Protein AF-0000000078836827 (afdb_homodimer)

Radius of gyration: 23.29 Å; Cα contacts (8 Å, |Δi|>4): 786; chains: 2; bounding box: 44×76×57 Å

Solvent-accessible surface area (backbone atoms only — not comparable to full-atom values): 26955 Å² total; per-residue (Å²): 124,84,56,84,85,59,47,56,53,51,54,43,50,51,41,54,59,59,46,71,72,50,88,44,64,72,54,41,50,55,53,50,43,70,63,35,43,85,40,28,35,71,26,43,30,33,36,34,23,69,44,65,79,81,38,61,55,73,40,79,76,46,70,44,74,54,68,69,57,53,53,52,42,60,75,68,53,39,51,77,44,28,60,64,53,47,45,48,56,66,39,72,64,66,44,43,54,88,47,41,48,81,73,69,41,82,69,52,70,67,28,44,48,49,55,52,53,36,37,75,72,45,42,60,26,36,37,40,40,29,43,48,44,81,49,58,24,36,34,31,27,38,38,25,13,57,53,55,57,55,84,43,86,59,38,50,59,32,53,51,51,49,41,52,50,52,45,53,51,47,51,51,49,48,38,62,68,69,64,48,54,81,52,77,51,76,62,49,73,65,30,41,52,51,37,56,41,42,68,70,66,45,48,46,59,56,45,7,64,74,68,74,45,50,38,64,57,40,46,50,34,42,50,49,40,6,58,52,65,70,26,88,38,62,63,30,26,30,51,44,30,40,50,69,61,68,35,77,72,71,75,130,124,85,56,82,84,63,45,55,51,52,51,44,51,51,40,53,58,60,46,72,72,50,86,43,64,72,54,40,50,54,53,49,43,69,63,36,41,84,39,30,37,70,26,42,28,33,36,34,23,71,44,64,77,79,38,61,56,75,41,80,77,46,68,42,76,54,68,69,57,53,53,52,41,58,76,67,51,37,52,77,44,28,58,64,54,46,45,48,56,67,38,70,65,66,44,42,54,88,48,41,49,80,73,68,43,82,68,53,70,67,28,43,46,49,55,52,53,37,36,76,72,44,42,61,27,36,37,40,41,28,42,48,43,81,50,60,26,36,35,30,28,39,38,25,14,58,53,55,56,56,83,44,86,59,38,50,59,32,51,49,52,49,40,52,50,52,47,53,51,46,50,52,49,48,38,60,67,68,64,47,56,81,52,77,52,74,64,50,72,65,32,42,50,51,36,54,40,42,66,71,63,45,48,47,59,57,46,7,64,75,69,75,45,49,38,65,56,41,47,50,36,43,51,50,39,7,58,53,65,70,27,87,38,62,65,32,26,32,50,44,30,40,49,71,60,68,35,77,75,69,77,130

Secondary structure (DSSP, 8-state):
---TTTTHHHHHHHHHHHHTT--SHHHHHHHHHHHHGGGT--EEEEEEES-TTT----EEEEEE--HHHHHHHHHTTGGGT-HHHHHHHH-SS-EEGGGHHHHH-SPPHHHHHHHHHHHHTT--EEEEEEEE-TTS-EEEEEEEES---TTSTTHHHHHHHHHHHHHHHHHHHHHHHTT---------HHHHHHHHHHHTT--HHHHHHHHT--HHHHHHHHHHHHHHHT-SSHHHHHHHHHHTTSS-SS--/---TTTTHHHHHHHHHHHHTT--SHHHHHHHHHHHHGGGT--EEEEEEES-TTT----EEEEEE--HHHHHHHHHTTGGGT-HHHHHHHH-SS-EEGGGHHHHH-SPPHHHHHHHHHHHHTT--EEEEEEEE-TTS-EEEEEEEES---TTSTTHHHHHHHHHHHHHHHHHHHHHHHTT---------HHHHHHHHHHHTT--HHHHHHHHT--HHHHHHHHHHHHHHHT-SSHHHHHHHHHHTTSS-SS--

pLDDT: mean 84.23, std 15.32, range [22.91, 98.38]

Foldseek 3Di:
DQPPLPDLVVLLVVLLVVLVPDQDQVVNQVSLCVSQVVQFWDWKFKWKDQAPPPDLDIDTDGTGDDVVLVVVCVVVVLSVQAVLNVCLLVDQDKDKPVCSCVVPNDGDPSNVVNQVVCVVVFFNIKMWGKDADQLRMIMIIITTGNGGNCVDPCSVVSVNSSRVSSVVSNVVSVCVVVVPPLPVLPQDPLLQQLLQVVVVVDQLPRSCVVVVHHSVVSVVSLCSLCVSLVGHDSVSSSSSCVVSVVHPPDDD/DQPPLPDLVVLLVVLLVVLVPDQDQVVNQVSLCVSQVVQFWPWKFKWKDQAPPPDLDIDTDGTGDDVVLVVVCVVVVLSVQAVLNVCLLVDQDKDKPVCSCVVPNDGDPSNVVNQVVCVVVFFNIKMWGKDADQLRMIMIIITTGNGGNCVDPCSVVSVNSSRVSSVVSNVVSVCVVVVPPLPVLPQPPLLQQLLLVVVVVDQLPRSCVVVVHHSVVSVVSQCSLCVSLVGHDSVSSSSSCVVSVVHPPDDD

Structure (mmCIF, N/CA/C/O backbone):
data_AF-0000000078836827-model_v1
#
loop_
_entity.id
_entity.type
_entity.pdbx_description
1 polymer 'Transcriptional regulator, LuxR family'
#
loop_
_atom_site.group_PDB
_atom_site.id
_atom_site.type_symbol
_atom_site.label_atom_id
_atom_site.label_alt_id
_atom_site.label_comp_id
_atom_site.label_asym_id
_atom_site.label_entity_id
_atom_site.label_seq_id
_atom_site.pdbx_PDB_ins_code
_atom_site.Cartn_x
_atom_site.Cartn_y
_atom_site.Cartn_z
_atom_site.occupancy
_atom_site.B_iso_or_equiv
_atom_site.auth_seq_id
_atom_site.auth_comp_id
_atom_site.auth_asym_id
_atom_site.auth_atom_id
_atom_site.pdbx_PDB_model_num
ATOM 1 N N . MET A 1 1 ? -3.266 -39.125 -7.863 1 22.91 1 MET A N 1
ATOM 2 C CA . MET A 1 1 ? -4.09 -38.125 -7.184 1 22.91 1 MET A CA 1
ATOM 3 C C . MET A 1 1 ? -3.248 -36.938 -6.727 1 22.91 1 MET A C 1
ATOM 5 O O . MET A 1 1 ? -2.248 -37.125 -6.031 1 22.91 1 MET A O 1
ATOM 9 N N . LEU A 1 2 ? -3.156 -35.781 -7.371 1 34.88 2 LEU A N 1
ATOM 10 C CA . LEU A 1 2 ? -2.135 -34.781 -7.086 1 34.88 2 LEU A CA 1
ATOM 11 C C . LEU A 1 2 ? -2.088 -34.438 -5.598 1 34.88 2 LEU A C 1
ATOM 13 O O . LEU A 1 2 ? -3.129 -34.375 -4.945 1 34.88 2 LEU A O 1
ATOM 17 N N . ARG A 1 3 ? -1.226 -34.844 -4.863 1 41.88 3 ARG A N 1
ATOM 18 C CA . ARG A 1 3 ? -1.068 -34.719 -3.42 1 41.88 3 ARG A CA 1
ATOM 19 C C . ARG A 1 3 ? -1.611 -33.406 -2.926 1 41.88 3 ARG A C 1
ATOM 21 O O . ARG A 1 3 ? -1.353 -32.344 -3.531 1 41.88 3 ARG A O 1
ATOM 28 N N . PRO A 1 4 ? -2.535 -33.344 -2.115 1 43.22 4 PRO A N 1
ATOM 29 C CA . PRO A 1 4 ? -3.434 -32.25 -1.669 1 43.22 4 PRO A CA 1
ATOM 30 C C . PRO A 1 4 ? -2.697 -30.969 -1.356 1 43.22 4 PRO A C 1
ATOM 32 O O . PRO A 1 4 ? -3.295 -29.891 -1.402 1 43.22 4 PRO A O 1
ATOM 35 N N . GLU A 1 5 ? -1.701 -31.125 -0.582 1 43.78 5 GLU A N 1
ATOM 36 C CA . GLU A 1 5 ? -0.821 -30 -0.278 1 43.78 5 GLU A CA 1
ATOM 37 C C . GLU A 1 5 ? -0.418 -29.25 -1.548 1 43.78 5 GLU A C 1
ATOM 39 O O . GLU A 1 5 ? 0.33 -28.281 -1.49 1 43.78 5 GLU A O 1
ATOM 44 N N . HIS A 1 6 ? -0.15 -30.031 -2.666 1 51.88 6 HIS A N 1
ATOM 45 C CA . HIS A 1 6 ? 0.437 -29.797 -3.98 1 51.88 6 HIS A CA 1
ATOM 46 C C . HIS A 1 6 ? -0.022 -28.469 -4.562 1 51.88 6 HIS A C 1
ATOM 48 O O . HIS A 1 6 ? 0.735 -27.797 -5.273 1 51.88 6 HIS A O 1
ATOM 54 N N . ASP A 1 7 ? -0.855 -27.594 -4.852 1 77.94 7 ASP A N 1
ATOM 55 C CA . ASP A 1 7 ? -0.323 -26.5 -5.645 1 77.94 7 ASP A CA 1
ATOM 56 C C . ASP A 1 7 ? -0.935 -25.156 -5.215 1 77.94 7 ASP A C 1
ATOM 58 O O . ASP A 1 7 ? -1.647 -24.516 -5.988 1 77.94 7 ASP A O 1
ATOM 62 N N . ILE A 1 8 ? -0.931 -25.078 -3.766 1 87.69 8 ILE A N 1
ATOM 63 C CA . ILE A 1 8 ? -1.534 -23.844 -3.252 1 87.69 8 ILE A CA 1
ATOM 64 C C . ILE A 1 8 ? -1.163 -22.672 -4.152 1 87.69 8 ILE A C 1
ATOM 66 O O . ILE A 1 8 ? -1.964 -21.75 -4.352 1 87.69 8 ILE A O 1
ATOM 70 N N . ALA A 1 9 ? -0.053 -22.75 -4.609 1 86.81 9 ALA A N 1
ATOM 71 C CA . ALA A 1 9 ? 0.341 -21.719 -5.559 1 86.81 9 ALA A CA 1
ATOM 72 C C . ALA A 1 9 ? -0.593 -21.688 -6.762 1 86.81 9 ALA A C 1
ATOM 74 O O . ALA A 1 9 ? -1.097 -20.641 -7.145 1 86.81 9 ALA A O 1
ATOM 75 N N . ARG A 1 10 ? -0.812 -22.812 -7.215 1 87.44 10 ARG A N 1
ATOM 76 C CA . ARG A 1 10 ? -1.694 -22.906 -8.375 1 87.44 10 ARG A CA 1
ATOM 77 C C . ARG A 1 10 ? -3.119 -22.5 -8.008 1 87.44 10 ARG A C 1
ATOM 79 O O . ARG A 1 10 ? -3.771 -21.766 -8.758 1 87.44 10 ARG A O 1
ATOM 86 N N . ARG A 1 11 ? -3.596 -22.969 -6.945 1 91.31 11 ARG A N 1
ATOM 87 C CA . ARG A 1 11 ? -4.945 -22.641 -6.504 1 91.31 11 ARG A CA 1
ATOM 88 C C . ARG A 1 11 ? -5.094 -21.125 -6.309 1 91.31 11 ARG A C 1
ATOM 90 O O . ARG A 1 11 ? -6.137 -20.562 -6.625 1 91.31 11 ARG A O 1
ATOM 97 N N . ALA A 1 12 ? -4.027 -20.547 -5.723 1 92.44 12 ALA A N 1
ATOM 98 C CA . ALA A 1 12 ? -4.066 -19.094 -5.512 1 92.44 12 ALA A CA 1
ATOM 99 C C . ALA A 1 12 ? -4.195 -18.359 -6.84 1 92.44 12 ALA A C 1
ATOM 101 O O . ALA A 1 12 ? -5.051 -17.484 -6.984 1 92.44 12 ALA A O 1
ATOM 102 N N . PHE A 1 13 ? -3.455 -18.75 -7.805 1 90.12 13 PHE A N 1
ATOM 103 C CA . PHE A 1 13 ? -3.494 -18.078 -9.102 1 90.12 13 PHE A CA 1
ATOM 104 C C . PHE A 1 13 ? -4.816 -18.344 -9.812 1 90.12 13 PHE A C 1
ATOM 106 O O . PHE A 1 13 ? -5.387 -17.453 -10.438 1 90.12 13 PHE A O 1
ATOM 113 N N . ASP A 1 14 ? -5.281 -19.562 -9.703 1 91.31 14 ASP A N 1
ATOM 114 C CA . ASP A 1 14 ? -6.582 -19.891 -10.281 1 91.31 14 ASP A CA 1
ATOM 115 C C . ASP A 1 14 ? -7.684 -19.031 -9.672 1 91.31 14 ASP A C 1
ATOM 117 O O . ASP A 1 14 ? -8.562 -18.531 -10.383 1 91.31 14 ASP A O 1
ATOM 121 N N . THR A 1 15 ? -7.648 -18.906 -8.375 1 94.62 15 THR A N 1
ATOM 122 C CA . THR A 1 15 ? -8.625 -18.094 -7.672 1 94.62 15 THR A CA 1
ATOM 123 C C . THR A 1 15 ? -8.57 -16.641 -8.156 1 94.62 15 THR A C 1
ATOM 125 O O . THR A 1 15 ? -9.609 -16.031 -8.422 1 94.62 15 THR A O 1
ATOM 128 N N . ILE A 1 16 ? -7.391 -16.125 -8.297 1 91.69 16 ILE A N 1
ATOM 129 C CA . ILE A 1 16 ? -7.211 -14.75 -8.734 1 91.69 16 ILE A CA 1
ATOM 130 C C . ILE A 1 16 ? -7.742 -14.586 -10.156 1 91.69 16 ILE A C 1
ATOM 132 O O . ILE A 1 16 ? -8.43 -13.609 -10.461 1 91.69 16 ILE A O 1
ATOM 136 N N . ASN A 1 17 ? -7.488 -15.508 -10.977 1 88.75 17 ASN A N 1
ATOM 137 C CA . ASN A 1 17 ? -7.984 -15.461 -12.344 1 88.75 17 ASN A CA 1
ATOM 138 C C . ASN A 1 17 ? -9.508 -15.516 -12.391 1 88.75 17 ASN A C 1
ATOM 140 O O . ASN A 1 17 ? -10.141 -14.734 -13.109 1 88.75 17 ASN A O 1
ATOM 144 N N . ASP A 1 18 ? -10.062 -16.391 -11.648 1 92.44 18 ASP A N 1
ATOM 145 C CA . ASP A 1 18 ? -11.516 -16.516 -11.586 1 92.44 18 ASP A CA 1
ATOM 146 C C . ASP A 1 18 ? -12.164 -15.25 -11.039 1 92.44 18 ASP A C 1
ATOM 148 O O . ASP A 1 18 ? -13.242 -14.867 -11.484 1 92.44 18 ASP A O 1
ATOM 152 N N . ALA A 1 19 ? -11.477 -14.625 -10.125 1 94.5 19 ALA A N 1
ATOM 153 C CA . ALA A 1 19 ? -12.039 -13.477 -9.414 1 94.5 19 ALA A CA 1
ATOM 154 C C . ALA A 1 19 ? -12.07 -12.242 -10.305 1 94.5 19 ALA A C 1
ATOM 156 O O . ALA A 1 19 ? -12.805 -11.289 -10.039 1 94.5 19 ALA A O 1
ATOM 157 N N . GLN A 1 20 ? -11.227 -12.258 -11.328 1 87.25 20 GLN A N 1
ATOM 158 C CA . GLN A 1 20 ? -11.172 -11.109 -12.227 1 87.25 20 GLN A CA 1
ATOM 159 C C . GLN A 1 20 ? -12.5 -10.922 -12.961 1 87.25 20 GLN A C 1
ATOM 161 O O . GLN A 1 20 ? -12.805 -9.82 -13.422 1 87.25 20 GLN A O 1
ATOM 166 N N . GLN A 1 21 ? -13.312 -11.883 -12.992 1 87.69 21 GLN A N 1
ATOM 167 C CA . GLN A 1 21 ? -14.523 -11.859 -13.805 1 87.69 21 GLN A CA 1
ATOM 168 C C . GLN A 1 21 ? -15.758 -11.602 -12.953 1 87.69 21 GLN A C 1
ATOM 170 O O . GLN A 1 21 ? -16.859 -11.461 -13.477 1 87.69 21 GLN A O 1
ATOM 175 N N . VAL A 1 22 ? -15.586 -11.492 -11.711 1 93.88 22 VAL A N 1
ATOM 176 C CA . VAL A 1 22 ? -16.734 -11.352 -10.82 1 93.88 22 VAL A CA 1
ATOM 177 C C . VAL A 1 22 ? -17.234 -9.914 -10.875 1 93.88 22 VAL A C 1
ATOM 179 O O . VAL A 1 22 ? -16.484 -8.984 -11.156 1 93.88 22 VAL A O 1
ATOM 182 N N . GLU A 1 23 ? -18.562 -9.75 -10.508 1 92.75 23 GLU A N 1
ATOM 183 C CA . GLU A 1 23 ? -19.172 -8.438 -10.656 1 92.75 23 GLU A CA 1
ATOM 184 C C . GLU A 1 23 ? -19.812 -7.973 -9.344 1 92.75 23 GLU A C 1
ATOM 186 O O . GLU A 1 23 ? -20.484 -6.938 -9.312 1 92.75 23 GLU A O 1
ATOM 191 N N . SER A 1 24 ? -19.703 -8.797 -8.312 1 95.31 24 SER A N 1
ATOM 192 C CA . SER A 1 24 ? -20.266 -8.406 -7.023 1 95.31 24 SER A CA 1
ATOM 193 C C . SER A 1 24 ? -19.391 -8.906 -5.871 1 95.31 24 SER A C 1
ATOM 195 O O . SER A 1 24 ? -18.609 -9.844 -6.035 1 95.31 24 SER A O 1
ATOM 197 N N . ILE A 1 25 ? -19.562 -8.25 -4.762 1 94.94 25 ILE A N 1
ATOM 198 C CA . ILE A 1 25 ? -18.781 -8.594 -3.58 1 94.94 25 ILE A CA 1
ATOM 199 C C . ILE A 1 25 ? -19.141 -10 -3.109 1 94.94 25 ILE A C 1
ATOM 201 O O . ILE A 1 25 ? -18.266 -10.805 -2.82 1 94.94 25 ILE A O 1
ATOM 205 N N . PRO A 1 26 ? -20.438 -10.375 -3.049 1 96.25 26 PRO A N 1
ATOM 206 C CA . PRO A 1 26 ? -20.766 -11.742 -2.641 1 96.25 26 PRO A CA 1
ATOM 207 C C . PRO A 1 26 ? -20.141 -12.797 -3.559 1 96.25 26 PRO A C 1
ATOM 209 O O . PRO A 1 26 ? -19.688 -13.836 -3.084 1 96.25 26 PRO A O 1
ATOM 212 N N . GLU A 1 27 ? -20.125 -12.531 -4.82 1 97.12 27 GLU A N 1
ATOM 213 C CA . GLU A 1 27 ? -19.484 -13.453 -5.754 1 97.12 27 GLU A CA 1
ATOM 214 C C . GLU A 1 27 ? -17.984 -13.562 -5.5 1 97.12 27 GLU A C 1
ATOM 216 O O . GLU A 1 27 ? -17.422 -14.648 -5.57 1 97.12 27 GLU A O 1
ATOM 221 N N . LEU A 1 28 ? -17.375 -12.391 -5.246 1 97.81 28 LEU A N 1
ATOM 222 C CA . LEU A 1 28 ? -15.953 -12.367 -4.918 1 97.81 28 LEU A CA 1
ATOM 223 C C . LEU A 1 28 ? -15.664 -13.219 -3.688 1 97.81 28 LEU A C 1
ATOM 225 O O . LEU A 1 28 ? -14.742 -14.039 -3.693 1 97.81 28 LEU A O 1
ATOM 229 N N . GLU A 1 29 ? -16.453 -13.07 -2.674 1 97.81 29 GLU A N 1
ATOM 230 C CA . GLU A 1 29 ? -16.328 -13.836 -1.437 1 97.81 29 GLU A CA 1
ATOM 231 C C . GLU A 1 29 ? -16.422 -15.336 -1.703 1 97.81 29 GLU A C 1
ATOM 233 O O . GLU A 1 29 ? -15.625 -16.109 -1.166 1 97.81 29 GLU A O 1
ATOM 238 N N . ALA A 1 30 ? -17.344 -15.711 -2.547 1 97.75 30 ALA A N 1
ATOM 239 C CA . ALA A 1 30 ? -17.547 -17.125 -2.848 1 97.75 30 ALA A CA 1
ATOM 240 C C . ALA A 1 30 ? -16.328 -17.719 -3.553 1 97.75 30 ALA A C 1
ATOM 242 O O . ALA A 1 30 ? -15.906 -18.844 -3.236 1 97.75 30 ALA A O 1
ATOM 243 N N . VAL A 1 31 ? -15.805 -16.984 -4.5 1 97.81 31 VAL A N 1
ATOM 244 C CA . VAL A 1 31 ? -14.648 -17.469 -5.262 1 97.81 31 VAL A CA 1
ATOM 245 C C . VAL A 1 31 ? -13.453 -17.641 -4.332 1 97.81 31 VAL A C 1
ATOM 247 O O . VAL A 1 31 ? -12.773 -18.672 -4.379 1 97.81 31 VAL A O 1
ATOM 250 N N . PHE A 1 32 ? -13.188 -16.688 -3.398 1 98.19 32 PHE A N 1
ATOM 251 C CA . PHE A 1 32 ? -12.039 -16.75 -2.502 1 98.19 32 PHE A CA 1
ATOM 252 C C . PHE A 1 32 ? -12.266 -17.797 -1.409 1 98.19 32 PHE A C 1
ATOM 254 O O . PHE A 1 32 ? -11.32 -18.453 -0.974 1 98.19 32 PHE A O 1
ATOM 261 N N . ALA A 1 33 ? -13.508 -17.984 -0.995 1 97.94 33 ALA A N 1
ATOM 262 C CA . ALA A 1 33 ? -13.836 -18.953 0.055 1 97.94 33 ALA A CA 1
ATOM 263 C C . ALA A 1 33 ? -13.398 -20.359 -0.337 1 97.94 33 ALA A C 1
ATOM 265 O O . ALA A 1 33 ? -12.945 -21.125 0.508 1 97.94 33 ALA A O 1
ATOM 266 N N . LYS A 1 34 ? -13.484 -20.688 -1.548 1 96.75 34 LYS A N 1
ATOM 267 C CA . LYS A 1 34 ? -13.141 -22.016 -2.035 1 96.75 34 LYS A CA 1
ATOM 268 C C . LYS A 1 34 ? -11.68 -22.344 -1.743 1 96.75 34 LYS A C 1
ATOM 270 O O . LYS A 1 34 ? -11.336 -23.5 -1.486 1 96.75 34 LYS A O 1
ATOM 275 N N . THR A 1 35 ? -10.828 -21.359 -1.78 1 96.31 35 THR A N 1
ATOM 276 C CA . THR A 1 35 ? -9.406 -21.562 -1.552 1 96.31 35 THR A CA 1
ATOM 277 C C . THR A 1 35 ? -9.047 -21.281 -0.095 1 96.31 35 THR A C 1
ATOM 279 O O . THR A 1 35 ? -8.188 -21.969 0.48 1 96.31 35 THR A O 1
ATOM 282 N N . LEU A 1 36 ? -9.695 -20.359 0.596 1 97.12 36 LEU A N 1
ATOM 283 C CA . LEU A 1 36 ? -9.32 -19.891 1.929 1 97.12 36 LEU A CA 1
ATOM 284 C C . LEU A 1 36 ? -9.828 -20.859 2.998 1 97.12 36 LEU A C 1
ATOM 286 O O . LEU A 1 36 ? -9.133 -21.125 3.982 1 97.12 36 LEU A O 1
ATOM 290 N N . GLU A 1 37 ? -10.992 -21.438 2.797 1 96.44 37 GLU A N 1
ATOM 291 C CA . GLU A 1 37 ? -11.602 -22.281 3.818 1 96.44 37 GLU A CA 1
ATOM 292 C C . GLU A 1 37 ? -10.758 -23.531 4.086 1 96.44 37 GLU A C 1
ATOM 294 O O . GLU A 1 37 ? -10.477 -23.859 5.238 1 96.44 37 GLU A O 1
ATOM 299 N N . PRO A 1 38 ? -10.281 -24.203 3.045 1 94.19 38 PRO A N 1
ATOM 300 C CA . PRO A 1 38 ? -9.422 -25.375 3.283 1 94.19 38 PRO A CA 1
ATOM 301 C C . PRO A 1 38 ? -8.117 -25 3.98 1 94.19 38 PRO A C 1
ATOM 303 O O . PRO A 1 38 ? -7.445 -25.859 4.547 1 94.19 38 PRO A O 1
ATOM 306 N N . LEU A 1 39 ? -7.727 -23.688 3.951 1 94.56 39 LEU A N 1
ATOM 307 C CA . LEU A 1 39 ? -6.508 -23.234 4.602 1 94.56 39 LEU A CA 1
ATOM 308 C C . LEU A 1 39 ? -6.781 -22.812 6.043 1 94.56 39 LEU A C 1
ATOM 310 O O . LEU A 1 39 ? -5.875 -22.359 6.742 1 94.56 39 LEU A O 1
ATOM 314 N N . GLY A 1 40 ? -8.062 -22.953 6.473 1 95.06 40 GLY A N 1
ATOM 315 C CA . GLY A 1 40 ? -8.43 -22.656 7.848 1 95.06 40 GLY A CA 1
ATOM 316 C C . GLY A 1 40 ? -8.906 -21.219 8.047 1 95.06 40 GLY A C 1
ATOM 317 O O . GLY A 1 40 ? -9.07 -20.766 9.18 1 95.06 40 GLY A O 1
ATOM 318 N N . VAL A 1 41 ? -9.086 -20.469 6.988 1 97.44 41 VAL A N 1
ATOM 319 C CA . VAL A 1 41 ? -9.555 -19.094 7.09 1 97.44 41 VAL A CA 1
ATOM 320 C C . VAL A 1 41 ? -11.078 -19.062 7.137 1 97.44 41 VAL A C 1
ATOM 322 O O . VAL A 1 41 ? -11.742 -19.438 6.164 1 97.44 41 VAL A O 1
ATOM 325 N N . ASP A 1 42 ? -11.609 -18.547 8.219 1 95.81 42 ASP A N 1
ATOM 326 C CA . ASP A 1 42 ? -13.055 -18.469 8.422 1 95.81 42 ASP A CA 1
ATOM 327 C C . ASP A 1 42 ? -13.562 -17.047 8.227 1 95.81 42 ASP A C 1
ATOM 329 O O . ASP A 1 42 ? -14.727 -16.828 7.898 1 95.81 42 ASP A O 1
ATOM 333 N N . VAL A 1 43 ? -12.727 -16.219 8.539 1 98.06 43 VAL A N 1
ATOM 334 C CA . VAL A 1 43 ? -13.031 -14.797 8.445 1 98.06 43 VAL A CA 1
ATOM 335 C C . VAL A 1 43 ? -12.062 -14.125 7.48 1 98.06 43 VAL A C 1
ATOM 337 O O . VAL A 1 43 ? -10.844 -14.273 7.602 1 98.06 43 VAL A O 1
ATOM 340 N N . PHE A 1 44 ? -12.531 -13.461 6.523 1 98.38 44 PHE A N 1
ATOM 341 C CA . PHE A 1 44 ? -11.711 -12.641 5.637 1 98.38 44 PHE A CA 1
ATOM 342 C C . PHE A 1 44 ? -12.445 -11.359 5.246 1 98.38 44 PHE A C 1
ATOM 344 O O . PHE A 1 44 ? -13.383 -11.398 4.449 1 98.38 44 PHE A O 1
ATOM 351 N N . VAL A 1 45 ? -11.984 -10.234 5.77 1 98.12 45 VAL A N 1
ATOM 352 C CA . VAL A 1 45 ? -12.703 -8.961 5.703 1 98.12 45 VAL A CA 1
ATOM 353 C C . VAL A 1 45 ? -11.727 -7.84 5.355 1 98.12 45 VAL A C 1
ATOM 355 O O . VAL A 1 45 ? -10.523 -7.949 5.617 1 98.12 45 VAL A O 1
ATOM 358 N N . GLY A 1 46 ? -12.242 -6.852 4.664 1 97.81 46 GLY A N 1
ATOM 359 C CA . GLY A 1 46 ? -11.562 -5.57 4.543 1 97.81 46 GLY A CA 1
ATOM 360 C C . GLY A 1 46 ? -11.969 -4.578 5.617 1 97.81 46 GLY A C 1
ATOM 361 O O . GLY A 1 46 ? -13.156 -4.422 5.91 1 97.81 46 GLY A O 1
ATOM 362 N N . VAL A 1 47 ? -10.945 -3.992 6.262 1 96.69 47 VAL A N 1
ATOM 363 C CA . VAL A 1 47 ? -11.211 -2.965 7.266 1 96.69 47 VAL A CA 1
ATOM 364 C C . VAL A 1 47 ? -10.562 -1.648 6.84 1 96.69 47 VAL A C 1
ATOM 366 O O . VAL A 1 47 ? -9.656 -1.637 6 1 96.69 47 VAL A O 1
ATOM 369 N N . GLN A 1 48 ? -11.078 -0.591 7.43 1 91.88 48 GLN A N 1
ATOM 370 C CA . GLN A 1 48 ? -10.547 0.725 7.094 1 91.88 48 GLN A CA 1
ATOM 371 C C . GLN A 1 48 ? -10.602 1.664 8.297 1 91.88 48 GLN A C 1
ATOM 373 O O . GLN A 1 48 ? -11.523 1.59 9.109 1 91.88 48 GLN A O 1
ATOM 378 N N . ILE A 1 49 ? -9.57 2.375 8.445 1 85.62 49 ILE A N 1
ATOM 379 C CA . ILE A 1 49 ? -9.539 3.561 9.289 1 85.62 49 ILE A CA 1
ATOM 380 C C . ILE A 1 49 ? -9.477 4.816 8.422 1 85.62 49 ILE A C 1
ATOM 382 O O . ILE A 1 49 ? -8.453 5.082 7.781 1 85.62 49 ILE A O 1
ATOM 386 N N . ALA A 1 50 ? -10.492 5.543 8.445 1 76.31 50 ALA A N 1
ATOM 387 C CA . ALA A 1 50 ? -10.633 6.672 7.527 1 76.31 50 ALA A CA 1
ATOM 388 C C . ALA A 1 50 ? -9.68 7.801 7.898 1 76.31 50 ALA A C 1
ATOM 390 O O . ALA A 1 50 ? -9.07 8.422 7.023 1 76.31 50 ALA A O 1
ATOM 391 N N . ASP A 1 51 ? -9.625 8.039 9.18 1 69.62 51 ASP A N 1
ATOM 392 C CA . ASP A 1 51 ? -8.781 9.125 9.664 1 69.62 51 ASP A CA 1
ATOM 393 C C . ASP A 1 51 ? -7.953 8.688 10.867 1 69.62 51 ASP A C 1
ATOM 395 O O . ASP A 1 51 ? -8.297 8.992 12.016 1 69.62 51 ASP A O 1
ATOM 399 N N . PRO A 1 52 ? -6.824 8.102 10.555 1 69.38 52 PRO A N 1
ATOM 400 C CA . PRO A 1 52 ? -6.027 7.535 11.648 1 69.38 52 PRO A CA 1
ATOM 401 C C . PRO A 1 52 ? -5.484 8.602 12.594 1 69.38 52 PRO A C 1
ATOM 403 O O . PRO A 1 52 ? -5.07 8.281 13.711 1 69.38 52 PRO A O 1
ATOM 406 N N . LEU A 1 53 ? -5.434 9.797 12.18 1 57.34 53 LEU A N 1
ATOM 407 C CA . LEU A 1 53 ? -4.914 10.875 13.016 1 57.34 53 LEU A CA 1
ATOM 408 C C . LEU A 1 53 ? -5.957 11.344 14.023 1 57.34 53 LEU A C 1
ATOM 410 O O . LEU A 1 53 ? -5.621 11.969 15.031 1 57.34 53 LEU A O 1
ATOM 414 N N . ARG A 1 54 ? -7.211 11.086 13.758 1 57.66 54 ARG A N 1
ATOM 415 C CA . ARG A 1 54 ? -8.289 11.578 14.609 1 57.66 54 ARG A CA 1
ATOM 416 C C . ARG A 1 54 ? -8.891 10.445 15.438 1 57.66 54 ARG A C 1
ATOM 418 O O . ARG A 1 54 ? -9.195 10.625 16.609 1 57.66 54 ARG A O 1
ATOM 425 N N . GLU A 1 55 ? -9.156 9.383 14.734 1 61.81 55 GLU A N 1
ATOM 426 C CA . GLU A 1 55 ? -9.828 8.273 15.398 1 61.81 55 GLU A CA 1
ATOM 427 C C . GLU A 1 55 ? -9.305 6.93 14.906 1 61.81 55 GLU A C 1
ATOM 429 O O . GLU A 1 55 ? -8.938 6.793 13.734 1 61.81 55 GLU A O 1
ATOM 434 N N . ARG A 1 56 ? -9.297 6.078 15.953 1 73.56 56 ARG A N 1
ATOM 435 C CA . ARG A 1 56 ? -8.945 4.711 15.594 1 73.56 56 ARG A CA 1
ATOM 436 C C . ARG A 1 56 ? -10.18 3.828 15.484 1 73.56 56 ARG A C 1
ATOM 438 O O . ARG A 1 56 ? -10.227 2.736 16.062 1 73.56 56 ARG A O 1
ATOM 445 N N . HIS A 1 57 ? -11.156 4.379 14.781 1 82.81 57 HIS A N 1
ATOM 446 C CA . HIS A 1 57 ? -12.336 3.57 14.508 1 82.81 57 HIS A CA 1
ATOM 447 C C . HIS A 1 57 ? -12.109 2.652 13.312 1 82.81 57 HIS A C 1
ATOM 449 O O . HIS A 1 57 ? -11.805 3.121 12.211 1 82.81 57 HIS A O 1
ATOM 455 N N . VAL A 1 58 ? -12.234 1.388 13.602 1 91.38 58 VAL A N 1
ATOM 456 C CA . VAL A 1 58 ? -12.055 0.387 12.555 1 91.38 58 VAL A CA 1
ATOM 457 C C . VAL A 1 58 ? -13.414 -0.006 11.977 1 91.38 58 VAL A C 1
ATOM 459 O O . VAL A 1 58 ? -14.273 -0.515 12.695 1 91.38 58 VAL A O 1
ATOM 462 N N . GLU A 1 59 ? -13.57 0.223 10.711 1 92.38 59 GLU A N 1
ATOM 463 C CA . GLU A 1 59 ? -14.797 -0.138 10.008 1 92.38 59 GLU A CA 1
ATOM 464 C C . GLU A 1 59 ? -14.586 -1.348 9.109 1 92.38 59 GLU A C 1
ATOM 466 O O . GLU A 1 59 ? -13.648 -1.371 8.305 1 92.38 59 GLU A O 1
ATOM 471 N N . VAL A 1 60 ? -15.414 -2.334 9.258 1 95.5 60 VAL A N 1
ATOM 472 C CA . VAL A 1 60 ? -15.43 -3.424 8.289 1 95.5 60 VAL A CA 1
ATOM 473 C C . VAL A 1 60 ? -16.125 -2.963 7.004 1 95.5 60 VAL A C 1
ATOM 475 O O . VAL A 1 60 ? -17.297 -2.578 7.023 1 95.5 60 VAL A O 1
ATOM 478 N N . THR A 1 61 ? -15.469 -3.072 5.887 1 94.06 61 THR A N 1
ATOM 479 C CA . THR A 1 61 ? -15.984 -2.486 4.656 1 94.06 61 THR A CA 1
ATOM 480 C C . THR A 1 61 ? -16.484 -3.574 3.709 1 94.06 61 THR A C 1
ATOM 482 O O . THR A 1 61 ? -17.328 -3.316 2.85 1 94.06 61 THR A O 1
ATOM 485 N N . PHE A 1 62 ? -16.031 -4.762 3.797 1 95.38 62 PHE A N 1
ATOM 486 C CA . PHE A 1 62 ? -16.469 -5.895 2.986 1 95.38 62 PHE A CA 1
ATOM 487 C C . PHE A 1 62 ? -15.984 -7.211 3.584 1 95.38 62 PHE A C 1
ATOM 489 O O . PHE A 1 62 ? -15.117 -7.219 4.457 1 95.38 62 PHE A O 1
ATOM 496 N N . GLY A 1 63 ? -16.641 -8.273 3.088 1 97.31 63 GLY A N 1
ATOM 497 C CA . GLY A 1 63 ? -16.125 -9.602 3.385 1 97.31 63 GLY A CA 1
ATOM 498 C C . GLY A 1 63 ? -16.969 -10.359 4.379 1 97.31 63 GLY A C 1
ATOM 499 O O . GLY A 1 63 ? -18.094 -9.938 4.699 1 97.31 63 GLY A O 1
ATOM 500 N N . ARG A 1 64 ? -16.453 -11.469 4.746 1 96.69 64 ARG A N 1
ATOM 501 C CA . ARG A 1 64 ? -17.109 -12.383 5.676 1 96.69 64 ARG A CA 1
ATOM 502 C C . ARG A 1 64 ? -16.609 -12.164 7.098 1 96.69 64 ARG A C 1
ATOM 504 O O . ARG A 1 64 ? -15.438 -12.438 7.402 1 96.69 64 ARG A O 1
ATOM 511 N N . THR A 1 65 ? -17.5 -11.75 7.98 1 96.06 65 THR A N 1
ATOM 512 C CA . THR A 1 65 ? -17.125 -11.414 9.352 1 96.06 65 THR A CA 1
ATOM 513 C C . THR A 1 65 ? -17.547 -12.516 10.312 1 96.06 65 THR A C 1
ATOM 515 O O . THR A 1 65 ? -18.219 -13.469 9.914 1 96.06 65 THR A O 1
ATOM 518 N N . HIS A 1 66 ? -16.984 -12.508 11.469 1 96.94 66 HIS A N 1
ATOM 519 C CA . HIS A 1 66 ? -17.484 -13.203 12.648 1 96.94 66 HIS A CA 1
ATOM 520 C C . HIS A 1 66 ? -18.359 -12.289 13.492 1 96.94 66 HIS A C 1
ATOM 522 O O . HIS A 1 66 ? -17.859 -11.484 14.273 1 96.94 66 HIS A O 1
ATOM 528 N N . ALA A 1 67 ? -19.672 -12.477 13.398 1 96.38 67 ALA A N 1
ATOM 529 C CA . ALA A 1 67 ? -20.641 -11.508 13.914 1 96.38 67 ALA A CA 1
ATOM 530 C C . ALA A 1 67 ? -20.453 -11.281 15.414 1 96.38 67 ALA A C 1
ATOM 532 O O . ALA A 1 67 ? -20.406 -10.141 15.875 1 96.38 67 ALA A O 1
ATOM 533 N N . ALA A 1 68 ? -20.312 -12.336 16.172 1 97.44 68 ALA A N 1
ATOM 534 C CA . ALA A 1 68 ? -20.188 -12.234 17.625 1 97.44 68 ALA A CA 1
ATOM 535 C C . ALA A 1 68 ? -18.906 -11.508 18.016 1 97.44 68 ALA A C 1
ATOM 537 O O . ALA A 1 68 ? -18.906 -10.664 18.922 1 97.44 68 ALA A O 1
ATOM 538 N N . TRP A 1 69 ? -17.828 -11.836 17.375 1 97.56 69 TRP A N 1
ATOM 539 C CA . TRP A 1 69 ? -16.562 -11.156 17.672 1 97.56 69 TRP A CA 1
ATOM 540 C C . TRP A 1 69 ? -16.641 -9.68 17.312 1 97.56 69 TRP A C 1
ATOM 542 O O . TRP A 1 69 ? -16.188 -8.82 18.078 1 97.56 69 TRP A O 1
ATOM 552 N N . GLN A 1 70 ? -17.188 -9.398 16.125 1 96.44 70 GLN A N 1
ATOM 553 C CA . GLN A 1 70 ? -17.312 -8.016 15.703 1 96.44 70 GLN A CA 1
ATOM 554 C C . GLN A 1 70 ? -18.078 -7.184 16.719 1 96.44 70 GLN A C 1
ATOM 556 O O . GLN A 1 70 ? -17.672 -6.07 17.062 1 96.44 70 GLN A O 1
ATOM 561 N N . ALA A 1 71 ? -19.188 -7.684 17.172 1 96.94 71 ALA A N 1
ATOM 562 C CA . ALA A 1 71 ? -20 -7 18.172 1 96.94 71 ALA A CA 1
ATOM 563 C C . ALA A 1 71 ? -19.203 -6.789 19.453 1 96.94 71 ALA A C 1
ATOM 565 O O . ALA A 1 71 ? -19.234 -5.695 20.031 1 96.94 71 ALA A O 1
ATOM 566 N N . HIS A 1 72 ? -18.547 -7.836 19.922 1 97.75 72 HIS A N 1
ATOM 567 C CA . HIS A 1 72 ? -17.734 -7.762 21.125 1 97.75 72 HIS A CA 1
ATOM 568 C C . HIS A 1 72 ? -16.609 -6.734 20.984 1 97.75 72 HIS A C 1
ATOM 570 O O . HIS A 1 72 ? -16.391 -5.918 21.875 1 97.75 72 HIS A O 1
ATOM 576 N N . TYR A 1 73 ? -15.922 -6.75 19.844 1 97 73 TYR A N 1
ATOM 577 C CA . TYR A 1 73 ? -14.82 -5.855 19.516 1 97 73 TYR A CA 1
ATOM 578 C C . TYR A 1 73 ? -15.25 -4.398 19.609 1 97 73 TYR A C 1
ATOM 580 O O . TYR A 1 73 ? -14.555 -3.572 20.203 1 97 73 TYR A O 1
ATOM 588 N N . GLU A 1 74 ? -16.422 -4.109 19.047 1 94.56 74 GLU A N 1
ATOM 589 C CA . GLU A 1 74 ? -16.969 -2.756 19.047 1 94.56 74 GLU A CA 1
ATOM 590 C C . GLU A 1 74 ? -17.406 -2.338 20.438 1 94.56 74 GLU A C 1
ATOM 592 O O . GLU A 1 74 ? -17.094 -1.231 20.891 1 94.56 74 GLU A O 1
ATOM 597 N N . ALA A 1 75 ? -18.078 -3.154 21.141 1 96.12 75 ALA A N 1
ATOM 598 C CA . ALA A 1 75 ? -18.594 -2.863 22.469 1 96.12 75 ALA A CA 1
ATOM 599 C C . ALA A 1 75 ? -17.453 -2.564 23.438 1 96.12 75 ALA A C 1
ATOM 601 O O . ALA A 1 75 ? -17.594 -1.717 24.328 1 96.12 75 ALA A O 1
ATOM 602 N N . GLN A 1 76 ? -16.328 -3.213 23.25 1 95.81 76 GLN A N 1
ATOM 603 C CA . GLN A 1 76 ? -15.203 -3.082 24.188 1 95.81 76 GLN A CA 1
ATOM 604 C C . GLN A 1 76 ? -14.266 -1.956 23.766 1 95.81 76 GLN A C 1
ATOM 606 O O . GLN A 1 76 ? -13.32 -1.625 24.484 1 95.81 76 GLN A O 1
ATOM 611 N N . GLY A 1 77 ? -14.516 -1.41 22.578 1 93.31 77 GLY A N 1
ATOM 612 C CA . GLY A 1 77 ? -13.617 -0.382 22.078 1 93.31 77 GLY A CA 1
ATOM 613 C C . GLY A 1 77 ? -12.203 -0.888 21.844 1 93.31 77 GLY A C 1
ATOM 614 O O . GLY A 1 77 ? -11.234 -0.221 22.188 1 93.31 77 GLY A O 1
ATOM 615 N N . HIS A 1 78 ? -12.023 -2.062 21.25 1 95.12 78 HIS A N 1
ATOM 616 C CA . HIS A 1 78 ? -10.734 -2.742 21.156 1 95.12 78 HIS A CA 1
ATOM 617 C C . HIS A 1 78 ? -9.828 -2.055 20.141 1 95.12 78 HIS A C 1
ATOM 619 O O . HIS A 1 78 ? -8.609 -2.23 20.172 1 95.12 78 HIS A O 1
ATOM 625 N N . ALA A 1 79 ? -10.398 -1.269 19.234 1 92.12 79 ALA A N 1
ATOM 626 C CA . ALA A 1 79 ? -9.609 -0.632 18.188 1 92.12 79 ALA A CA 1
ATOM 627 C C . ALA A 1 79 ? -8.484 0.212 18.797 1 92.12 79 ALA A C 1
ATOM 629 O O . ALA A 1 79 ? -7.387 0.277 18.234 1 92.12 79 ALA A O 1
ATOM 630 N N . ALA A 1 80 ? -8.719 0.756 19.891 1 83.88 80 ALA A N 1
ATOM 631 C CA . ALA A 1 80 ? -7.762 1.657 20.516 1 83.88 80 ALA A CA 1
ATOM 632 C C . ALA A 1 80 ? -6.59 0.881 21.109 1 83.88 80 ALA A C 1
ATOM 634 O O . ALA A 1 80 ? -5.492 1.425 21.266 1 83.88 80 ALA A O 1
ATOM 635 N N . ARG A 1 81 ? -6.758 -0.376 21.406 1 89.88 81 ARG A N 1
ATOM 636 C CA . ARG A 1 81 ? -5.738 -1.14 22.125 1 89.88 81 ARG A CA 1
ATOM 637 C C . ARG A 1 81 ? -5.23 -2.301 21.266 1 89.88 81 ARG A C 1
ATOM 639 O O . ARG A 1 81 ? -4.258 -2.965 21.641 1 89.88 81 ARG A O 1
ATOM 646 N N . ASP A 1 82 ? -5.805 -2.539 20.172 1 94.56 82 ASP A N 1
ATOM 647 C CA . ASP A 1 82 ? -5.484 -3.684 19.328 1 94.56 82 ASP A CA 1
ATOM 648 C C . ASP A 1 82 ? -4.082 -3.553 18.719 1 94.56 82 ASP A C 1
ATOM 650 O O . ASP A 1 82 ? -3.814 -2.627 17.953 1 94.56 82 ASP A O 1
ATOM 654 N N . PRO A 1 83 ? -3.207 -4.5 19.094 1 93.69 83 PRO A N 1
ATOM 655 C CA . PRO A 1 83 ? -1.845 -4.41 18.562 1 93.69 83 PRO A CA 1
ATOM 656 C C . PRO A 1 83 ? -1.788 -4.59 17.047 1 93.69 83 PRO A C 1
ATOM 658 O O . PRO A 1 83 ? -0.853 -4.113 16.406 1 93.69 83 PRO A O 1
ATOM 661 N N . ILE A 1 84 ? -2.756 -5.246 16.438 1 95.38 84 ILE A N 1
ATOM 662 C CA . ILE A 1 84 ? -2.807 -5.418 15 1 95.38 84 ILE A CA 1
ATOM 663 C C . ILE A 1 84 ? -3.104 -4.078 14.328 1 95.38 84 ILE A C 1
ATOM 665 O O . ILE A 1 84 ? -2.494 -3.734 13.312 1 95.38 84 ILE A O 1
ATOM 669 N N . VAL A 1 85 ? -4.031 -3.357 14.93 1 91.75 85 VAL A N 1
ATOM 670 C CA . VAL A 1 85 ? -4.352 -2.027 14.43 1 91.75 85 VAL A CA 1
ATOM 671 C C . VAL A 1 85 ? -3.119 -1.131 14.516 1 91.75 85 VAL A C 1
ATOM 673 O O . VAL A 1 85 ? -2.82 -0.378 13.586 1 91.75 85 VAL A O 1
ATOM 676 N N . ARG A 1 86 ? -2.436 -1.251 15.586 1 85.31 86 ARG A N 1
ATOM 677 C CA . ARG A 1 86 ? -1.221 -0.456 15.742 1 85.31 86 ARG A CA 1
ATOM 678 C C . ARG A 1 86 ? -0.214 -0.781 14.641 1 85.31 86 ARG A C 1
ATOM 680 O O . ARG A 1 86 ? 0.413 0.121 14.078 1 85.31 86 ARG A O 1
ATOM 687 N N . GLU A 1 87 ? -0.041 -2.008 14.352 1 89.31 87 GLU A N 1
ATOM 688 C CA . GLU A 1 87 ? 0.879 -2.42 13.297 1 89.31 87 GLU A CA 1
ATOM 689 C C . GLU A 1 87 ? 0.391 -1.959 11.922 1 89.31 87 GLU A C 1
ATOM 691 O O . GLU A 1 87 ? 1.192 -1.572 11.07 1 89.31 87 GLU A O 1
ATOM 696 N N . MET A 1 88 ? -0.903 -2.023 11.727 1 89.31 88 MET A N 1
ATOM 697 C CA . MET A 1 88 ? -1.528 -1.589 10.477 1 89.31 88 MET A CA 1
ATOM 698 C C . MET A 1 88 ? -1.187 -0.133 10.18 1 89.31 88 MET A C 1
ATOM 700 O O . MET A 1 88 ? -0.99 0.236 9.016 1 89.31 88 MET A O 1
ATOM 704 N N . LEU A 1 89 ? -1.081 0.575 11.188 1 81.5 89 LEU A N 1
ATOM 705 C CA . LEU A 1 89 ? -0.863 2.01 11.047 1 81.5 89 LEU A CA 1
ATOM 706 C C . LEU A 1 89 ? 0.62 2.32 10.875 1 81.5 89 LEU A C 1
ATOM 708 O O . LEU A 1 89 ? 0.981 3.393 10.383 1 81.5 89 LEU A O 1
ATOM 712 N N . ARG A 1 90 ? 1.469 1.368 11.203 1 76.69 90 ARG A N 1
ATOM 713 C CA . ARG A 1 90 ? 2.889 1.696 11.289 1 76.69 90 ARG A CA 1
ATOM 714 C C . ARG A 1 90 ? 3.666 1.054 10.141 1 76.69 90 ARG A C 1
ATOM 716 O O . ARG A 1 90 ? 4.812 1.426 9.875 1 76.69 90 ARG A O 1
ATOM 723 N N . SER A 1 91 ? 3.059 0.138 9.539 1 81.69 91 SER A N 1
ATOM 724 C CA . SER A 1 91 ? 3.83 -0.667 8.594 1 81.69 91 SER A CA 1
ATOM 725 C C . SER A 1 91 ? 3.012 -0.994 7.352 1 81.69 91 SER A C 1
ATOM 727 O O . SER A 1 91 ? 1.779 -0.996 7.395 1 81.69 91 SER A O 1
ATOM 729 N N . THR A 1 92 ? 3.73 -1.222 6.242 1 86.19 92 THR A N 1
ATOM 730 C CA . THR A 1 92 ? 3.094 -1.727 5.031 1 86.19 92 THR A CA 1
ATOM 731 C C . THR A 1 92 ? 3.312 -3.23 4.895 1 86.19 92 THR A C 1
ATOM 733 O O . THR A 1 92 ? 2.811 -3.852 3.953 1 86.19 92 THR A O 1
ATOM 736 N N . GLU A 1 93 ? 4.027 -3.795 5.82 1 88.5 93 GLU A N 1
ATOM 737 C CA . GLU A 1 93 ? 4.363 -5.215 5.766 1 88.5 93 GLU A CA 1
ATOM 738 C C . GLU A 1 93 ? 3.252 -6.07 6.363 1 88.5 93 GLU A C 1
ATOM 740 O O . GLU A 1 93 ? 2.66 -5.711 7.383 1 88.5 93 GLU A O 1
ATOM 745 N N . PRO A 1 94 ? 2.977 -7.215 5.672 1 93 94 PRO A N 1
ATOM 746 C CA . PRO A 1 94 ? 2 -8.125 6.273 1 93 94 PRO A CA 1
ATOM 747 C C . PRO A 1 94 ? 2.477 -8.711 7.602 1 93 94 PRO A C 1
ATOM 749 O O . PRO A 1 94 ? 3.68 -8.727 7.879 1 93 94 PRO A O 1
ATOM 752 N N . LEU A 1 95 ? 1.485 -9.133 8.445 1 94.81 95 LEU A N 1
ATOM 753 C CA . LEU A 1 95 ? 1.811 -9.656 9.766 1 94.81 95 LEU A CA 1
ATOM 754 C C . LEU A 1 95 ? 0.908 -10.836 10.125 1 94.81 95 LEU A C 1
ATOM 756 O O . LEU A 1 95 ? -0.318 -10.695 10.148 1 94.81 95 LEU A O 1
ATOM 760 N N . PHE A 1 96 ? 1.551 -11.938 10.297 1 95.44 96 PHE A N 1
ATOM 761 C CA . PHE A 1 96 ? 0.842 -13.055 10.922 1 95.44 96 PHE A CA 1
ATOM 762 C C . PHE A 1 96 ? 0.809 -12.891 12.438 1 95.44 96 PHE A C 1
ATOM 764 O O . PHE A 1 96 ? 1.775 -12.414 13.031 1 95.44 96 PHE A O 1
ATOM 771 N N . TRP A 1 97 ? -0.342 -13.328 13.086 1 95.56 97 TRP A N 1
ATOM 772 C CA . TRP A 1 97 ? -0.45 -13.211 14.539 1 95.56 97 TRP A CA 1
ATOM 773 C C . TRP A 1 97 ? 0.729 -13.883 15.227 1 95.56 97 TRP A C 1
ATOM 775 O O . TRP A 1 97 ? 1.265 -13.359 16.203 1 95.56 97 TRP A O 1
ATOM 785 N N . SER A 1 98 ? 1.169 -14.984 14.711 1 93.12 98 SER A N 1
ATOM 786 C CA . SER A 1 98 ? 2.248 -15.758 15.312 1 93.12 98 SER A CA 1
ATOM 787 C C . SER A 1 98 ? 3.572 -15 15.25 1 93.12 98 SER A C 1
ATOM 789 O O . SER A 1 98 ? 4.508 -15.312 15.992 1 93.12 98 SER A O 1
ATOM 791 N N . ASP A 1 99 ? 3.684 -13.992 14.383 1 92.44 99 ASP A N 1
ATOM 792 C CA . ASP A 1 99 ? 4.922 -13.234 14.227 1 92.44 99 ASP A CA 1
ATOM 793 C C . ASP A 1 99 ? 4.895 -11.961 15.07 1 92.44 99 ASP A C 1
ATOM 795 O O . ASP A 1 99 ? 5.891 -11.234 15.141 1 92.44 99 ASP A O 1
ATOM 799 N N . LEU A 1 100 ? 3.775 -11.664 15.734 1 93.94 100 LEU A N 1
ATOM 800 C CA . LEU A 1 100 ? 3.572 -10.406 16.453 1 93.94 100 LEU A CA 1
ATOM 801 C C . LEU A 1 100 ? 4.602 -10.25 17.562 1 93.94 100 LEU A C 1
ATOM 803 O O . LEU A 1 100 ? 5.215 -9.188 17.688 1 93.94 100 LEU A O 1
ATOM 807 N N . PRO A 1 101 ? 4.934 -11.281 18.375 1 91.25 101 PRO A N 1
ATOM 808 C CA . PRO A 1 101 ? 5.914 -11.102 19.438 1 91.25 101 PRO A CA 1
ATOM 809 C C . PRO A 1 101 ? 7.305 -10.75 18.922 1 91.25 101 PRO A C 1
ATOM 811 O O . PRO A 1 101 ? 8.008 -9.93 19.516 1 91.25 101 PRO A O 1
ATOM 814 N N . ALA A 1 102 ? 7.66 -11.391 17.875 1 90.19 102 ALA A N 1
ATOM 815 C CA . ALA A 1 102 ? 8.969 -11.109 17.297 1 90.19 102 ALA A CA 1
ATOM 816 C C . ALA A 1 102 ? 9.031 -9.688 16.734 1 90.19 102 ALA A C 1
ATOM 818 O O . ALA A 1 102 ? 10.078 -9.039 16.781 1 90.19 102 ALA A O 1
ATOM 819 N N . ARG A 1 103 ? 7.918 -9.195 16.234 1 86.69 103 ARG A N 1
ATOM 820 C CA . ARG A 1 103 ? 7.871 -7.883 15.594 1 86.69 103 ARG A CA 1
ATOM 821 C C . ARG A 1 103 ? 7.773 -6.773 16.641 1 86.69 103 ARG A C 1
ATOM 823 O O . ARG A 1 103 ? 8.398 -5.719 16.5 1 86.69 103 ARG A O 1
ATOM 830 N N . ARG A 1 104 ? 7.008 -7.004 17.688 1 85.69 104 ARG A N 1
ATOM 831 C CA . ARG A 1 104 ? 6.68 -5.918 18.609 1 85.69 104 ARG A CA 1
ATOM 832 C C . ARG A 1 104 ? 7.277 -6.172 19.984 1 85.69 104 ARG A C 1
ATOM 834 O O . ARG A 1 104 ? 7.332 -5.27 20.828 1 85.69 104 ARG A O 1
ATOM 841 N N . GLY A 1 105 ? 7.75 -7.352 20.203 1 88.12 105 GLY A N 1
ATOM 842 C CA . GLY A 1 105 ? 8.109 -7.715 21.562 1 88.12 105 GLY A CA 1
ATOM 843 C C . GLY A 1 105 ? 6.91 -8.023 22.438 1 88.12 105 GLY A C 1
ATOM 844 O O . GLY A 1 105 ? 5.863 -8.438 21.938 1 88.12 105 GLY A O 1
ATOM 845 N N . ALA A 1 106 ? 7.07 -7.898 23.734 1 90.31 106 ALA A N 1
ATOM 846 C CA . ALA A 1 106 ? 6 -8.219 24.688 1 90.31 106 ALA A CA 1
ATOM 847 C C . ALA A 1 106 ? 4.848 -7.227 24.562 1 90.31 106 ALA A C 1
ATOM 849 O O . ALA A 1 106 ? 5.07 -6.012 24.5 1 90.31 106 ALA A O 1
ATOM 850 N N . LEU A 1 107 ? 3.691 -7.797 24.547 1 92.56 107 LEU A N 1
ATOM 851 C CA . LEU A 1 107 ? 2.498 -6.957 24.469 1 92.56 107 LEU A CA 1
ATOM 852 C C . LEU A 1 107 ? 2.152 -6.391 25.844 1 92.56 107 LEU A C 1
ATOM 854 O O . LEU A 1 107 ? 2.344 -7.059 26.859 1 92.5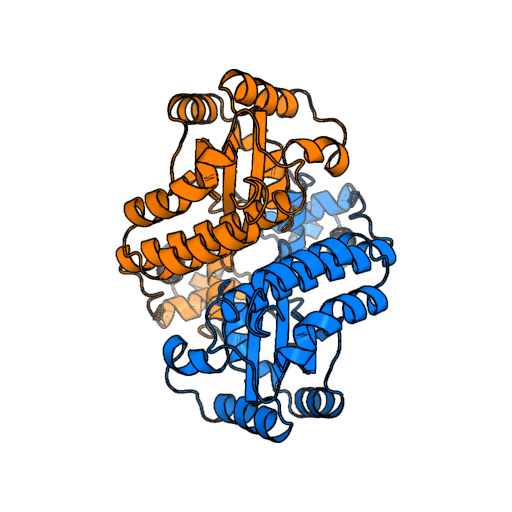6 107 LEU A O 1
ATOM 858 N N . LYS A 1 108 ? 1.662 -5.16 25.844 1 90.81 108 LYS A N 1
ATOM 859 C CA . LYS A 1 108 ? 1.044 -4.633 27.062 1 90.81 108 LYS A CA 1
ATOM 860 C C . LYS A 1 108 ? -0.189 -5.445 27.453 1 90.81 108 LYS A C 1
ATOM 862 O O . LYS A 1 108 ? -0.801 -6.098 26.609 1 90.81 108 LYS A O 1
ATOM 867 N N . PRO A 1 109 ? -0.497 -5.395 28.672 1 94.56 109 PRO A N 1
ATOM 868 C CA . PRO A 1 109 ? -1.631 -6.191 29.141 1 94.56 109 PRO A CA 1
ATOM 869 C C . PRO A 1 109 ? -2.918 -5.898 28.375 1 94.56 109 PRO A C 1
ATOM 871 O O . PRO A 1 109 ? -3.67 -6.82 28.047 1 94.56 109 PRO A O 1
ATOM 874 N N . ASP A 1 110 ? -3.131 -4.672 28.094 1 93 110 ASP A N 1
ATOM 875 C CA . ASP A 1 110 ? -4.355 -4.309 27.375 1 93 110 ASP A CA 1
ATOM 876 C C . ASP A 1 110 ? -4.32 -4.809 25.938 1 93 110 ASP A C 1
ATOM 878 O O . ASP A 1 110 ? -5.352 -5.199 25.391 1 93 110 ASP A O 1
ATOM 882 N N . GLU A 1 111 ? -3.229 -4.805 25.312 1 93.44 111 GLU A N 1
ATOM 883 C CA . GLU A 1 111 ? -3.053 -5.367 23.969 1 93.44 111 GLU A CA 1
ATOM 884 C C . GLU A 1 111 ? -3.248 -6.879 23.984 1 93.44 111 GLU A C 1
ATOM 886 O O . GLU A 1 111 ? -3.93 -7.426 23.109 1 93.44 111 GLU A O 1
ATOM 891 N N . ALA A 1 112 ? -2.629 -7.496 24.984 1 96.12 112 ALA A N 1
ATOM 892 C CA . ALA A 1 112 ? -2.729 -8.945 25.125 1 96.12 112 ALA A CA 1
ATOM 893 C C . ALA A 1 112 ? -4.18 -9.383 25.297 1 96.12 112 ALA A C 1
ATOM 895 O O . ALA A 1 112 ? -4.582 -10.445 24.828 1 96.12 112 ALA A O 1
ATOM 896 N N . ARG A 1 113 ? -4.867 -8.594 25.984 1 96.94 113 ARG A N 1
ATOM 897 C CA . ARG A 1 113 ? -6.273 -8.891 26.25 1 96.94 113 ARG A CA 1
ATOM 898 C C . ARG A 1 113 ? -7.051 -9.008 24.938 1 96.94 113 ARG A C 1
ATOM 900 O O . ARG A 1 113 ? -7.891 -9.898 24.781 1 96.94 113 ARG A O 1
ATOM 907 N N . VAL A 1 114 ? -6.836 -8.141 23.969 1 97.5 114 VAL A N 1
ATOM 908 C CA . VAL A 1 114 ? -7.52 -8.18 22.688 1 97.5 114 VAL A CA 1
ATOM 909 C C . VAL A 1 114 ? -7.25 -9.516 22 1 97.5 114 VAL A C 1
ATOM 911 O O . VAL A 1 114 ? -8.18 -10.172 21.516 1 97.5 114 VAL A O 1
ATOM 914 N N . MET A 1 115 ? -6.004 -9.898 22 1 97 115 MET A N 1
ATOM 915 C CA . MET A 1 115 ? -5.609 -11.133 21.344 1 97 115 MET A CA 1
ATOM 916 C C . MET A 1 115 ? -6.215 -12.344 22.047 1 97 115 MET A C 1
ATOM 918 O O . MET A 1 115 ? -6.668 -13.281 21.391 1 97 115 MET A O 1
ATOM 922 N N . GLU A 1 116 ? -6.18 -12.305 23.328 1 96.88 116 GLU A N 1
ATOM 923 C CA . GLU A 1 116 ? -6.746 -13.398 24.109 1 96.88 116 GLU A CA 1
ATOM 924 C C . GLU A 1 116 ? -8.25 -13.531 23.875 1 96.88 116 GLU A C 1
ATOM 926 O O . GLU A 1 116 ? -8.758 -14.641 23.734 1 96.88 116 GLU A O 1
ATOM 931 N N . GLU A 1 117 ? -8.914 -12.445 23.844 1 97.88 117 GLU A N 1
ATOM 932 C CA . GLU A 1 117 ? -10.352 -12.477 23.609 1 97.88 117 GLU A CA 1
ATOM 933 C C . GLU A 1 117 ? -10.664 -12.969 22.188 1 97.88 117 GLU A C 1
ATOM 935 O O . GLU A 1 117 ? -11.609 -13.727 22 1 97.88 117 GLU A O 1
ATOM 940 N N . ALA A 1 118 ? -9.93 -12.57 21.234 1 97.19 118 ALA A N 1
ATOM 941 C CA . ALA A 1 118 ? -10.102 -13.094 19.875 1 97.19 118 ALA A CA 1
ATOM 942 C C . ALA A 1 118 ? -9.977 -14.617 19.859 1 97.19 118 ALA A C 1
ATOM 944 O O . ALA A 1 118 ? -10.758 -15.297 19.188 1 97.19 118 ALA A O 1
ATOM 945 N N . ARG A 1 119 ? -9.023 -15.164 20.625 1 96.5 119 ARG A N 1
ATOM 946 C CA . ARG A 1 119 ? -8.828 -16.609 20.703 1 96.5 119 ARG A CA 1
ATOM 947 C C . ARG A 1 119 ? -10.062 -17.297 21.281 1 96.5 119 ARG A C 1
ATOM 949 O O . ARG A 1 119 ? -10.422 -18.391 20.844 1 96.5 119 ARG A O 1
ATOM 956 N N . SER A 1 120 ? -10.633 -16.609 22.219 1 97 120 SER A N 1
ATOM 957 C CA . SER A 1 120 ? -11.812 -17.203 22.844 1 97 120 SER A CA 1
ATOM 958 C C . SER A 1 120 ? -12.961 -17.312 21.844 1 97 120 SER A C 1
ATOM 960 O O . SER A 1 120 ? -13.914 -18.062 22.078 1 97 120 SER A O 1
ATOM 962 N N . PHE A 1 121 ? -12.914 -16.641 20.75 1 97.38 121 PHE A N 1
ATOM 963 C CA . PHE A 1 121 ? -13.914 -16.719 19.688 1 97.38 121 PHE A CA 1
ATOM 964 C C . PHE A 1 121 ? -13.43 -17.609 18.547 1 97.38 121 PHE A C 1
ATOM 966 O O . PHE A 1 121 ? -14.047 -17.672 17.484 1 97.38 121 PHE A O 1
ATOM 973 N N . GLY A 1 122 ? -12.281 -18.266 18.734 1 96.5 122 GLY A N 1
ATOM 974 C CA . GLY A 1 122 ? -11.75 -19.172 17.719 1 96.5 122 GLY A CA 1
ATOM 975 C C . GLY A 1 122 ? -10.898 -18.484 16.672 1 96.5 122 GLY A C 1
ATOM 976 O O . GLY A 1 122 ? -10.648 -19.031 15.609 1 96.5 122 GLY A O 1
ATOM 977 N N . LEU A 1 123 ? -10.516 -17.266 16.875 1 97 123 LEU A N 1
ATOM 978 C CA . LEU A 1 123 ? -9.68 -16.484 15.977 1 97 123 LEU A CA 1
ATOM 979 C C . LEU A 1 123 ? -8.25 -16.391 16.484 1 97 123 LEU A C 1
ATOM 981 O O . LEU A 1 123 ? -7.742 -15.305 16.75 1 97 123 LEU A O 1
ATOM 985 N N . ASN A 1 124 ? -7.555 -17.594 16.516 1 96 124 ASN A N 1
ATOM 986 C CA . ASN A 1 124 ? -6.254 -17.781 17.156 1 96 124 ASN A CA 1
ATOM 987 C C . ASN A 1 124 ? -5.121 -17.297 16.25 1 96 124 ASN A C 1
ATOM 989 O O . ASN A 1 124 ? -4.062 -16.891 16.734 1 96 124 ASN A O 1
ATOM 993 N N . GLU A 1 125 ? -5.363 -17.484 15.023 1 96.12 125 GLU A N 1
ATOM 994 C CA . GLU A 1 125 ? -4.352 -17.094 14.047 1 96.12 125 GLU A CA 1
ATOM 995 C C . GLU A 1 125 ? -4.957 -16.25 12.938 1 96.12 125 GLU A C 1
ATOM 997 O O . GLU A 1 125 ? -6.172 -16.266 12.719 1 96.12 125 GLU A O 1
ATOM 1002 N N . GLY A 1 126 ? -4.102 -15.43 12.352 1 97.19 126 GLY A N 1
ATOM 1003 C CA . GLY A 1 126 ? -4.562 -14.594 11.25 1 97.19 126 GLY A CA 1
ATOM 1004 C C . GLY A 1 126 ? -3.438 -13.883 10.523 1 97.19 126 GLY A C 1
ATOM 1005 O O . GLY A 1 126 ? -2.27 -14.031 10.891 1 97.19 126 GLY A O 1
ATOM 1006 N N . LEU A 1 127 ? -3.82 -13.242 9.469 1 97.06 127 LEU A N 1
ATOM 1007 C CA . LEU A 1 127 ? -2.949 -12.422 8.633 1 97.06 127 LEU A CA 1
ATOM 1008 C C . LEU A 1 127 ? -3.547 -11.039 8.414 1 97.06 127 LEU A C 1
ATOM 1010 O O . LEU A 1 127 ? -4.723 -10.914 8.055 1 97.06 127 LEU A O 1
ATOM 1014 N N . MET A 1 128 ? -2.793 -10.047 8.727 1 97.5 128 MET A N 1
ATOM 1015 C CA . MET A 1 128 ? -3.141 -8.664 8.406 1 97.5 128 MET A CA 1
ATOM 1016 C C . MET A 1 128 ? -2.289 -8.141 7.254 1 97.5 128 MET A C 1
ATOM 1018 O O . MET A 1 128 ? -1.061 -8.227 7.297 1 97.5 128 MET A O 1
ATOM 1022 N N . THR A 1 129 ? -2.887 -7.668 6.207 1 96.62 129 THR A N 1
ATOM 1023 C CA . THR A 1 129 ? -2.229 -7.035 5.07 1 96.62 129 THR A CA 1
ATOM 1024 C C . THR A 1 129 ? -2.639 -5.57 4.949 1 96.62 129 THR A C 1
ATOM 1026 O O . THR A 1 129 ? -3.725 -5.262 4.457 1 96.62 129 THR A O 1
ATOM 1029 N N . PRO A 1 130 ? -1.766 -4.691 5.297 1 94.44 130 PRO A N 1
ATOM 1030 C CA . PRO A 1 130 ? -2.125 -3.273 5.332 1 94.44 130 PRO A CA 1
ATOM 1031 C C . PRO A 1 130 ? -1.949 -2.588 3.977 1 94.44 130 PRO A C 1
ATOM 1033 O O . PRO A 1 130 ? -1.177 -3.061 3.139 1 94.44 130 PRO A O 1
ATOM 1036 N N . LEU A 1 131 ? -2.717 -1.585 3.805 1 91.69 131 LEU A N 1
ATOM 1037 C CA . LEU A 1 131 ? -2.602 -0.728 2.629 1 91.69 131 LEU A CA 1
ATOM 1038 C C . LEU A 1 131 ? -2.838 0.733 2.998 1 91.69 131 LEU A C 1
ATOM 1040 O O . LEU A 1 131 ? -3.904 1.085 3.504 1 91.69 131 LEU A O 1
ATOM 1044 N N . HIS A 1 132 ? -1.882 1.553 2.785 1 84.94 132 HIS A N 1
ATOM 1045 C CA . HIS A 1 132 ? -2.012 2.994 2.953 1 84.94 132 HIS A CA 1
ATOM 1046 C C . HIS A 1 132 ? -2.441 3.666 1.654 1 84.94 132 HIS A C 1
ATOM 1048 O O . HIS A 1 132 ? -1.959 3.311 0.577 1 84.94 132 HIS A O 1
ATOM 1054 N N . HIS A 1 133 ? -3.357 4.504 1.83 1 79.19 133 HIS A N 1
ATOM 1055 C CA . HIS A 1 133 ? -3.936 5.129 0.647 1 79.19 133 HIS A CA 1
ATOM 1056 C C . HIS A 1 133 ? -3.453 6.566 0.493 1 79.19 133 HIS A C 1
ATOM 1058 O O . HIS A 1 133 ? -2.885 7.141 1.426 1 79.19 133 HIS A O 1
ATOM 1064 N N . VAL A 1 134 ? -3.75 7.043 -0.671 1 67.69 134 VAL A N 1
ATOM 1065 C CA . VAL A 1 134 ? -3.301 8.375 -1.056 1 67.69 134 VAL A CA 1
ATOM 1066 C C . VAL A 1 134 ? -3.996 9.43 -0.19 1 67.69 134 VAL A C 1
ATOM 1068 O O . VAL A 1 134 ? -3.42 10.477 0.109 1 67.69 134 VAL A O 1
ATOM 1071 N N . ASP A 1 135 ? -5.125 9.109 0.211 1 63.41 135 ASP A N 1
ATOM 1072 C CA . ASP A 1 135 ? -5.906 10.102 0.949 1 63.41 135 ASP A CA 1
ATOM 1073 C C . ASP A 1 135 ? -5.578 10.055 2.439 1 63.41 135 ASP A C 1
ATOM 1075 O O . ASP A 1 135 ? -6.199 10.766 3.238 1 63.41 135 ASP A O 1
ATOM 1079 N N . GLY A 1 136 ? -4.691 9.227 2.801 1 68.25 136 GLY A N 1
ATOM 1080 C CA . GLY A 1 136 ? -4.281 9.164 4.195 1 68.25 136 GLY A CA 1
ATOM 1081 C C . GLY A 1 136 ? -5.008 8.086 4.98 1 68.25 136 GLY A C 1
ATOM 1082 O O . GLY A 1 136 ? -4.617 7.758 6.102 1 68.25 136 GLY A O 1
ATOM 1083 N N . SER A 1 137 ? -6.066 7.633 4.402 1 77.25 137 SER A N 1
ATOM 1084 C CA . SER A 1 137 ? -6.727 6.512 5.066 1 77.25 137 SER A CA 1
ATOM 1085 C C . SER A 1 137 ? -5.863 5.254 5.016 1 77.25 137 SER A C 1
ATOM 1087 O O . SER A 1 137 ? -4.902 5.188 4.25 1 77.25 137 SER A O 1
ATOM 1089 N N . VAL A 1 138 ? -6.219 4.418 5.957 1 84.69 138 VAL A N 1
ATOM 1090 C CA . VAL A 1 138 ? -5.512 3.145 5.996 1 84.69 138 VAL A CA 1
ATOM 1091 C C . VAL A 1 138 ? -6.516 1.994 5.973 1 84.69 138 VAL A C 1
ATOM 1093 O O . VAL A 1 138 ? -7.555 2.055 6.633 1 84.69 138 VAL A O 1
ATOM 1096 N N . SER A 1 139 ? -6.25 1.088 5.137 1 92.56 139 SER A N 1
ATOM 1097 C CA . SER A 1 139 ? -7.066 -0.123 5.105 1 92.56 139 SER A CA 1
ATOM 1098 C C . SER A 1 139 ? -6.211 -1.368 5.328 1 92.56 139 SER A C 1
ATOM 1100 O O . SER A 1 139 ? -4.984 -1.284 5.371 1 92.56 139 SER A O 1
ATOM 1102 N N . ALA A 1 140 ? -6.898 -2.492 5.586 1 96.75 140 ALA A N 1
ATOM 1103 C CA . ALA A 1 140 ? -6.238 -3.793 5.652 1 96.75 140 ALA A CA 1
ATOM 1104 C C . ALA A 1 140 ? -7.211 -4.918 5.305 1 96.75 140 ALA A C 1
ATOM 1106 O O . ALA A 1 140 ? -8.422 -4.758 5.43 1 96.75 140 ALA A O 1
ATOM 1107 N N . VAL A 1 141 ? -6.688 -5.945 4.773 1 98.25 141 VAL A N 1
ATOM 1108 C CA . VAL A 1 141 ? -7.418 -7.203 4.715 1 98.25 141 VAL A CA 1
ATOM 1109 C C . VAL A 1 141 ? -6.973 -8.117 5.859 1 98.25 141 VAL A C 1
ATOM 1111 O O . VAL A 1 141 ? -5.777 -8.281 6.098 1 98.25 141 VAL A O 1
ATOM 1114 N N . LEU A 1 142 ? -7.926 -8.617 6.578 1 98.31 142 LEU A N 1
ATOM 1115 C CA . LEU A 1 142 ? -7.691 -9.594 7.633 1 98.31 142 LEU A CA 1
ATOM 1116 C C . LEU A 1 142 ? -8.188 -10.977 7.215 1 98.31 142 LEU A C 1
ATOM 1118 O O . LEU A 1 142 ? -9.305 -11.109 6.699 1 98.31 142 LEU A O 1
ATOM 1122 N N . MET A 1 143 ? -7.379 -11.961 7.332 1 98.12 143 MET A N 1
ATOM 1123 C CA . MET A 1 143 ? -7.758 -13.367 7.191 1 98.12 143 MET A CA 1
ATOM 1124 C C . MET A 1 143 ? -7.477 -14.141 8.477 1 98.12 143 MET A C 1
ATOM 1126 O O . MET A 1 143 ? -6.328 -14.227 8.914 1 98.12 143 MET A O 1
ATOM 1130 N N . MET A 1 144 ? -8.539 -14.656 9.016 1 97.69 144 MET A N 1
ATOM 1131 C CA . MET A 1 144 ? -8.391 -15.227 10.352 1 97.69 144 MET A CA 1
ATOM 1132 C C . MET A 1 144 ? -9.078 -16.578 10.453 1 97.69 144 MET A C 1
ATOM 1134 O O . MET A 1 144 ? -9.977 -16.891 9.664 1 97.69 144 MET A O 1
ATOM 1138 N N . GLY A 1 145 ? -8.656 -17.344 11.43 1 97.31 145 GLY A N 1
ATOM 1139 C CA . GLY A 1 145 ? -9.227 -18.641 11.781 1 97.31 145 GLY A CA 1
ATOM 1140 C C . GLY A 1 145 ? -8.547 -19.281 12.977 1 97.31 145 GLY A C 1
ATOM 1141 O O . GLY A 1 145 ? -7.668 -18.688 13.594 1 97.31 145 GLY A O 1
ATOM 1142 N N . GLU A 1 146 ? -9.078 -20.422 13.273 1 95.44 146 GLU A N 1
ATOM 1143 C CA . GLU A 1 146 ? -8.539 -21.141 14.43 1 95.44 146 GLU A CA 1
ATOM 1144 C C . GLU A 1 146 ? -7.125 -21.656 14.156 1 95.44 146 GLU A C 1
ATOM 1146 O O . GLU A 1 146 ? -6.227 -21.484 14.992 1 95.44 146 GLU A O 1
ATOM 1151 N N . ARG A 1 147 ? -6.965 -22.266 13.023 1 92.25 147 ARG A N 1
ATOM 1152 C CA . ARG A 1 147 ? -5.664 -22.766 12.578 1 92.25 147 ARG A CA 1
ATOM 1153 C C . ARG A 1 147 ? -5.457 -22.484 11.094 1 92.25 147 ARG A C 1
ATOM 1155 O O . ARG A 1 147 ? -6.242 -22.938 10.258 1 92.25 147 ARG A O 1
ATOM 1162 N N . LEU A 1 148 ? -4.438 -21.641 10.859 1 90.5 148 LEU A N 1
ATOM 1163 C CA . LEU A 1 148 ? -4.074 -21.438 9.461 1 90.5 148 LEU A CA 1
ATOM 1164 C C . LEU A 1 148 ? -2.947 -22.375 9.047 1 90.5 148 LEU A C 1
ATOM 1166 O O . LEU A 1 148 ? -2.025 -22.625 9.828 1 90.5 148 LEU A O 1
ATOM 1170 N N . ALA A 1 149 ? -2.982 -22.984 7.973 1 81.44 149 ALA A N 1
ATOM 1171 C CA . ALA A 1 149 ? -1.932 -23.875 7.473 1 81.44 149 ALA A CA 1
ATOM 1172 C C . ALA A 1 149 ? -0.677 -23.078 7.109 1 81.44 149 ALA A C 1
ATOM 1174 O O . ALA A 1 149 ? -0.066 -23.312 6.066 1 81.44 149 ALA A O 1
ATOM 1175 N N . SER A 1 150 ? -0.27 -22.172 7.945 1 73.69 150 SER A N 1
ATOM 1176 C CA . SER A 1 150 ? 0.784 -21.219 7.605 1 73.69 150 SER A CA 1
ATOM 1177 C C . SER A 1 150 ? 2.166 -21.844 7.762 1 73.69 150 SER A C 1
ATOM 1179 O O . SER A 1 150 ? 3.168 -21.25 7.348 1 73.69 150 SER A O 1
ATOM 1181 N N . ASP A 1 151 ? 2.211 -23.016 8.18 1 75.62 151 ASP A N 1
ATOM 1182 C CA . ASP A 1 151 ? 3.492 -23.688 8.359 1 75.62 151 ASP A CA 1
ATOM 1183 C C . ASP A 1 151 ? 3.975 -24.312 7.055 1 75.62 151 ASP A C 1
ATOM 1185 O O . ASP A 1 151 ? 5.152 -24.656 6.922 1 75.62 151 ASP A O 1
ATOM 1189 N N . ALA A 1 152 ? 3.062 -24.594 6.145 1 73.88 152 ALA A N 1
ATOM 1190 C CA . ALA A 1 152 ? 3.453 -25.172 4.859 1 73.88 152 ALA A CA 1
ATOM 1191 C C . ALA A 1 152 ? 4.184 -24.156 3.998 1 73.88 152 ALA A C 1
ATOM 1193 O O . ALA A 1 152 ? 3.842 -22.969 4.004 1 73.88 152 ALA A O 1
ATOM 1194 N N . PRO A 1 153 ? 5.086 -24.844 3.248 1 70.38 153 PRO A N 1
ATOM 1195 C CA . PRO A 1 153 ? 5.828 -23.953 2.354 1 70.38 153 PRO A CA 1
ATOM 1196 C C . PRO A 1 153 ? 4.926 -23.219 1.36 1 70.38 153 PRO A C 1
ATOM 1198 O O . PRO A 1 153 ? 3.854 -23.719 1.014 1 70.38 153 PRO A O 1
ATOM 1201 N N . ASP A 1 154 ? 4.867 -22.109 1.162 1 83.75 154 ASP A N 1
ATOM 1202 C CA . ASP A 1 154 ? 4.207 -21.297 0.134 1 83.75 154 ASP A CA 1
ATOM 1203 C C . ASP A 1 154 ? 2.891 -20.719 0.65 1 83.75 154 ASP A C 1
ATOM 1205 O O . ASP A 1 154 ? 2.348 -19.781 0.064 1 83.75 154 ASP A O 1
ATOM 1209 N N . THR A 1 155 ? 2.346 -21.5 1.75 1 88.81 155 THR A N 1
ATOM 1210 C CA . THR A 1 155 ? 1.021 -21.094 2.203 1 88.81 155 THR A CA 1
ATOM 1211 C C . THR A 1 155 ? 1.027 -19.625 2.645 1 88.81 155 THR A C 1
ATOM 1213 O O . THR A 1 155 ? 0.084 -18.891 2.365 1 88.81 155 THR A O 1
ATOM 1216 N N . ARG A 1 156 ? 2.053 -19.219 3.289 1 90.25 156 ARG A N 1
ATOM 1217 C CA . ARG A 1 156 ? 2.133 -17.828 3.744 1 90.25 156 ARG A CA 1
ATOM 1218 C C . ARG A 1 156 ? 2.123 -16.875 2.566 1 90.25 156 ARG A C 1
ATOM 1220 O O . ARG A 1 156 ? 1.368 -15.891 2.561 1 90.25 156 ARG A O 1
ATOM 1227 N N . ALA A 1 157 ? 2.934 -17.203 1.628 1 88.06 157 ALA A N 1
ATOM 1228 C CA . ALA A 1 157 ? 2.986 -16.359 0.438 1 88.06 157 ALA A CA 1
ATOM 1229 C C . ALA A 1 157 ? 1.657 -16.391 -0.312 1 88.06 157 ALA A C 1
ATOM 1231 O O . ALA A 1 157 ? 1.213 -15.359 -0.834 1 88.06 157 ALA A O 1
ATOM 1232 N N . ALA A 1 158 ? 1.038 -17.5 -0.386 1 91.12 158 ALA A N 1
ATOM 1233 C CA . ALA A 1 158 ? -0.25 -17.641 -1.063 1 91.12 158 ALA A CA 1
ATOM 1234 C C . ALA A 1 158 ? -1.327 -16.828 -0.35 1 91.12 158 ALA A C 1
ATOM 1236 O O . ALA A 1 158 ? -2.096 -16.109 -0.991 1 91.12 158 ALA A O 1
ATOM 1237 N N . LEU A 1 159 ? -1.369 -16.969 0.943 1 94.5 159 LEU A N 1
ATOM 1238 C CA . LEU A 1 159 ? -2.338 -16.203 1.722 1 94.5 159 LEU A CA 1
ATOM 1239 C C . LEU A 1 159 ? -2.119 -14.703 1.545 1 94.5 159 LEU A C 1
ATOM 1241 O O . LEU A 1 159 ? -3.08 -13.945 1.408 1 94.5 159 LEU A O 1
ATOM 1245 N N . HIS A 1 160 ? -0.882 -14.344 1.562 1 93 160 HIS A N 1
ATOM 1246 C CA . HIS A 1 160 ? -0.56 -12.938 1.348 1 93 160 HIS A CA 1
ATOM 1247 C C . HIS A 1 160 ? -1.046 -12.461 -0.017 1 93 160 HIS A C 1
ATOM 1249 O O . HIS A 1 160 ? -1.721 -11.438 -0.117 1 93 160 HIS A O 1
ATOM 1255 N N . LEU A 1 161 ? -0.73 -13.219 -0.984 1 90.31 161 LEU A N 1
ATOM 1256 C CA . LEU A 1 161 ? -1.148 -12.883 -2.342 1 90.31 161 LEU A CA 1
ATOM 1257 C C . LEU A 1 161 ? -2.668 -12.797 -2.436 1 90.31 161 LEU A C 1
ATOM 1259 O O . LEU A 1 161 ? -3.207 -11.836 -2.988 1 90.31 161 LEU A O 1
ATOM 1263 N N . LEU A 1 162 ? -3.291 -13.758 -1.958 1 95.56 162 LEU A N 1
ATOM 1264 C CA . LEU A 1 162 ? -4.75 -13.781 -1.975 1 95.56 162 LEU A CA 1
ATOM 1265 C C . LEU A 1 162 ? -5.32 -12.578 -1.229 1 95.56 162 LEU A C 1
ATOM 1267 O O . LEU A 1 162 ? -6.312 -11.984 -1.661 1 95.56 162 LEU A O 1
ATOM 1271 N N . SER A 1 163 ? -4.719 -12.219 -0.131 1 96.75 163 SER A N 1
ATOM 1272 C CA . SER A 1 163 ? -5.172 -11.07 0.645 1 96.75 163 SER A CA 1
ATOM 1273 C C . SER A 1 163 ? -5.07 -9.781 -0.166 1 96.75 163 SER A C 1
ATOM 1275 O O . SER A 1 163 ? -6 -8.977 -0.182 1 96.75 163 SER A O 1
ATOM 1277 N N . ILE A 1 164 ? -4.004 -9.648 -0.809 1 93.44 164 ILE A N 1
ATOM 1278 C CA . ILE A 1 164 ? -3.777 -8.461 -1.625 1 93.44 164 ILE A CA 1
ATOM 1279 C C . ILE A 1 164 ? -4.848 -8.375 -2.713 1 93.44 164 ILE A C 1
ATOM 1281 O O . ILE A 1 164 ? -5.5 -7.34 -2.865 1 93.44 164 ILE A O 1
ATOM 1285 N N . TYR A 1 165 ? -5.082 -9.383 -3.422 1 93.62 165 TYR A N 1
ATOM 1286 C CA . TYR A 1 165 ? -6.004 -9.352 -4.555 1 93.62 165 TYR A CA 1
ATOM 1287 C C . TYR A 1 165 ? -7.449 -9.289 -4.078 1 93.62 165 TYR A C 1
ATOM 1289 O O . TYR A 1 165 ? -8.297 -8.672 -4.727 1 93.62 165 TYR A O 1
ATOM 1297 N N . TYR A 1 166 ? -7.727 -10 -2.98 1 97.19 166 TYR A N 1
ATOM 1298 C CA . TYR A 1 166 ? -9.07 -9.875 -2.418 1 97.19 166 TYR A CA 1
ATOM 1299 C C . TYR A 1 166 ? -9.398 -8.414 -2.119 1 97.19 166 TYR A C 1
ATOM 1301 O O . TYR A 1 166 ? -10.469 -7.926 -2.504 1 97.19 166 TYR A O 1
ATOM 1309 N N . GLY A 1 167 ? -8.453 -7.746 -1.474 1 96.38 167 GLY A N 1
ATOM 1310 C CA . GLY A 1 167 ? -8.648 -6.34 -1.16 1 96.38 167 GLY A CA 1
ATOM 1311 C C . GLY A 1 167 ? -8.781 -5.465 -2.393 1 96.38 167 GLY A C 1
ATOM 1312 O O . GLY A 1 167 ? -9.672 -4.617 -2.469 1 96.38 167 GLY A O 1
ATOM 1313 N N . SER A 1 168 ? -7.922 -5.629 -3.299 1 92 168 SER A N 1
ATOM 1314 C CA . SER A 1 168 ? -7.898 -4.824 -4.516 1 92 168 SER A CA 1
ATOM 1315 C C . SER A 1 168 ? -9.188 -4.977 -5.305 1 92 168 SER A C 1
ATOM 1317 O O . SER A 1 168 ? -9.82 -3.982 -5.68 1 92 168 SER A O 1
ATOM 1319 N N . LEU A 1 169 ? -9.609 -6.18 -5.512 1 92.62 169 LEU A N 1
ATOM 1320 C CA . LEU A 1 169 ? -10.797 -6.453 -6.316 1 92.62 169 LEU A CA 1
ATOM 1321 C C . LEU A 1 169 ? -12.062 -5.988 -5.598 1 92.62 169 LEU A C 1
ATOM 1323 O O . LEU A 1 169 ? -12.969 -5.438 -6.223 1 92.62 169 LEU A O 1
ATOM 1327 N N . ALA A 1 170 ? -12.125 -6.199 -4.328 1 96 170 ALA A N 1
ATOM 1328 C CA . ALA A 1 170 ? -13.281 -5.734 -3.562 1 96 170 ALA A CA 1
ATOM 1329 C C . ALA A 1 170 ? -13.422 -4.219 -3.65 1 96 170 ALA A C 1
ATOM 1331 O O . ALA A 1 170 ? -14.531 -3.701 -3.818 1 96 170 ALA A O 1
ATOM 1332 N N . ARG A 1 171 ? -12.344 -3.564 -3.494 1 89.25 171 ARG A N 1
ATOM 1333 C CA . ARG A 1 171 ? -12.375 -2.109 -3.578 1 89.25 171 ARG A CA 1
ATOM 1334 C C . ARG A 1 171 ? -12.836 -1.65 -4.957 1 89.25 171 ARG A C 1
ATOM 1336 O O . ARG A 1 171 ? -13.625 -0.71 -5.074 1 89.25 171 ARG A O 1
ATOM 1343 N N . LYS A 1 172 ? -12.375 -2.262 -5.98 1 85.94 172 LYS A N 1
ATOM 1344 C CA . LYS A 1 172 ? -12.781 -1.942 -7.344 1 85.94 172 LYS A CA 1
ATOM 1345 C C . LYS A 1 172 ? -14.289 -2.133 -7.523 1 85.94 172 LYS A C 1
ATOM 1347 O O . LYS A 1 172 ? -14.961 -1.29 -8.125 1 85.94 172 LYS A O 1
ATOM 1352 N N . LEU A 1 173 ? -14.742 -3.219 -7.035 1 90.62 173 LEU A N 1
ATOM 1353 C CA . LEU A 1 173 ? -16.156 -3.527 -7.152 1 90.62 173 LEU A CA 1
ATOM 1354 C C . LEU A 1 173 ? -17 -2.508 -6.391 1 90.62 173 LEU A C 1
ATOM 1356 O O . LEU A 1 173 ? -18.062 -2.092 -6.867 1 90.62 173 LEU A O 1
ATOM 1360 N N . ARG A 1 174 ? -16.547 -2.121 -5.254 1 88.56 174 ARG A N 1
ATOM 1361 C CA . ARG A 1 174 ? -17.266 -1.139 -4.453 1 88.56 174 ARG A CA 1
ATOM 1362 C C . ARG A 1 174 ? -17.266 0.226 -5.137 1 88.56 174 ARG A C 1
ATOM 1364 O O . ARG A 1 174 ? -18.266 0.947 -5.086 1 88.56 174 ARG A O 1
ATOM 1371 N N . GLN A 1 175 ? -16.172 0.582 -5.668 1 77.12 175 GLN A N 1
ATOM 1372 C CA . GLN A 1 175 ? -16.078 1.853 -6.379 1 77.12 175 GLN A CA 1
ATOM 1373 C C . GLN A 1 175 ? -17.016 1.891 -7.57 1 77.12 175 GLN A C 1
ATOM 1375 O O . GLN A 1 175 ? -17.609 2.936 -7.875 1 77.12 175 GLN A O 1
ATOM 1380 N N . ARG A 1 176 ? -17.109 0.874 -8.242 1 77.06 176 ARG A N 1
ATOM 1381 C CA . ARG A 1 176 ? -18.016 0.772 -9.383 1 77.06 176 ARG A CA 1
ATOM 1382 C C . ARG A 1 176 ? -19.469 0.95 -8.953 1 77.06 176 ARG A C 1
ATOM 1384 O O . ARG A 1 176 ? -20.25 1.6 -9.648 1 77.06 176 ARG A O 1
ATOM 1391 N N . ASN A 1 177 ? -19.75 0.318 -7.875 1 73.75 177 ASN A N 1
ATOM 1392 C CA . ASN A 1 177 ? -21.125 0.371 -7.383 1 73.75 177 ASN A CA 1
ATOM 1393 C C . ASN A 1 177 ? -21.469 1.751 -6.828 1 73.75 177 ASN A C 1
ATOM 1395 O O . ASN A 1 177 ? -22.641 2.164 -6.859 1 73.75 177 ASN A O 1
ATOM 1399 N N . ASP A 1 178 ? -20.562 2.262 -6.043 1 62.84 178 ASP A N 1
ATOM 1400 C CA . ASP A 1 178 ? -20.812 3.586 -5.48 1 62.84 178 ASP A CA 1
ATOM 1401 C C . ASP A 1 178 ? -20.891 4.641 -6.578 1 62.84 178 ASP A C 1
ATOM 1403 O O . ASP A 1 178 ? -21.328 5.77 -6.336 1 62.84 178 ASP A O 1
ATOM 1407 N N . GLY A 1 179 ? -21.031 4.203 -7.844 1 54.59 179 GLY A N 1
ATOM 1408 C CA . GLY A 1 179 ? -21.109 5.145 -8.945 1 54.59 179 GLY A CA 1
ATOM 1409 C C . GLY A 1 179 ? -19.891 6.043 -9.047 1 54.59 179 GLY A C 1
ATOM 1410 O O . GLY A 1 179 ? -19.922 7.062 -9.742 1 54.59 179 GLY A O 1
ATOM 1411 N N . GLY A 1 180 ? -19.047 6.105 -8.125 1 45.22 180 GLY A N 1
ATOM 1412 C CA . GLY A 1 180 ? -18.031 7.145 -7.945 1 45.22 180 GLY A CA 1
ATOM 1413 C C . GLY A 1 180 ? -16.875 7.02 -8.914 1 45.22 180 GLY A C 1
ATOM 1414 O O . GLY A 1 180 ? -15.906 6.305 -8.648 1 45.22 180 GLY A O 1
ATOM 1415 N N . GLU A 1 181 ? -17.078 6.672 -10.148 1 42.78 181 GLU A N 1
ATOM 1416 C CA . GLU A 1 181 ? -15.898 7.016 -10.93 1 42.78 181 GLU A CA 1
ATOM 1417 C C . GLU A 1 181 ? -15.062 8.086 -10.234 1 42.78 181 GLU A C 1
ATOM 1419 O O . GLU A 1 181 ? -15.609 9.023 -9.641 1 42.78 181 GLU A O 1
ATOM 1424 N N . PRO A 1 182 ? -13.93 7.773 -9.648 1 41.88 182 PRO A N 1
ATOM 1425 C CA . PRO A 1 182 ? -13.305 9.031 -9.234 1 41.88 182 PRO A CA 1
ATOM 1426 C C . PRO A 1 182 ? -13.781 10.227 -10.062 1 41.88 182 PRO A C 1
ATOM 1428 O O . PRO A 1 182 ? -13.594 10.258 -11.281 1 41.88 182 PRO A O 1
ATOM 1431 N N . GLN A 1 183 ? -14.922 10.445 -10.141 1 37.53 183 GLN A N 1
ATOM 1432 C CA . GLN A 1 183 ? -15.352 11.664 -10.812 1 37.53 183 GLN A CA 1
ATOM 1433 C C . GLN A 1 183 ? -14.219 12.68 -10.883 1 37.53 183 GLN A C 1
ATOM 1435 O O . GLN A 1 183 ? -13.484 12.875 -9.906 1 37.53 183 GLN A O 1
ATOM 1440 N N . LYS A 1 184 ? -13.656 12.867 -12.016 1 46.25 184 LYS A N 1
ATOM 1441 C CA . LYS A 1 184 ? -12.891 14.094 -12.211 1 46.25 184 LYS A CA 1
ATOM 1442 C C . LYS A 1 184 ? -13.305 15.164 -11.195 1 46.25 184 LYS A C 1
ATOM 1444 O O . LYS A 1 184 ? -14.344 15.805 -11.352 1 46.25 184 LYS A O 1
ATOM 1449 N N . ALA A 1 185 ? -13.195 14.773 -10 1 51.12 185 ALA A N 1
ATOM 1450 C CA . ALA A 1 185 ? -13.547 15.773 -8.992 1 51.12 185 ALA A CA 1
ATOM 1451 C C . ALA A 1 185 ? -13.391 17.188 -9.547 1 51.12 185 ALA A C 1
ATOM 1453 O O . ALA A 1 185 ? -12.273 17.625 -9.828 1 51.12 185 ALA A O 1
ATOM 1454 N N . LYS A 1 186 ? -14.289 17.609 -10.391 1 62.94 186 LYS A N 1
ATOM 1455 C CA . LYS A 1 186 ? -14.227 19.016 -10.789 1 62.94 186 LYS A CA 1
ATOM 1456 C C . LYS A 1 186 ? -14.422 19.922 -9.586 1 62.94 186 LYS A C 1
ATOM 1458 O O . LYS A 1 186 ? -15.539 20.078 -9.086 1 62.94 186 LYS A O 1
ATOM 1463 N N . LEU A 1 187 ? -13.281 20.156 -8.992 1 76.62 187 LEU A N 1
ATOM 1464 C CA . LEU A 1 187 ? -13.367 21.172 -7.945 1 76.62 187 LEU A CA 1
ATOM 1465 C C . LEU A 1 187 ? -13.727 22.531 -8.539 1 76.62 187 LEU A C 1
ATOM 1467 O O . LEU A 1 187 ? -13.258 22.891 -9.625 1 76.62 187 LEU A O 1
ATOM 1471 N N . SER A 1 188 ? -14.719 23.219 -7.969 1 81.81 188 SER A N 1
ATOM 1472 C CA . SER A 1 188 ? -15.008 24.578 -8.391 1 81.81 188 SER A CA 1
ATOM 1473 C C . SER A 1 188 ? -13.805 25.484 -8.195 1 81.81 188 SER A C 1
ATOM 1475 O O . SER A 1 188 ? -12.867 25.141 -7.465 1 81.81 188 SER A O 1
ATOM 1477 N N . ALA A 1 189 ? -13.836 26.562 -8.938 1 84.44 189 ALA A N 1
ATOM 1478 C CA . ALA A 1 189 ? -12.75 27.547 -8.812 1 84.44 189 ALA A CA 1
ATOM 1479 C C . ALA A 1 189 ? -12.562 27.969 -7.359 1 84.44 189 ALA A C 1
ATOM 1481 O O . ALA A 1 189 ? -11.43 28.109 -6.898 1 84.44 189 ALA A O 1
ATOM 1482 N N . ARG A 1 190 ? -13.625 28.078 -6.73 1 88.31 190 ARG A N 1
ATOM 1483 C CA . ARG A 1 190 ? -13.547 28.531 -5.348 1 88.31 190 ARG A CA 1
ATOM 1484 C C . ARG A 1 190 ? -12.961 27.438 -4.449 1 88.31 190 ARG A C 1
ATOM 1486 O O . ARG A 1 190 ? -12.203 27.734 -3.521 1 88.31 190 ARG A O 1
ATOM 1493 N N . GLN A 1 191 ? -13.305 26.203 -4.684 1 87.75 191 GLN A N 1
ATOM 1494 C CA . GLN A 1 191 ? -12.742 25.094 -3.92 1 87.75 191 GLN A CA 1
ATOM 1495 C C . GLN A 1 191 ? -11.234 25 -4.117 1 87.75 191 GLN A C 1
ATOM 1497 O O . GLN A 1 191 ? -10.484 24.797 -3.154 1 87.75 191 GLN A O 1
ATOM 1502 N N . ILE A 1 192 ? -10.883 25.234 -5.32 1 85.25 192 ILE A N 1
ATOM 1503 C CA . ILE A 1 192 ? -9.461 25.188 -5.648 1 85.25 192 ILE A CA 1
ATOM 1504 C C . ILE A 1 192 ? -8.734 26.328 -4.934 1 85.25 192 ILE A C 1
ATOM 1506 O O . ILE A 1 192 ? -7.648 26.125 -4.383 1 85.25 192 ILE A O 1
ATOM 1510 N N . GLU A 1 193 ? -9.289 27.453 -4.969 1 87.62 193 GLU A N 1
ATOM 1511 C CA . GLU A 1 193 ? -8.703 28.609 -4.289 1 87.62 193 GLU A CA 1
ATOM 1512 C C . GLU A 1 193 ? -8.547 28.344 -2.795 1 87.62 193 GLU A C 1
ATOM 1514 O O . GLU A 1 193 ? -7.5 28.641 -2.211 1 87.62 193 GLU A O 1
ATOM 1519 N N . CYS A 1 194 ? -9.578 27.844 -2.258 1 89.69 194 CYS A N 1
ATOM 1520 C CA . CYS A 1 194 ? -9.531 27.531 -0.834 1 89.69 194 CYS A CA 1
ATOM 1521 C C . CYS A 1 194 ? -8.422 26.516 -0.542 1 89.69 194 CYS A C 1
ATOM 1523 O O . CYS A 1 194 ? -7.664 26.688 0.412 1 89.69 194 CYS A O 1
ATOM 1525 N N . LEU A 1 195 ? -8.344 25.516 -1.38 1 84 195 LEU A N 1
ATOM 1526 C CA . LEU A 1 195 ? -7.336 24.469 -1.193 1 84 195 LEU A CA 1
ATOM 1527 C C . LEU A 1 195 ? -5.93 25.031 -1.358 1 84 195 LEU A C 1
ATOM 1529 O O . LEU A 1 195 ? -5 24.625 -0.666 1 84 195 LEU A O 1
ATOM 1533 N N . ARG A 1 196 ? -5.805 25.969 -2.236 1 81.56 196 ARG A N 1
ATOM 1534 C CA . ARG A 1 196 ? -4.516 26.625 -2.455 1 81.56 196 ARG A CA 1
ATOM 1535 C C . ARG A 1 196 ? -4.012 27.281 -1.178 1 81.56 196 ARG A C 1
ATOM 1537 O O . ARG A 1 196 ? -2.85 27.125 -0.806 1 81.56 196 ARG A O 1
ATOM 1544 N N . TRP A 1 197 ? -4.848 27.969 -0.574 1 80.75 197 TRP A N 1
ATOM 1545 C CA . TRP A 1 197 ? -4.465 28.688 0.64 1 80.75 197 TRP A CA 1
ATOM 1546 C C . TRP A 1 197 ? -4.324 27.719 1.814 1 80.75 197 TRP A C 1
ATOM 1548 O O . TRP A 1 197 ? -3.48 27.922 2.691 1 80.75 197 TRP A O 1
ATOM 1558 N N . ALA A 1 198 ? -5.113 26.688 1.807 1 78.62 198 ALA A N 1
ATOM 1559 C CA . ALA A 1 198 ? -4.961 25.656 2.83 1 78.62 198 ALA A CA 1
ATOM 1560 C C . ALA A 1 198 ? -3.582 25.016 2.756 1 78.62 198 ALA A C 1
ATOM 1562 O O . ALA A 1 198 ? -2.967 24.734 3.785 1 78.62 198 ALA A O 1
ATOM 1563 N N . ARG A 1 199 ? -3.211 24.828 1.573 1 72.38 199 ARG A N 1
ATOM 1564 C CA . ARG A 1 199 ? -1.889 24.25 1.346 1 72.38 199 ARG A CA 1
ATOM 1565 C C . ARG A 1 199 ? -0.803 25.094 2.006 1 72.38 199 ARG A C 1
ATOM 1567 O O . ARG A 1 199 ? 0.205 24.562 2.475 1 72.38 199 ARG A O 1
ATOM 1574 N N . GLU A 1 200 ? -1.085 26.375 1.99 1 67.5 200 GLU A N 1
ATOM 1575 C CA . GLU A 1 200 ? -0.141 27.312 2.576 1 67.5 200 GLU A CA 1
ATOM 1576 C C . GLU A 1 200 ? -0.297 27.391 4.094 1 67.5 200 GLU A C 1
ATOM 1578 O O . GLU A 1 200 ? 0.284 28.25 4.742 1 67.5 200 GLU A O 1
ATOM 1583 N N . GLY A 1 201 ? -1.158 26.562 4.578 1 65.38 201 GLY A N 1
ATOM 1584 C CA . GLY A 1 201 ? -1.32 26.453 6.02 1 65.38 201 GLY A CA 1
ATOM 1585 C C . GLY A 1 201 ? -2.254 27.516 6.586 1 65.38 201 GLY A C 1
ATOM 1586 O O . GLY A 1 201 ? -2.303 27.719 7.801 1 65.38 201 GLY A O 1
ATOM 1587 N N . LYS A 1 202 ? -2.869 28.219 5.766 1 72.12 202 LYS A N 1
ATOM 1588 C CA . LYS A 1 202 ? -3.756 29.281 6.25 1 72.12 202 LYS A CA 1
ATOM 1589 C C . LYS A 1 202 ? -5.027 28.688 6.859 1 72.12 202 LYS A C 1
ATOM 1591 O O . LYS A 1 202 ? -5.574 27.703 6.344 1 72.12 202 LYS A O 1
ATOM 1596 N N . SER A 1 203 ? -5.41 29.266 7.973 1 74.5 203 SER A N 1
ATOM 1597 C CA . SER A 1 203 ? -6.668 28.875 8.602 1 74.5 203 SER A CA 1
ATOM 1598 C C . SER A 1 203 ? -7.863 29.344 7.773 1 74.5 203 SER A C 1
ATOM 1600 O O . SER A 1 203 ? -7.73 30.219 6.914 1 74.5 203 SER A O 1
ATOM 1602 N N . SER A 1 204 ? -9.008 28.734 8.133 1 83.69 204 SER A N 1
ATOM 1603 C CA . SER A 1 204 ? -10.219 29.141 7.438 1 83.69 204 SER A CA 1
ATOM 1604 C C . SER A 1 204 ? -10.492 30.625 7.621 1 83.69 204 SER A C 1
ATOM 1606 O O . SER A 1 204 ? -10.984 31.297 6.711 1 83.69 204 SER A O 1
ATOM 1608 N N . TYR A 1 205 ? -10.203 31.078 8.781 1 82.25 205 TYR A N 1
ATOM 1609 C CA . TYR A 1 205 ? -10.375 32.5 9.07 1 82.25 205 TYR A CA 1
ATOM 1610 C C . TYR A 1 205 ? -9.523 33.344 8.133 1 82.25 205 TYR A C 1
ATOM 1612 O O . TYR A 1 205 ? -10.031 34.281 7.484 1 82.25 205 TYR A O 1
ATOM 1620 N N . VAL A 1 206 ? -8.312 33.031 8.031 1 82.88 206 VAL A N 1
ATOM 1621 C CA . VAL A 1 206 ? -7.383 33.812 7.199 1 82.88 206 VAL A CA 1
ATOM 1622 C C . VAL A 1 206 ? -7.766 33.656 5.727 1 82.88 206 VAL A C 1
ATOM 1624 O O . VAL A 1 206 ? -7.754 34.625 4.977 1 82.88 206 VAL A O 1
ATOM 1627 N N . ILE A 1 207 ? -8.078 32.438 5.316 1 89.88 207 ILE A N 1
ATOM 1628 C CA . ILE A 1 207 ? -8.5 32.188 3.941 1 89.88 207 ILE A CA 1
ATOM 1629 C C . ILE A 1 207 ? -9.727 33.062 3.621 1 89.88 207 ILE A C 1
ATOM 1631 O O . ILE A 1 207 ? -9.812 33.656 2.543 1 89.88 207 ILE A O 1
ATOM 1635 N N . GLY A 1 208 ? -10.617 33.125 4.504 1 91.88 208 GLY A N 1
ATOM 1636 C CA . GLY A 1 208 ? -11.789 33.969 4.344 1 91.88 208 GLY A CA 1
ATOM 1637 C C . GLY A 1 208 ? -11.445 35.438 4.113 1 91.88 208 GLY A C 1
ATOM 1638 O O . GLY A 1 208 ? -12.023 36.094 3.242 1 91.88 208 GLY A O 1
ATOM 1639 N N . GLN A 1 209 ? -10.516 35.906 4.82 1 89.69 209 GLN A N 1
ATOM 1640 C CA . GLN A 1 209 ? -10.086 37.312 4.668 1 89.69 209 GLN A CA 1
ATOM 1641 C C . GLN A 1 209 ? -9.5 37.531 3.279 1 89.69 209 GLN A C 1
ATOM 1643 O O . GLN A 1 209 ? -9.766 38.594 2.662 1 89.69 209 GLN A O 1
ATOM 1648 N N . ILE A 1 210 ? -8.789 36.625 2.82 1 90.81 210 ILE A N 1
ATOM 1649 C CA . ILE A 1 210 ? -8.102 36.75 1.538 1 90.81 210 ILE A CA 1
ATOM 1650 C C . ILE A 1 210 ? -9.125 36.719 0.403 1 90.81 210 ILE A C 1
ATOM 1652 O O . ILE A 1 210 ? -9.016 37.5 -0.551 1 90.81 210 ILE A O 1
ATOM 1656 N N . LEU A 1 211 ? -10.078 35.906 0.573 1 92.88 211 LEU A N 1
ATOM 1657 C CA . LEU A 1 211 ? -11 35.656 -0.53 1 92.88 211 LEU A CA 1
ATOM 1658 C C . LEU A 1 211 ? -12.305 36.406 -0.34 1 92.88 211 LEU A C 1
ATOM 1660 O O . LEU A 1 211 ? -13.227 36.281 -1.156 1 92.88 211 LEU A O 1
ATOM 1664 N N . SER A 1 212 ? -12.336 37.188 0.708 1 94.44 212 SER A N 1
ATOM 1665 C CA . SER A 1 212 ? -13.539 37.938 1.04 1 94.44 212 SER A CA 1
ATOM 1666 C C . SER A 1 212 ? -14.734 37 1.234 1 94.44 212 SER A C 1
ATOM 1668 O O . SER A 1 212 ? -15.797 37.219 0.648 1 94.44 212 SER A O 1
ATOM 1670 N N . LEU A 1 213 ? -14.516 35.969 2.047 1 93.19 213 LEU A N 1
ATOM 1671 C CA . LEU A 1 213 ? -15.516 35 2.469 1 93.19 213 LEU A CA 1
ATOM 1672 C C . LEU A 1 213 ? -15.547 34.875 3.988 1 93.19 213 LEU A C 1
ATOM 1674 O O . LEU A 1 213 ? -14.594 35.281 4.664 1 93.19 213 LEU A O 1
ATOM 1678 N N . SER A 1 214 ? -16.656 34.406 4.465 1 92.44 214 SER A N 1
ATOM 1679 C CA . SER A 1 214 ? -16.656 34.062 5.875 1 92.44 214 SER A CA 1
ATOM 1680 C C . SER A 1 214 ? -15.867 32.781 6.113 1 92.44 214 SER A C 1
ATOM 1682 O O . SER A 1 214 ? -15.719 31.938 5.211 1 92.44 214 SER A O 1
ATOM 1684 N N . ALA A 1 215 ? -15.422 32.656 7.348 1 88.19 215 ALA A N 1
ATOM 1685 C CA . ALA A 1 215 ? -14.734 31.438 7.707 1 88.19 215 ALA A CA 1
ATOM 1686 C C . ALA A 1 215 ? -15.633 30.219 7.516 1 88.19 215 ALA A C 1
ATOM 1688 O O . ALA A 1 215 ? -15.172 29.156 7.098 1 88.19 215 ALA A O 1
ATOM 1689 N N . ARG A 1 216 ? -16.812 30.406 7.738 1 88.81 216 ARG A N 1
ATOM 1690 C CA . ARG A 1 216 ? -17.781 29.328 7.586 1 88.81 216 ARG A CA 1
ATOM 1691 C C . ARG A 1 216 ? -17.906 28.922 6.125 1 88.81 216 ARG A C 1
ATOM 1693 O O . ARG A 1 216 ? -17.953 27.719 5.816 1 88.81 216 ARG A O 1
ATOM 1700 N N . THR A 1 217 ? -18.031 29.828 5.301 1 92.56 217 THR A N 1
ATOM 1701 C CA . THR A 1 217 ? -18.141 29.547 3.873 1 92.56 217 THR A CA 1
ATOM 1702 C C . THR A 1 217 ? -16.875 28.828 3.373 1 92.56 217 THR A C 1
ATOM 1704 O O . THR A 1 217 ? -16.953 27.922 2.539 1 92.56 217 THR A O 1
ATOM 1707 N N . VAL A 1 218 ? -15.75 29.219 3.869 1 92.38 218 VAL A N 1
ATOM 1708 C CA . VAL A 1 218 ? -14.5 28.547 3.518 1 92.38 218 VAL A CA 1
ATOM 1709 C C . VAL A 1 218 ? -14.562 27.078 3.947 1 92.38 218 VAL A C 1
ATOM 1711 O O . VAL A 1 218 ? -14.234 26.188 3.168 1 92.38 218 VAL A O 1
ATOM 1714 N N . ASP A 1 219 ? -15.039 26.891 5.117 1 86.88 219 ASP A N 1
ATOM 1715 C CA . ASP A 1 219 ? -15.18 25.531 5.625 1 86.88 219 ASP A CA 1
ATOM 1716 C C . ASP A 1 219 ? -16.109 24.703 4.742 1 86.88 219 ASP A C 1
ATOM 1718 O O . ASP A 1 219 ? -15.852 23.516 4.488 1 86.88 219 ASP A O 1
ATOM 1722 N N . GLU A 1 220 ? -17.094 25.297 4.352 1 90 220 GLU A N 1
ATOM 1723 C CA . GLU A 1 220 ? -18.047 24.625 3.473 1 90 220 GLU A CA 1
ATOM 1724 C C . GLU A 1 220 ? -17.391 24.234 2.148 1 90 220 GLU A C 1
ATOM 1726 O O . GLU A 1 220 ? -17.594 23.125 1.644 1 90 220 GLU A O 1
ATOM 1731 N N . HIS A 1 221 ? -16.625 25.141 1.584 1 90.75 221 HIS A N 1
ATOM 1732 C CA . HIS A 1 221 ? -15.914 24.859 0.34 1 90.75 221 HIS A CA 1
ATOM 1733 C C . HIS A 1 221 ? -14.898 23.734 0.526 1 90.75 221 HIS A C 1
ATOM 1735 O O . HIS A 1 221 ? -14.781 22.859 -0.323 1 90.75 221 HIS A O 1
ATOM 1741 N N . LEU A 1 222 ? -14.258 23.797 1.586 1 87.81 222 LEU A N 1
ATOM 1742 C CA . LEU A 1 222 ? -13.242 22.797 1.855 1 87.81 222 LEU A CA 1
ATOM 1743 C C . LEU A 1 222 ? -13.883 21.438 2.123 1 87.81 222 LEU A C 1
ATOM 1745 O O . LEU A 1 222 ? -13.383 20.406 1.662 1 87.81 222 LEU A O 1
ATOM 1749 N N . ALA A 1 223 ? -14.953 21.5 2.816 1 82.31 223 ALA A N 1
ATOM 1750 C CA . ALA A 1 223 ? -15.695 20.266 3.055 1 82.31 223 ALA A CA 1
ATOM 1751 C C . ALA A 1 223 ? -16.203 19.656 1.747 1 82.31 223 ALA A C 1
ATOM 1753 O O . ALA A 1 223 ? -16.141 18.453 1.549 1 82.31 223 ALA A O 1
ATOM 1754 N N . SER A 1 224 ? -16.719 20.5 0.973 1 84.5 224 SER A N 1
ATOM 1755 C CA . SER A 1 224 ? -17.188 20.062 -0.338 1 84.5 224 SER A CA 1
ATOM 1756 C C . SER A 1 224 ? -16.047 19.484 -1.165 1 84.5 224 SER A C 1
ATOM 1758 O O . SER A 1 224 ? -16.203 18.453 -1.834 1 84.5 224 SER A O 1
ATOM 1760 N N . ALA A 1 225 ? -14.953 20.188 -1.15 1 83.5 225 ALA A N 1
ATOM 1761 C CA . ALA A 1 225 ? -13.773 19.688 -1.854 1 83.5 225 ALA A CA 1
ATOM 1762 C C . ALA A 1 225 ? -13.367 18.312 -1.347 1 83.5 225 ALA A C 1
ATOM 1764 O O . ALA A 1 225 ? -13.039 17.422 -2.137 1 83.5 225 ALA A O 1
ATOM 1765 N N . CYS A 1 226 ? -13.406 18.156 -0.067 1 75.25 226 CYS A N 1
ATOM 1766 C CA . CYS A 1 226 ? -13.078 16.859 0.537 1 75.25 226 CYS A CA 1
ATOM 1767 C C . CYS A 1 226 ? -14 15.766 0.013 1 75.25 226 CYS A C 1
ATOM 1769 O O . CYS A 1 226 ? -13.531 14.703 -0.392 1 75.25 226 CYS A O 1
ATOM 1771 N N . ARG A 1 227 ? -15.188 16.062 -0.007 1 72.44 227 ARG A N 1
ATOM 1772 C CA . ARG A 1 227 ? -16.172 15.102 -0.492 1 72.44 227 ARG A CA 1
ATOM 1773 C C . ARG A 1 227 ? -15.891 14.711 -1.939 1 72.44 227 ARG A C 1
ATOM 1775 O O . ARG A 1 227 ? -15.875 13.531 -2.279 1 72.44 227 ARG A O 1
ATOM 1782 N N . LYS A 1 228 ? -15.625 15.727 -2.682 1 74.88 228 LYS A N 1
ATOM 1783 C CA . LYS A 1 228 ? -15.414 15.492 -4.105 1 74.88 228 LYS A CA 1
ATOM 1784 C C . LYS A 1 228 ? -14.125 14.703 -4.344 1 74.88 228 LYS A C 1
ATOM 1786 O O . LYS A 1 228 ? -14.031 13.93 -5.301 1 74.88 228 LYS A O 1
ATOM 1791 N N . LEU A 1 229 ? -13.266 14.961 -3.486 1 69.75 229 LEU A N 1
ATOM 1792 C CA . LEU A 1 229 ? -11.961 14.336 -3.646 1 69.75 229 LEU A CA 1
ATOM 1793 C C . LEU A 1 229 ? -11.898 13.008 -2.898 1 69.75 229 LEU A C 1
ATOM 1795 O O . LEU A 1 229 ? -10.891 12.297 -2.975 1 69.75 229 LEU A O 1
ATOM 1799 N N . GLY A 1 230 ? -12.977 12.734 -2.166 1 62.19 230 GLY A N 1
ATOM 1800 C CA . GLY A 1 230 ? -13.07 11.469 -1.456 1 62.19 230 GLY A CA 1
ATOM 1801 C C . GLY A 1 230 ? -12.156 11.398 -0.248 1 62.19 230 GLY A C 1
ATOM 1802 O O . GLY A 1 230 ? -11.586 10.344 0.044 1 62.19 230 GLY A O 1
ATOM 1803 N N . VAL A 1 231 ? -11.977 12.57 0.285 1 64.06 231 VAL A N 1
ATOM 1804 C CA . VAL A 1 231 ? -11.086 12.625 1.438 1 64.06 231 VAL A CA 1
ATOM 1805 C C . VAL A 1 231 ? -11.797 13.289 2.611 1 64.06 231 VAL A C 1
ATOM 1807 O O . VAL A 1 231 ? -12.93 13.773 2.471 1 64.06 231 VAL A O 1
ATOM 1810 N N . HIS A 1 232 ? -11.172 13.242 3.771 1 58.84 232 HIS A N 1
ATOM 1811 C CA . HIS A 1 232 ? -11.906 13.609 4.98 1 58.84 232 HIS A CA 1
ATOM 1812 C C . HIS A 1 232 ? -11.359 14.898 5.578 1 58.84 232 HIS A C 1
ATOM 1814 O O . HIS A 1 232 ? -12.031 15.547 6.387 1 58.84 232 HIS A O 1
ATOM 1820 N N . THR A 1 233 ? -10.156 15.297 5.266 1 63.25 233 THR A N 1
ATOM 1821 C CA . THR A 1 233 ? -9.57 16.5 5.855 1 63.25 233 THR A CA 1
ATOM 1822 C C . THR A 1 233 ? -9.062 17.438 4.77 1 63.25 233 THR A C 1
ATOM 1824 O O . THR A 1 233 ? -8.781 17.016 3.648 1 63.25 233 THR A O 1
ATOM 1827 N N . ARG A 1 234 ? -8.977 18.672 5.211 1 71.19 234 ARG A N 1
ATOM 1828 C CA . ARG A 1 234 ? -8.547 19.672 4.234 1 71.19 234 ARG A CA 1
ATOM 1829 C C . ARG A 1 234 ? -7.133 19.375 3.744 1 71.19 234 ARG A C 1
ATOM 1831 O O . ARG A 1 234 ? -6.812 19.609 2.578 1 71.19 234 ARG A O 1
ATOM 1838 N N . MET A 1 235 ? -6.336 18.844 4.637 1 62.53 235 MET A N 1
ATOM 1839 C CA . MET A 1 235 ? -4.98 18.547 4.195 1 62.53 235 MET A CA 1
ATOM 1840 C C . MET A 1 235 ? -4.973 17.375 3.23 1 62.53 235 MET A C 1
ATOM 1842 O O . MET A 1 235 ? -4.227 17.375 2.248 1 62.53 235 MET A O 1
ATOM 1846 N N . GLN A 1 236 ? -5.758 16.406 3.502 1 63.41 236 GLN A N 1
ATOM 1847 C CA . GLN A 1 236 ? -5.941 15.328 2.543 1 63.41 236 GLN A CA 1
ATOM 1848 C C . GLN A 1 236 ? -6.445 15.852 1.203 1 63.41 236 GLN A C 1
ATOM 1850 O O . GLN A 1 236 ? -6.02 15.391 0.145 1 63.41 236 GLN A O 1
ATOM 1855 N N . ALA A 1 237 ? -7.297 16.781 1.339 1 73.56 237 ALA A N 1
ATOM 1856 C CA . ALA A 1 237 ? -7.84 17.391 0.122 1 73.56 237 ALA A CA 1
ATOM 1857 C C . ALA A 1 237 ? -6.75 18.094 -0.67 1 73.56 237 ALA A C 1
ATOM 1859 O O . ALA A 1 237 ? -6.691 18 -1.897 1 73.56 237 ALA A O 1
ATOM 1860 N N . VAL A 1 238 ? -5.941 18.797 0.086 1 72 238 VAL A N 1
ATOM 1861 C CA . VAL A 1 238 ? -4.82 19.469 -0.559 1 72 238 VAL A CA 1
ATOM 1862 C C . VAL A 1 238 ? -3.924 18.438 -1.243 1 72 238 VAL A C 1
ATOM 1864 O O . VAL A 1 238 ? -3.6 18.578 -2.426 1 72 238 VAL A O 1
ATOM 1867 N N . ALA A 1 239 ? -3.641 17.469 -0.525 1 63.72 239 ALA A N 1
ATOM 1868 C CA . ALA A 1 239 ? -2.773 16.422 -1.066 1 63.72 239 ALA A CA 1
ATOM 1869 C C . ALA A 1 239 ? -3.391 15.781 -2.305 1 63.72 239 ALA A C 1
ATOM 1871 O O . ALA A 1 239 ? -2.734 15.656 -3.342 1 63.72 239 ALA A O 1
ATOM 1872 N N . GLN A 1 240 ? -4.562 15.43 -2.148 1 69.94 240 GLN A N 1
ATOM 1873 C CA . GLN A 1 240 ? -5.262 14.766 -3.246 1 69.94 240 GLN A CA 1
ATOM 1874 C C . GLN A 1 240 ? -5.383 15.695 -4.453 1 69.94 240 GLN A C 1
ATOM 1876 O O . GLN A 1 240 ? -5.223 15.258 -5.594 1 69.94 240 GLN A O 1
ATOM 1881 N N . ALA A 1 241 ? -5.711 16.906 -4.172 1 73.06 241 ALA A N 1
ATOM 1882 C CA . ALA A 1 241 ? -5.836 17.891 -5.254 1 73.06 241 ALA A CA 1
ATOM 1883 C C . ALA A 1 241 ? -4.508 18.078 -5.98 1 73.06 241 ALA A C 1
ATOM 1885 O O . ALA A 1 241 ? -4.477 18.219 -7.203 1 73.06 241 ALA A O 1
ATOM 1886 N N . LEU A 1 242 ? -3.451 18.125 -5.25 1 65.44 242 LEU A N 1
ATOM 1887 C CA . LEU A 1 242 ? -2.123 18.234 -5.844 1 65.44 242 LEU A CA 1
ATOM 1888 C C . LEU A 1 242 ? -1.801 17.031 -6.699 1 65.44 242 LEU A C 1
ATOM 1890 O O . LEU A 1 242 ? -1.332 17.156 -7.832 1 65.44 242 LEU A O 1
ATOM 1894 N N . LEU A 1 243 ? -2.152 15.961 -6.152 1 62.5 243 LEU A N 1
ATOM 1895 C CA . LEU A 1 243 ? -1.85 14.703 -6.816 1 62.5 243 LEU A CA 1
ATOM 1896 C C . LEU A 1 243 ? -2.646 14.562 -8.109 1 62.5 243 LEU A C 1
ATOM 1898 O O . LEU A 1 243 ? -2.15 14.008 -9.094 1 62.5 243 LEU A O 1
ATOM 1902 N N . LEU A 1 244 ? -3.846 15.039 -8 1 63.16 244 LEU A N 1
ATOM 1903 C CA . LEU A 1 244 ? -4.73 14.945 -9.156 1 63.16 244 LEU A CA 1
ATOM 1904 C C . LEU A 1 244 ? -4.453 16.078 -10.141 1 63.16 244 LEU A C 1
ATOM 1906 O O . LEU A 1 244 ? -5.102 16.172 -11.188 1 63.16 244 LEU A O 1
ATOM 1910 N N . GLY A 1 245 ? -3.467 16.906 -9.75 1 63.53 245 GLY A N 1
ATOM 1911 C CA . GLY A 1 245 ? -3.107 18.016 -10.609 1 63.53 245 GLY A CA 1
ATOM 1912 C C . GLY A 1 245 ? -4.129 19.141 -10.594 1 63.53 245 GLY A C 1
ATOM 1913 O O . GLY A 1 245 ? -4.172 19.953 -11.508 1 63.53 245 GLY A O 1
ATOM 1914 N N . LEU A 1 246 ? -5.039 19.016 -9.695 1 68.06 246 LEU A N 1
ATOM 1915 C CA . LEU A 1 246 ? -6.074 20.047 -9.578 1 68.06 246 LEU A CA 1
ATOM 1916 C C . LEU A 1 246 ? -5.523 21.297 -8.906 1 68.06 246 LEU A C 1
ATOM 1918 O O . LEU A 1 246 ? -6.113 22.375 -9.016 1 68.06 246 LEU A O 1
ATOM 1922 N N . LEU A 1 247 ? -4.504 21.125 -8.156 1 70.81 247 LEU A N 1
ATOM 1923 C CA . LEU A 1 247 ? -3.781 22.203 -7.48 1 70.81 247 LEU A CA 1
ATOM 1924 C C . LEU A 1 247 ? -2.33 22.25 -7.949 1 70.81 247 LEU A C 1
ATOM 1926 O O . LEU A 1 247 ? -1.682 21.219 -8.094 1 70.81 247 LEU A O 1
ATOM 1930 N N . GLU A 1 248 ? -1.937 23.422 -8.539 1 59.97 248 GLU A N 1
ATOM 1931 C CA . GLU A 1 248 ? -0.55 23.547 -8.977 1 59.97 248 GLU A CA 1
ATOM 1932 C C . GLU A 1 248 ? 0.408 23.531 -7.793 1 59.97 248 GLU A C 1
ATOM 1934 O O . GLU A 1 248 ? 0.077 24.047 -6.715 1 59.97 248 GLU A O 1
ATOM 1939 N N . THR A 1 249 ? 1.462 22.734 -7.879 1 52.91 249 THR A N 1
ATOM 1940 C CA . THR A 1 249 ? 2.479 22.641 -6.836 1 52.91 249 THR A CA 1
ATOM 1941 C C . THR A 1 249 ? 3.164 23.984 -6.629 1 52.91 249 THR A C 1
ATOM 1943 O O . THR A 1 249 ? 3.846 24.188 -5.621 1 52.91 249 THR A O 1
ATOM 1946 N N . THR A 1 250 ? 3.324 24.859 -7.605 1 47.25 250 THR A N 1
ATOM 1947 C CA . THR A 1 250 ? 4.137 26.062 -7.535 1 47.25 250 THR A CA 1
ATOM 1948 C C . THR A 1 250 ? 3.436 27.141 -6.711 1 47.25 250 THR A C 1
ATOM 1950 O O . THR A 1 250 ? 2.234 27.359 -6.863 1 47.25 250 THR A O 1
ATOM 1953 N N . THR A 1 251 ? 3.951 27.422 -5.555 1 40.97 251 THR A N 1
ATOM 1954 C CA . THR A 1 251 ? 3.543 28.641 -4.871 1 40.97 251 THR A CA 1
ATOM 1955 C C . THR A 1 251 ? 3.541 29.828 -5.832 1 40.97 251 THR A C 1
ATOM 1957 O O . THR A 1 251 ? 4.48 30 -6.609 1 40.97 251 THR A O 1
ATOM 1960 N N . PRO A 1 252 ? 2.408 30.578 -5.902 1 35.66 252 PRO A N 1
ATOM 1961 C CA . PRO A 1 252 ? 2.576 31.828 -6.648 1 35.66 252 PRO A CA 1
ATOM 1962 C C . PRO A 1 252 ? 3.791 32.625 -6.188 1 35.66 252 PRO A C 1
ATOM 1964 O O . PRO A 1 252 ? 4.207 32.531 -5.031 1 35.66 252 PRO A O 1
ATOM 1967 N N . MET B 1 1 ? 8.164 -33.406 -20.641 1 23.47 1 MET B N 1
ATOM 1968 C CA . MET B 1 1 ? 8.914 -32.188 -20.453 1 23.47 1 MET B CA 1
ATOM 1969 C C . MET B 1 1 ? 7.988 -31.047 -20 1 23.47 1 MET B C 1
ATOM 1971 O O . MET B 1 1 ? 6.992 -30.766 -20.656 1 23.47 1 MET B O 1
ATOM 1975 N N . LEU B 1 2 ? 7.855 -30.656 -18.75 1 35.22 2 LEU B N 1
ATOM 1976 C CA . LEU B 1 2 ? 6.746 -29.828 -18.281 1 35.22 2 LEU B CA 1
ATOM 1977 C C . LEU B 1 2 ? 6.598 -28.578 -19.156 1 35.22 2 LEU B C 1
ATOM 1979 O O . LEU B 1 2 ? 7.594 -27.984 -19.562 1 35.22 2 LEU B O 1
ATOM 1983 N N . ARG B 1 3 ? 5.742 -28.453 -19.969 1 43.09 3 ARG B N 1
ATOM 1984 C CA . ARG B 1 3 ? 5.504 -27.406 -20.953 1 43.09 3 ARG B CA 1
ATOM 1985 C C . ARG B 1 3 ? 5.855 -26.031 -20.391 1 43.09 3 ARG B C 1
ATOM 1987 O O . ARG B 1 3 ? 5.516 -25.719 -19.25 1 43.09 3 ARG B O 1
ATOM 1994 N N . PRO B 1 4 ? 6.723 -25.328 -20.953 1 43.28 4 PRO B N 1
ATOM 1995 C CA . PRO B 1 4 ? 7.473 -24.141 -20.531 1 43.28 4 PRO B CA 1
ATOM 1996 C C . PRO B 1 4 ? 6.578 -23.062 -19.906 1 43.28 4 PRO B C 1
ATOM 1998 O O . PRO B 1 4 ? 7.055 -22.25 -19.125 1 43.28 4 PRO B O 1
ATOM 2001 N N . GLU B 1 5 ? 5.547 -22.781 -20.578 1 44.12 5 GLU B N 1
ATOM 2002 C CA . GLU B 1 5 ? 4.539 -21.844 -20.094 1 44.12 5 GLU B CA 1
ATOM 2003 C C . GLU B 1 5 ? 4.125 -22.188 -18.656 1 44.12 5 GLU B C 1
ATOM 2005 O O . GLU B 1 5 ? 3.336 -21.453 -18.047 1 44.12 5 GLU B O 1
ATOM 2010 N N . HIS B 1 6 ? 3.949 -23.531 -18.375 1 52.28 6 HIS B N 1
ATOM 2011 C CA . HIS B 1 6 ? 3.404 -24.266 -17.234 1 52.28 6 HIS B CA 1
ATOM 2012 C C . HIS B 1 6 ? 3.881 -23.672 -15.914 1 52.28 6 HIS B C 1
ATOM 2014 O O . HIS B 1 6 ? 3.156 -23.688 -14.922 1 52.28 6 HIS B O 1
ATOM 2020 N N . ASP B 1 7 ? 4.848 -23.141 -15.312 1 78.19 7 ASP B N 1
ATOM 2021 C CA . ASP B 1 7 ? 4.516 -23.062 -13.898 1 78.19 7 ASP B CA 1
ATOM 2022 C C . ASP B 1 7 ? 4.938 -21.719 -13.305 1 78.19 7 ASP B C 1
ATOM 2024 O O . ASP B 1 7 ? 5.73 -21.672 -12.367 1 78.19 7 ASP B O 1
ATOM 2028 N N . ILE B 1 8 ? 4.688 -20.688 -14.258 1 87.69 8 ILE B N 1
ATOM 2029 C CA . ILE B 1 8 ? 5.121 -19.375 -13.789 1 87.69 8 ILE B CA 1
ATOM 2030 C C . ILE B 1 8 ? 4.656 -19.156 -12.352 1 87.69 8 ILE B C 1
ATOM 2032 O O . ILE B 1 8 ? 5.352 -18.516 -11.555 1 87.69 8 ILE B O 1
ATOM 2036 N N . ALA B 1 9 ? 3.555 -19.625 -12.117 1 86.81 9 ALA B N 1
ATOM 2037 C CA . ALA B 1 9 ? 3.082 -19.531 -10.742 1 86.81 9 ALA B CA 1
ATOM 2038 C C . ALA B 1 9 ? 4.059 -20.219 -9.789 1 86.81 9 ALA B C 1
ATOM 2040 O O . ALA B 1 9 ? 4.449 -19.641 -8.766 1 86.81 9 ALA B O 1
ATOM 2041 N N . ARG B 1 10 ? 4.418 -21.312 -10.195 1 87.81 10 ARG B N 1
ATOM 2042 C CA . ARG B 1 10 ? 5.359 -22.062 -9.359 1 87.81 10 ARG B CA 1
ATOM 2043 C C . ARG B 1 10 ? 6.707 -21.359 -9.289 1 87.81 10 ARG B C 1
ATOM 2045 O O . AR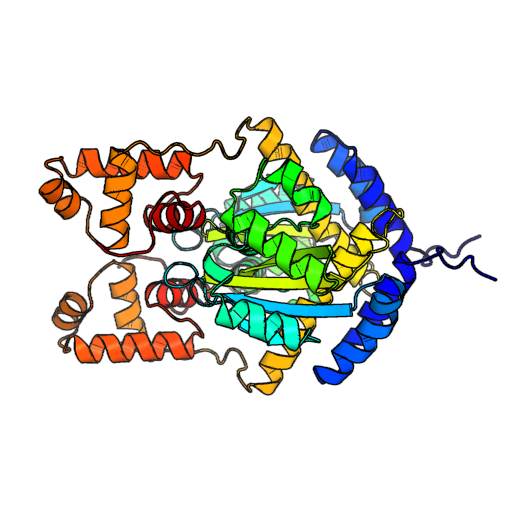G B 1 10 ? 7.301 -21.234 -8.219 1 87.81 10 ARG B O 1
ATOM 2052 N N . ARG B 1 11 ? 7.191 -20.922 -10.375 1 91.31 11 ARG B N 1
ATOM 2053 C CA . ARG B 1 11 ? 8.469 -20.219 -10.406 1 91.31 11 ARG B CA 1
ATOM 2054 C C . ARG B 1 11 ? 8.43 -18.969 -9.539 1 91.31 11 ARG B C 1
ATOM 2056 O O . ARG B 1 11 ? 9.406 -18.641 -8.867 1 91.31 11 ARG B O 1
ATOM 2063 N N . ALA B 1 12 ? 7.273 -18.266 -9.625 1 92.44 1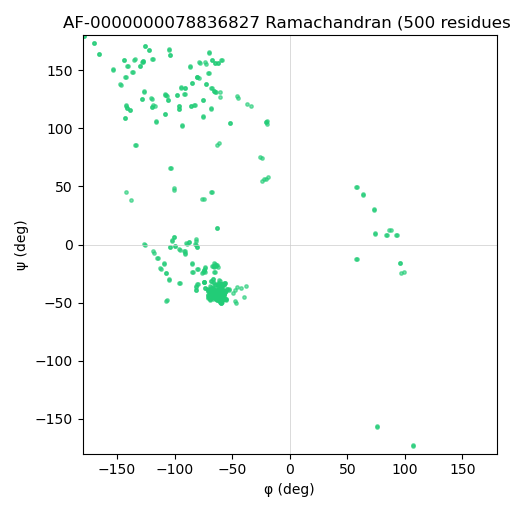2 ALA B N 1
ATOM 2064 C CA . ALA B 1 12 ? 7.129 -17.062 -8.805 1 92.44 12 ALA B CA 1
ATOM 2065 C C . ALA B 1 12 ? 7.234 -17.406 -7.32 1 92.44 12 ALA B C 1
ATOM 2067 O O . ALA B 1 12 ? 7.984 -16.75 -6.586 1 92.44 12 ALA B O 1
ATOM 2068 N N . PHE B 1 13 ? 6.594 -18.422 -6.902 1 90.19 13 PHE B N 1
ATOM 2069 C CA . PHE B 1 13 ? 6.613 -18.797 -5.496 1 90.19 13 PHE B CA 1
ATOM 2070 C C . PHE B 1 13 ? 7.988 -19.312 -5.094 1 90.19 13 PHE B C 1
ATOM 2072 O O . PHE B 1 13 ? 8.477 -19 -4.004 1 90.19 13 PHE B O 1
ATOM 2079 N N . ASP B 1 14 ? 8.586 -20.078 -5.969 1 91.38 14 ASP B N 1
ATOM 2080 C CA . ASP B 1 14 ? 9.938 -20.547 -5.695 1 91.38 14 ASP B CA 1
ATOM 2081 C C . ASP B 1 14 ? 10.906 -19.375 -5.523 1 91.38 14 ASP B C 1
ATOM 2083 O O . ASP B 1 14 ? 11.742 -19.375 -4.625 1 91.38 14 ASP B O 1
ATOM 2087 N N . THR B 1 15 ? 10.789 -18.422 -6.406 1 94.69 15 THR B N 1
ATOM 2088 C CA . THR B 1 15 ? 11.633 -17.234 -6.332 1 94.69 15 THR B CA 1
ATOM 2089 C C . THR B 1 15 ? 11.43 -16.5 -5.008 1 94.69 15 THR B C 1
ATOM 2091 O O . THR B 1 15 ? 12.398 -16.109 -4.355 1 94.69 15 THR B O 1
ATOM 2094 N N . ILE B 1 16 ? 10.203 -16.375 -4.609 1 91.69 16 ILE B N 1
ATOM 2095 C CA . ILE B 1 16 ? 9.883 -15.672 -3.371 1 91.69 16 ILE B CA 1
ATOM 2096 C C . ILE B 1 16 ? 10.453 -16.438 -2.184 1 91.69 16 ILE B C 1
ATOM 2098 O O . ILE B 1 16 ? 11.039 -15.852 -1.272 1 91.69 16 ILE B O 1
ATOM 2102 N N . ASN B 1 17 ? 10.344 -17.703 -2.205 1 88.81 17 ASN B N 1
ATOM 2103 C CA . ASN B 1 17 ? 10.891 -18.531 -1.136 1 88.81 17 ASN B CA 1
ATOM 2104 C C . ASN B 1 17 ? 12.414 -18.422 -1.07 1 88.81 17 ASN B C 1
ATOM 2106 O O . ASN B 1 17 ? 12.984 -18.25 0.01 1 88.81 17 ASN B O 1
ATOM 2110 N N . ASP B 1 18 ? 13.039 -18.484 -2.189 1 92.38 18 ASP B N 1
ATOM 2111 C CA . ASP B 1 18 ? 14.492 -18.375 -2.26 1 92.38 18 ASP B CA 1
ATOM 2112 C C . ASP B 1 18 ? 14.961 -17 -1.781 1 92.38 18 ASP B C 1
ATOM 2114 O O . ASP B 1 18 ? 16.016 -16.891 -1.145 1 92.38 18 ASP B O 1
ATOM 2118 N N . ALA B 1 19 ? 14.164 -16.016 -2.068 1 94.44 19 ALA B N 1
ATOM 2119 C CA . ALA B 1 19 ? 14.547 -14.633 -1.795 1 94.44 19 ALA B CA 1
ATOM 2120 C C . ALA B 1 19 ? 14.469 -14.32 -0.302 1 94.44 19 ALA B C 1
ATOM 2122 O O . ALA B 1 19 ? 15.07 -13.352 0.171 1 94.44 19 ALA B O 1
ATOM 2123 N N . GLN B 1 20 ? 13.688 -15.117 0.407 1 87.12 20 GLN B N 1
ATOM 2124 C CA . GLN B 1 20 ? 13.531 -14.891 1.839 1 87.12 20 GLN B CA 1
ATOM 2125 C C . GLN B 1 20 ? 14.859 -15.078 2.57 1 87.12 20 GLN B C 1
ATOM 2127 O O . GLN B 1 20 ? 15.047 -14.547 3.668 1 87.12 20 GLN B O 1
ATOM 2132 N N . GLN B 1 21 ? 15.781 -15.695 1.982 1 87.5 21 GLN B N 1
ATOM 2133 C CA . GLN B 1 21 ? 17.016 -16.078 2.656 1 87.5 21 GLN B CA 1
ATOM 2134 C C . GLN B 1 21 ? 18.172 -15.172 2.254 1 87.5 21 GLN B C 1
ATOM 2136 O O . GLN B 1 21 ? 19.281 -15.289 2.785 1 87.5 21 GLN B O 1
ATOM 2141 N N . VAL B 1 22 ? 17.938 -14.289 1.4 1 93.75 22 VAL B N 1
ATOM 2142 C CA . VAL B 1 22 ? 19.016 -13.453 0.891 1 93.75 22 VAL B CA 1
ATOM 2143 C C . VAL B 1 22 ? 19.359 -12.367 1.91 1 93.75 22 VAL B C 1
ATOM 2145 O O . VAL B 1 22 ? 18.5 -11.961 2.705 1 93.75 22 VAL B O 1
ATOM 2148 N N . GLU B 1 23 ? 20.625 -11.852 1.813 1 92.62 23 GLU B N 1
ATOM 2149 C CA . GLU B 1 23 ? 21.094 -10.906 2.832 1 92.62 23 GLU B CA 1
ATOM 2150 C C . GLU B 1 23 ? 21.594 -9.617 2.201 1 92.62 23 GLU B C 1
ATOM 2152 O O . GLU B 1 23 ? 22.141 -8.75 2.896 1 92.62 23 GLU B O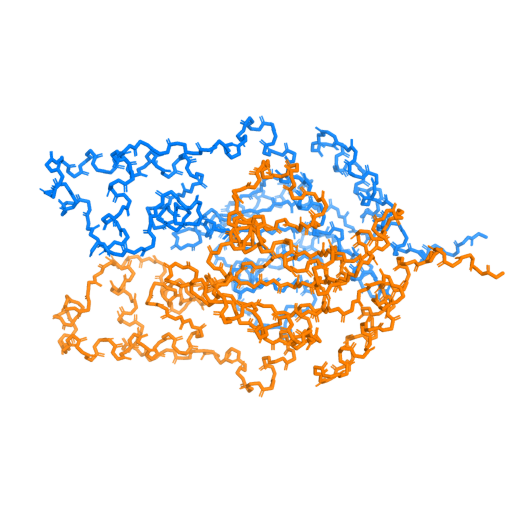 1
ATOM 2157 N N . SER B 1 24 ? 21.547 -9.547 0.88 1 95.25 24 SER B N 1
ATOM 2158 C CA . SER B 1 24 ? 21.984 -8.328 0.21 1 95.25 24 SER B CA 1
ATOM 2159 C C . SER B 1 24 ? 21.141 -8.031 -1.02 1 95.25 24 SER B C 1
ATOM 2161 O O . SER B 1 24 ? 20.484 -8.922 -1.56 1 95.25 24 SER B O 1
ATOM 2163 N N . ILE B 1 25 ? 21.188 -6.781 -1.396 1 94.88 25 ILE B N 1
ATOM 2164 C CA . ILE B 1 25 ? 20.391 -6.332 -2.537 1 94.88 25 ILE B CA 1
ATOM 2165 C C . ILE B 1 25 ? 20.906 -7.004 -3.811 1 94.88 25 ILE B C 1
ATOM 2167 O O . ILE B 1 25 ? 20.109 -7.512 -4.609 1 94.88 25 ILE B O 1
ATOM 2171 N N . PRO B 1 26 ? 22.219 -7.09 -4.062 1 96.19 26 PRO B N 1
ATOM 2172 C CA . PRO B 1 26 ? 22.688 -7.777 -5.266 1 96.19 26 PRO B CA 1
ATOM 2173 C C . PRO B 1 26 ? 22.25 -9.234 -5.32 1 96.19 26 PRO B C 1
ATOM 2175 O O . PRO B 1 26 ? 21.891 -9.734 -6.391 1 96.19 26 PRO B O 1
ATOM 2178 N N . GLU B 1 27 ? 22.25 -9.898 -4.203 1 97.12 27 GLU B N 1
ATOM 2179 C CA . GLU B 1 27 ? 21.766 -11.273 -4.156 1 97.12 27 GLU B CA 1
ATOM 2180 C C . GLU B 1 27 ? 20.281 -11.359 -4.484 1 97.12 27 GLU B C 1
ATOM 2182 O O . GLU B 1 27 ? 19.844 -12.273 -5.188 1 97.12 27 GLU B O 1
ATOM 2187 N N . LEU B 1 28 ? 19.531 -10.414 -3.92 1 97.81 28 LEU B N 1
ATOM 2188 C CA . LEU B 1 28 ? 18.094 -10.336 -4.211 1 97.81 28 LEU B CA 1
ATOM 2189 C C . LEU B 1 28 ? 17.859 -10.172 -5.707 1 97.81 28 LEU B C 1
ATOM 2191 O O . LEU B 1 28 ? 17.047 -10.883 -6.293 1 97.81 28 LEU B O 1
ATOM 2195 N N . GLU B 1 29 ? 18.578 -9.281 -6.316 1 97.81 29 GLU B N 1
ATOM 2196 C CA . GLU B 1 29 ? 18.484 -9.031 -7.75 1 97.81 29 GLU B CA 1
ATOM 2197 C C . GLU B 1 29 ? 18.766 -10.297 -8.555 1 97.81 29 GLU B C 1
ATOM 2199 O O . GLU B 1 29 ? 18.047 -10.602 -9.508 1 97.81 29 GLU B O 1
ATOM 2204 N N . ALA B 1 30 ? 19.766 -11.031 -8.148 1 97.69 30 ALA B N 1
ATOM 2205 C CA . ALA B 1 30 ? 20.141 -12.25 -8.859 1 97.69 30 ALA B CA 1
ATOM 2206 C C . ALA B 1 30 ? 19.047 -13.297 -8.797 1 97.69 30 ALA B C 1
ATOM 2208 O O . ALA B 1 30 ? 18.734 -13.953 -9.797 1 97.69 30 ALA B O 1
ATOM 2209 N N . VAL B 1 31 ? 18.469 -13.461 -7.625 1 97.88 31 VAL B N 1
ATOM 2210 C CA . VAL B 1 31 ? 17.422 -14.453 -7.43 1 97.88 31 VAL B CA 1
ATOM 2211 C C . VAL B 1 31 ? 16.219 -14.102 -8.297 1 97.88 31 VAL B C 1
ATOM 2213 O O . VAL B 1 31 ? 15.656 -14.961 -8.977 1 97.88 31 VAL B O 1
ATOM 2216 N N . PHE B 1 32 ? 15.797 -12.812 -8.359 1 98.19 32 PHE B N 1
ATOM 2217 C CA . PHE B 1 32 ? 14.625 -12.391 -9.117 1 98.19 32 PHE B CA 1
ATOM 2218 C C . PHE B 1 32 ? 14.922 -12.398 -10.609 1 98.19 32 PHE B C 1
ATOM 2220 O O . PHE B 1 32 ? 14.039 -12.703 -11.422 1 98.19 32 PHE B O 1
ATOM 2227 N N . ALA B 1 33 ? 16.156 -12.109 -10.992 1 97.94 33 ALA B N 1
ATOM 2228 C CA . ALA B 1 33 ? 16.547 -12.07 -12.406 1 97.94 33 ALA B CA 1
ATOM 2229 C C . ALA B 1 33 ? 16.297 -13.414 -13.078 1 97.94 33 ALA B C 1
ATOM 2231 O O . ALA B 1 33 ? 15.898 -13.469 -14.242 1 97.94 33 ALA B O 1
ATOM 2232 N N . LYS B 1 34 ? 16.484 -14.461 -12.391 1 96.81 34 LYS B N 1
ATOM 2233 C CA . LYS B 1 34 ? 16.312 -15.805 -12.938 1 96.81 34 LYS B CA 1
ATOM 2234 C C . LYS B 1 34 ? 14.898 -16.031 -13.445 1 96.81 34 LYS B C 1
ATOM 2236 O O . LYS B 1 34 ? 14.68 -16.734 -14.43 1 96.81 34 LYS B O 1
ATOM 2241 N N . THR B 1 35 ? 13.938 -15.43 -12.797 1 96.31 35 THR B N 1
ATOM 2242 C CA . THR B 1 35 ? 12.539 -15.594 -13.164 1 96.31 35 THR B CA 1
ATOM 2243 C C . THR B 1 35 ? 12.078 -14.453 -14.07 1 96.31 35 THR B C 1
ATOM 2245 O O . THR B 1 35 ? 11.289 -14.664 -14.992 1 96.31 35 THR B O 1
ATOM 2248 N N . LEU B 1 36 ? 12.586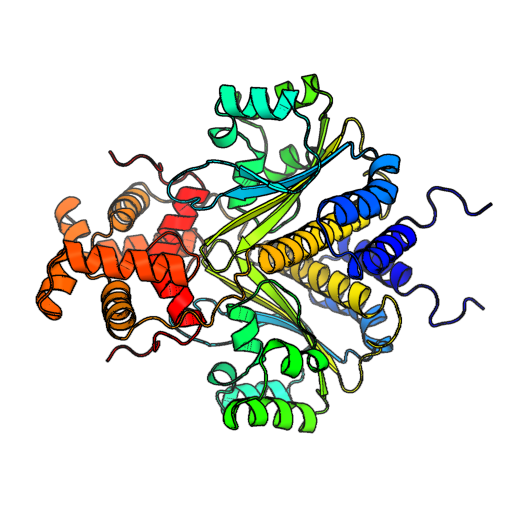 -13.234 -13.93 1 97.19 36 LEU B N 1
ATOM 2249 C CA . LEU B 1 36 ? 12.102 -12.047 -14.625 1 97.19 36 LEU B CA 1
ATOM 2250 C C . LEU B 1 36 ? 12.664 -11.977 -16.047 1 97.19 36 LEU B C 1
ATOM 2252 O O . LEU B 1 36 ? 11.953 -11.594 -16.984 1 97.19 36 LEU B O 1
ATOM 2256 N N . GLU B 1 37 ? 13.898 -12.398 -16.234 1 96.44 37 GLU B N 1
ATOM 2257 C CA . GLU B 1 37 ? 14.555 -12.266 -17.531 1 96.44 37 GLU B CA 1
ATOM 2258 C C . GLU B 1 37 ? 13.852 -13.094 -18.594 1 96.44 37 GLU B C 1
ATOM 2260 O O . GLU B 1 37 ? 13.562 -12.602 -19.688 1 96.44 37 GLU B O 1
ATOM 2265 N N . PRO B 1 38 ? 13.508 -14.352 -18.297 1 94.19 38 PRO B N 1
ATOM 2266 C CA . PRO B 1 38 ? 12.773 -15.148 -19.281 1 94.19 38 PRO B CA 1
ATOM 2267 C C . PRO B 1 38 ? 11.406 -14.562 -19.609 1 94.19 38 PRO B C 1
ATOM 2269 O O . PRO B 1 38 ? 10.82 -14.898 -20.641 1 94.19 38 PRO B O 1
ATOM 2272 N N . LEU B 1 39 ? 10.859 -13.672 -18.734 1 94.62 39 LEU B N 1
ATOM 2273 C CA . LEU B 1 39 ? 9.562 -13.039 -18.969 1 94.62 39 LEU B CA 1
ATOM 2274 C C . LEU B 1 39 ? 9.727 -11.734 -19.75 1 94.62 39 LEU B C 1
ATOM 2276 O O . LEU B 1 39 ? 8.742 -11.039 -20 1 94.62 39 LEU B O 1
ATOM 2280 N N . GLY B 1 40 ? 11 -11.398 -20.094 1 95.12 40 GLY B N 1
ATOM 2281 C CA . GLY B 1 40 ? 11.273 -10.219 -20.906 1 95.12 40 GLY B CA 1
ATOM 2282 C C . GLY B 1 40 ? 11.562 -8.984 -20.078 1 95.12 40 GLY B C 1
ATOM 2283 O O . GLY B 1 40 ? 11.625 -7.871 -20.594 1 95.12 40 GLY B O 1
ATOM 2284 N N . VAL B 1 41 ? 11.703 -9.117 -18.766 1 97.44 41 VAL B N 1
ATOM 2285 C CA . VAL B 1 41 ? 12 -7.984 -17.906 1 97.44 41 VAL B CA 1
ATOM 2286 C C . VAL B 1 41 ? 13.508 -7.754 -17.859 1 97.44 41 VAL B C 1
ATOM 2288 O O . VAL B 1 41 ? 14.258 -8.594 -17.344 1 97.44 41 VAL B O 1
ATOM 2291 N N . ASP B 1 42 ? 13.93 -6.59 -18.297 1 95.81 42 ASP B N 1
ATOM 2292 C CA . ASP B 1 42 ? 15.344 -6.227 -18.328 1 95.81 42 ASP B CA 1
ATOM 2293 C C . ASP B 1 42 ? 15.688 -5.246 -17.219 1 95.81 42 ASP B C 1
ATOM 2295 O O . ASP B 1 42 ? 16.828 -5.172 -16.766 1 95.81 42 ASP B O 1
ATOM 2299 N N . VAL B 1 43 ? 14.734 -4.539 -16.922 1 98.06 43 VAL B N 1
ATOM 2300 C CA . VAL B 1 43 ? 14.875 -3.523 -15.891 1 98.06 43 VAL B CA 1
ATOM 2301 C C . VAL B 1 43 ? 13.883 -3.793 -14.758 1 98.06 43 VAL B C 1
ATOM 2303 O O . VAL B 1 43 ? 12.688 -3.971 -15.008 1 98.06 43 VAL B O 1
ATOM 2306 N N . PHE B 1 44 ? 14.312 -3.885 -13.586 1 98.38 44 PHE B N 1
ATOM 2307 C CA . PHE B 1 44 ? 13.445 -3.973 -12.422 1 98.38 44 PHE B CA 1
ATOM 2308 C C . PHE B 1 44 ? 14.039 -3.211 -11.242 1 98.38 44 PHE B C 1
ATOM 2310 O O . PHE B 1 44 ? 15.016 -3.662 -10.633 1 98.38 44 PHE B O 1
ATOM 2317 N N . VAL B 1 45 ? 13.43 -2.078 -10.891 1 98.19 45 VAL B N 1
ATOM 2318 C CA . VAL B 1 45 ? 13.984 -1.109 -9.961 1 98.19 45 VAL B CA 1
ATOM 2319 C C . VAL B 1 45 ? 12.906 -0.634 -8.992 1 98.19 45 VAL B C 1
ATOM 2321 O O . VAL B 1 45 ? 11.711 -0.685 -9.312 1 98.19 45 VAL B O 1
ATOM 2324 N N . GLY B 1 46 ? 13.328 -0.321 -7.797 1 97.88 46 GLY B N 1
ATOM 2325 C CA . GLY B 1 46 ? 12.516 0.46 -6.879 1 97.88 46 GLY B CA 1
ATOM 2326 C C . GLY B 1 46 ? 12.75 1.954 -6.992 1 97.88 46 GLY B C 1
ATOM 2327 O O . GLY B 1 46 ? 13.898 2.404 -7.059 1 97.88 46 GLY B O 1
ATOM 2328 N N . VAL B 1 47 ? 11.633 2.699 -7.125 1 96.69 47 VAL B N 1
ATOM 2329 C CA . VAL B 1 47 ? 11.734 4.156 -7.168 1 96.69 47 VAL B CA 1
ATOM 2330 C C . VAL B 1 47 ? 10.953 4.762 -6.004 1 96.69 47 VAL B C 1
ATOM 2332 O O . VAL B 1 47 ? 10.094 4.105 -5.414 1 96.69 47 VAL B O 1
ATOM 2335 N N . GLN B 1 48 ? 11.32 5.996 -5.703 1 91.88 48 GLN B N 1
ATOM 2336 C CA . GLN B 1 48 ? 10.656 6.672 -4.594 1 91.88 48 GLN B CA 1
ATOM 2337 C C . GLN B 1 48 ? 10.539 8.172 -4.855 1 91.88 48 GLN B C 1
ATOM 2339 O O . GLN B 1 48 ? 11.422 8.773 -5.469 1 91.88 48 GLN B O 1
ATOM 2344 N N . ILE B 1 49 ? 9.422 8.664 -4.535 1 85.62 49 ILE B N 1
ATOM 2345 C CA . ILE B 1 49 ? 9.211 10.102 -4.371 1 85.62 49 ILE B CA 1
ATOM 2346 C C . ILE B 1 49 ? 9.039 10.43 -2.891 1 85.62 49 ILE B C 1
ATOM 2348 O O . ILE B 1 49 ? 8.031 10.078 -2.279 1 85.62 49 ILE B O 1
ATOM 2352 N N . ALA B 1 50 ? 9.969 11.102 -2.371 1 76.31 50 ALA B N 1
ATOM 2353 C CA . ALA B 1 50 ? 10.016 11.328 -0.929 1 76.31 50 ALA B CA 1
ATOM 2354 C C . ALA B 1 50 ? 8.914 12.289 -0.49 1 76.31 50 ALA B C 1
ATOM 2356 O O . ALA B 1 50 ? 8.281 12.086 0.548 1 76.31 50 ALA B O 1
ATOM 2357 N N . ASP B 1 51 ? 8.773 13.312 -1.274 1 69.44 51 ASP B N 1
ATOM 2358 C CA . ASP B 1 51 ? 7.785 14.336 -0.941 1 69.44 51 ASP B CA 1
ATOM 2359 C C . ASP B 1 51 ? 6.953 14.719 -2.164 1 69.44 51 ASP B C 1
ATOM 2361 O O . ASP B 1 51 ? 7.207 15.742 -2.795 1 69.44 51 ASP B O 1
ATOM 2365 N N . PRO B 1 52 ? 5.922 13.945 -2.371 1 69.31 52 PRO B N 1
ATOM 2366 C CA . PRO B 1 52 ? 5.145 14.164 -3.594 1 69.31 52 PRO B CA 1
ATOM 2367 C C . PRO B 1 52 ? 4.438 15.516 -3.609 1 69.31 52 PRO B C 1
ATOM 2369 O O . PRO B 1 52 ? 4.02 15.984 -4.672 1 69.31 52 PRO B O 1
ATOM 2372 N N . LEU B 1 53 ? 4.273 16.125 -2.514 1 57.53 53 LEU B N 1
ATOM 2373 C CA . LEU B 1 53 ? 3.588 17.406 -2.43 1 57.53 53 LEU B CA 1
ATOM 2374 C C . LEU B 1 53 ? 4.523 18.547 -2.814 1 57.53 53 LEU B C 1
ATOM 2376 O O . LEU B 1 53 ? 4.066 19.641 -3.148 1 57.53 53 LEU B O 1
ATOM 2380 N N . ARG B 1 54 ? 5.812 18.312 -2.738 1 57.53 54 ARG B N 1
ATOM 2381 C CA . ARG B 1 54 ? 6.781 19.375 -2.988 1 57.53 54 ARG B CA 1
ATOM 2382 C C . ARG B 1 54 ? 7.473 19.172 -4.336 1 57.53 54 ARG B C 1
ATOM 2384 O O . ARG B 1 54 ? 7.68 20.141 -5.078 1 57.53 54 ARG B O 1
ATOM 2391 N N . GLU B 1 55 ? 7.902 17.969 -4.5 1 61.62 55 GLU B N 1
ATOM 2392 C CA . GLU B 1 55 ? 8.664 17.703 -5.715 1 61.62 55 GLU B CA 1
ATOM 2393 C C . GLU B 1 55 ? 8.344 16.312 -6.266 1 61.62 55 GLU B C 1
ATOM 2395 O O . GLU B 1 55 ? 8.094 15.375 -5.5 1 61.62 55 GLU B O 1
ATOM 2400 N N . ARG B 1 56 ? 8.367 16.391 -7.609 1 73.69 56 ARG B N 1
ATOM 2401 C CA . ARG B 1 56 ? 8.195 15.102 -8.273 1 73.69 56 ARG B CA 1
ATOM 2402 C C . ARG B 1 56 ? 9.539 14.539 -8.734 1 73.69 56 ARG B C 1
ATOM 2404 O O . ARG B 1 56 ? 9.703 14.172 -9.898 1 73.69 56 ARG B O 1
ATOM 2411 N N . HIS B 1 57 ? 10.461 14.562 -7.789 1 82.88 57 HIS B N 1
ATOM 2412 C CA . HIS B 1 57 ? 11.742 13.93 -8.07 1 82.88 57 HIS B CA 1
ATOM 2413 C C . HIS B 1 57 ? 11.688 12.43 -7.82 1 82.88 57 HIS B C 1
ATOM 2415 O O . HIS B 1 57 ? 11.383 11.992 -6.703 1 82.88 57 HIS B O 1
ATOM 2421 N N . VAL B 1 58 ? 11.945 11.719 -8.883 1 91.31 58 VAL B N 1
ATOM 2422 C CA . VAL B 1 58 ? 11.93 10.258 -8.789 1 91.31 58 VAL B CA 1
ATOM 2423 C C . VAL B 1 58 ? 13.352 9.742 -8.57 1 91.31 58 VAL B C 1
ATOM 2425 O O . VAL B 1 58 ? 14.234 9.953 -9.406 1 91.31 58 VAL B O 1
ATOM 2428 N N . GLU B 1 59 ? 13.539 9.078 -7.473 1 92.38 59 GLU B N 1
ATOM 2429 C CA . GLU B 1 59 ? 14.836 8.484 -7.152 1 92.38 59 GLU B CA 1
ATOM 2430 C C . GLU B 1 59 ? 14.805 6.965 -7.301 1 92.38 59 GLU B C 1
ATOM 2432 O O . GLU B 1 59 ? 13.906 6.305 -6.77 1 92.38 59 GLU B O 1
ATOM 2437 N N . VAL B 1 60 ? 15.734 6.449 -8.023 1 95.5 60 VAL B N 1
ATOM 2438 C CA . VAL B 1 60 ? 15.922 5.004 -8.039 1 95.5 60 VAL B CA 1
ATOM 2439 C C . VAL B 1 60 ? 16.609 4.559 -6.746 1 95.5 60 VAL B C 1
ATOM 2441 O O . VAL B 1 60 ? 17.719 4.992 -6.453 1 95.5 60 VAL B O 1
ATOM 2444 N N . THR B 1 61 ? 16.016 3.65 -6.035 1 94.12 61 THR B N 1
ATOM 2445 C CA . THR B 1 61 ? 16.516 3.314 -4.703 1 94.12 61 THR B CA 1
ATOM 2446 C C . THR B 1 61 ? 17.188 1.941 -4.707 1 94.12 61 THR B C 1
ATOM 2448 O O . THR B 1 61 ? 18.031 1.654 -3.861 1 94.12 61 THR B O 1
ATOM 2451 N N . PHE B 1 62 ? 16.875 1.081 -5.578 1 95.44 62 PHE B N 1
ATOM 2452 C CA . PHE B 1 62 ? 17.484 -0.238 -5.715 1 95.44 62 PHE B CA 1
ATOM 2453 C C . PHE B 1 62 ? 17.125 -0.86 -7.059 1 95.44 62 PHE B C 1
ATOM 2455 O O . PHE B 1 62 ? 16.219 -0.386 -7.75 1 95.44 62 PHE B O 1
ATOM 2462 N N . GLY B 1 63 ? 17.922 -1.907 -7.379 1 97.25 63 GLY B N 1
ATOM 2463 C CA . GLY B 1 63 ? 17.562 -2.742 -8.508 1 97.25 63 GLY B CA 1
ATOM 2464 C C . GLY B 1 63 ? 18.453 -2.537 -9.719 1 97.25 63 GLY B C 1
ATOM 2465 O O . GLY B 1 63 ? 19.5 -1.884 -9.625 1 97.25 63 GLY B O 1
ATOM 2466 N N . ARG B 1 64 ? 18.047 -3.16 -10.758 1 96.69 64 ARG B N 1
ATOM 2467 C CA . ARG B 1 64 ? 18.766 -3.131 -12.031 1 96.69 64 ARG B CA 1
ATOM 2468 C C . ARG B 1 64 ? 18.172 -2.076 -12.961 1 96.69 64 ARG B C 1
ATOM 2470 O O . ARG B 1 64 ? 17.031 -2.213 -13.422 1 96.69 64 ARG B O 1
ATOM 2477 N N . THR B 1 65 ? 18.969 -1.076 -13.297 1 96.06 65 THR B N 1
ATOM 2478 C CA . THR B 1 65 ? 18.5 0.045 -14.102 1 96.06 65 THR B CA 1
ATOM 2479 C C . THR B 1 65 ? 19 -0.071 -15.539 1 96.06 65 THR B C 1
ATOM 2481 O O . THR B 1 65 ? 19.797 -0.953 -15.852 1 96.06 65 THR B O 1
ATOM 2484 N N . HIS B 1 66 ? 18.391 0.652 -16.422 1 96.94 66 HIS B N 1
ATOM 2485 C CA . HIS B 1 66 ? 18.906 0.992 -17.734 1 96.94 66 HIS B CA 1
ATOM 2486 C C . HIS B 1 66 ? 19.641 2.328 -17.719 1 96.94 66 HIS B C 1
ATOM 2488 O O . HIS B 1 66 ? 19.016 3.387 -17.781 1 96.94 66 HIS B O 1
ATOM 2494 N N . ALA B 1 67 ? 20.953 2.287 -17.703 1 96.38 67 ALA B N 1
ATOM 2495 C CA . ALA B 1 67 ? 21.781 3.453 -17.391 1 96.38 67 ALA B CA 1
ATOM 2496 C C . ALA B 1 67 ? 21.5 4.598 -18.359 1 96.38 67 ALA B C 1
ATOM 2498 O O . ALA B 1 67 ? 21.297 5.738 -17.938 1 96.38 67 ALA B O 1
ATOM 2499 N N . ALA B 1 68 ? 21.453 4.32 -19.641 1 97.44 68 ALA B N 1
ATOM 2500 C CA . ALA B 1 68 ? 21.25 5.359 -20.641 1 97.44 68 ALA B CA 1
ATOM 2501 C C . ALA B 1 68 ? 19.875 6 -20.5 1 97.44 68 ALA B C 1
ATOM 2503 O O . ALA B 1 68 ? 19.734 7.223 -20.609 1 97.44 68 ALA B O 1
ATOM 2504 N N . TRP B 1 69 ? 18.875 5.211 -20.297 1 97.62 69 TRP B N 1
ATOM 2505 C CA . TRP B 1 69 ? 17.531 5.746 -20.125 1 97.62 69 TRP B CA 1
ATOM 2506 C C . TRP B 1 69 ? 17.453 6.605 -18.859 1 97.62 69 TRP B C 1
ATOM 2508 O O . TRP B 1 69 ? 16.859 7.688 -18.875 1 97.62 69 TRP B O 1
ATOM 2518 N N . GLN B 1 70 ? 18.016 6.078 -17.781 1 96.5 70 GLN B N 1
ATOM 2519 C CA . GLN B 1 70 ? 17.984 6.824 -16.516 1 96.5 70 GLN B CA 1
ATOM 2520 C C . GLN B 1 70 ? 18.609 8.203 -16.688 1 96.5 70 GLN B C 1
ATOM 2522 O O . GLN B 1 70 ? 18.062 9.203 -16.219 1 96.5 70 GLN B O 1
ATOM 2527 N N . ALA B 1 71 ? 19.75 8.273 -17.312 1 97 71 ALA B N 1
ATOM 2528 C CA . ALA B 1 71 ? 20.422 9.539 -17.562 1 97 71 ALA B CA 1
ATOM 2529 C C . ALA B 1 71 ? 19.547 10.469 -18.406 1 97 71 ALA B C 1
ATOM 2531 O O . ALA B 1 71 ? 19.422 11.656 -18.094 1 97 71 ALA B O 1
ATOM 2532 N N . HIS B 1 72 ? 18.984 9.93 -19.484 1 97.81 72 HIS B N 1
ATOM 2533 C CA . HIS B 1 72 ? 18.125 10.703 -20.375 1 97.81 72 HIS B CA 1
ATOM 2534 C C . HIS B 1 72 ? 16.906 11.227 -19.625 1 97.81 72 HIS B C 1
ATOM 2536 O O . HIS B 1 72 ? 16.547 12.398 -19.75 1 97.81 72 HIS B O 1
ATOM 2542 N N . TYR B 1 73 ? 16.266 10.367 -18.797 1 97 73 TYR B N 1
ATOM 2543 C CA . TYR B 1 73 ? 15.078 10.68 -18.016 1 97 73 TYR B CA 1
ATOM 2544 C C . TYR B 1 73 ? 15.336 11.852 -17.078 1 97 73 TYR B C 1
ATOM 2546 O O . TYR B 1 73 ? 14.531 12.781 -17 1 97 73 TYR B O 1
ATOM 2554 N N . GLU B 1 74 ? 16.484 11.82 -16.422 1 94.62 74 GLU B N 1
ATOM 2555 C CA . GLU B 1 74 ? 16.875 12.875 -15.492 1 94.62 74 GLU B CA 1
ATOM 2556 C C . GLU B 1 74 ? 17.188 14.172 -16.219 1 94.62 74 GLU B C 1
ATOM 2558 O O . GLU B 1 74 ? 16.734 15.242 -15.828 1 94.62 74 GLU B O 1
ATOM 2563 N N . ALA B 1 75 ? 17.922 14.117 -17.234 1 96.19 75 ALA B N 1
ATOM 2564 C CA . ALA B 1 75 ? 18.344 15.289 -18 1 96.19 75 ALA B CA 1
ATOM 2565 C C . ALA B 1 75 ? 17.141 16.031 -18.578 1 96.19 75 ALA B C 1
ATOM 2567 O O . ALA B 1 75 ? 17.141 17.266 -18.656 1 96.19 75 ALA B O 1
ATOM 2568 N N . GLN B 1 76 ? 16.094 15.289 -18.938 1 95.81 76 GLN B N 1
ATOM 2569 C CA . GLN B 1 76 ? 14.938 15.883 -19.594 1 95.81 76 GLN B CA 1
ATOM 2570 C C . GLN B 1 76 ? 13.891 16.312 -18.562 1 95.81 76 GLN B C 1
ATOM 2572 O O . GLN B 1 76 ? 12.883 16.922 -18.922 1 95.81 76 GLN B O 1
ATOM 2577 N N . GLY B 1 77 ? 14.125 15.953 -17.312 1 93.44 77 GLY B N 1
ATOM 2578 C CA . GLY B 1 77 ? 13.141 16.266 -16.297 1 93.44 77 GLY B CA 1
ATOM 2579 C C . GLY B 1 77 ? 11.812 15.562 -16.516 1 93.44 77 GLY B C 1
ATOM 2580 O O . GLY B 1 77 ? 10.75 16.172 -16.375 1 93.44 77 GLY B O 1
ATOM 2581 N N . HIS B 1 78 ? 11.789 14.297 -16.875 1 95.12 78 HIS B N 1
ATOM 2582 C CA . HIS B 1 78 ? 10.602 13.578 -17.312 1 95.12 78 HIS B CA 1
ATOM 2583 C C . HIS B 1 78 ? 9.672 13.281 -16.141 1 95.12 78 HIS B C 1
ATOM 2585 O O . HIS B 1 78 ? 8.477 13.031 -16.344 1 95.12 78 HIS B O 1
ATOM 2591 N N . ALA B 1 79 ? 10.188 13.32 -14.938 1 92.12 79 ALA B N 1
ATOM 2592 C CA . ALA B 1 79 ? 9.375 13 -13.766 1 92.12 79 ALA B CA 1
ATOM 2593 C C . ALA B 1 79 ? 8.133 13.883 -13.695 1 92.12 79 ALA B C 1
ATOM 2595 O O . ALA B 1 79 ? 7.062 13.438 -13.281 1 92.12 79 ALA B O 1
ATOM 2596 N N . ALA B 1 80 ? 8.266 15.047 -14.125 1 84.06 80 ALA B N 1
ATOM 2597 C CA . ALA B 1 80 ? 7.18 16.016 -14.039 1 84.06 80 ALA B CA 1
ATOM 2598 C C . ALA B 1 80 ? 6.074 15.711 -15.047 1 84.06 80 ALA B C 1
ATOM 2600 O O . ALA B 1 80 ? 4.918 16.078 -14.844 1 84.06 80 ALA B O 1
ATOM 2601 N N . ARG B 1 81 ? 6.359 15.016 -16.109 1 89.88 81 ARG B N 1
ATOM 2602 C CA . ARG B 1 81 ? 5.402 14.812 -17.188 1 89.88 81 ARG B CA 1
ATOM 2603 C C . ARG B 1 81 ? 5.078 13.328 -17.375 1 89.88 81 ARG B C 1
ATOM 2605 O O . ARG B 1 81 ? 4.176 12.977 -18.125 1 89.88 81 ARG B O 1
ATOM 2612 N N . ASP B 1 82 ? 5.734 12.484 -16.672 1 94.56 82 ASP B N 1
ATOM 2613 C CA . ASP B 1 82 ? 5.59 11.039 -16.828 1 94.56 82 ASP B CA 1
ATOM 2614 C C . ASP B 1 82 ? 4.215 10.57 -16.359 1 94.56 82 ASP B C 1
ATOM 2616 O O . ASP B 1 82 ? 3.871 10.711 -15.18 1 94.56 82 ASP B O 1
ATOM 2620 N N . PRO B 1 83 ? 3.441 10.008 -17.312 1 93.75 83 PRO B N 1
ATOM 2621 C CA . PRO B 1 83 ? 2.104 9.562 -16.906 1 93.75 83 PRO B CA 1
ATOM 2622 C C . PRO B 1 83 ? 2.137 8.414 -15.914 1 93.75 83 PRO B C 1
ATOM 2624 O O . PRO B 1 83 ? 1.185 8.219 -15.156 1 93.75 83 PRO B O 1
ATOM 2627 N N . ILE B 1 84 ? 3.199 7.648 -15.867 1 95.38 84 ILE B N 1
ATOM 2628 C CA . ILE B 1 84 ? 3.334 6.559 -14.906 1 95.38 84 ILE B CA 1
ATOM 2629 C C . ILE B 1 84 ? 3.502 7.129 -13.5 1 95.38 84 ILE B C 1
ATOM 2631 O O . ILE B 1 84 ? 2.904 6.629 -12.539 1 95.38 84 ILE B O 1
ATOM 2635 N N . VAL B 1 85 ? 4.312 8.172 -13.43 1 91.75 85 VAL B N 1
ATOM 2636 C CA . VAL B 1 85 ? 4.496 8.844 -12.148 1 91.75 85 VAL B CA 1
ATOM 2637 C C . VAL B 1 85 ? 3.162 9.422 -11.672 1 91.75 85 VAL B C 1
ATOM 2639 O O . VAL B 1 85 ? 2.822 9.312 -10.492 1 91.75 85 VAL B O 1
ATOM 2642 N N . ARG B 1 86 ? 2.449 9.969 -12.57 1 85.31 86 ARG B N 1
ATOM 2643 C CA . ARG B 1 86 ? 1.143 10.5 -12.203 1 85.31 86 ARG B CA 1
ATOM 2644 C C . ARG B 1 86 ? 0.235 9.414 -11.648 1 85.31 86 ARG B C 1
ATOM 2646 O O . ARG B 1 86 ? -0.466 9.625 -10.656 1 85.31 86 ARG B O 1
ATOM 2653 N N . GLU B 1 87 ? 0.228 8.297 -12.266 1 89.31 87 GLU B N 1
ATOM 2654 C CA . GLU B 1 87 ? -0.588 7.18 -11.805 1 89.31 87 GLU B CA 1
ATOM 2655 C C . GLU B 1 87 ? -0.096 6.656 -10.453 1 89.31 87 GLU B C 1
ATOM 2657 O O . GLU B 1 87 ? -0.898 6.277 -9.602 1 89.31 87 GLU B O 1
ATOM 2662 N N . MET B 1 88 ? 1.196 6.629 -10.297 1 89.25 88 MET B N 1
ATOM 2663 C CA . MET B 1 88 ? 1.823 6.188 -9.055 1 89.25 88 MET B CA 1
ATOM 2664 C C . MET B 1 88 ? 1.328 7.008 -7.871 1 89.25 88 MET B C 1
ATOM 2666 O O . MET B 1 88 ? 1.145 6.48 -6.777 1 89.25 88 MET B O 1
ATOM 2670 N N . LEU B 1 89 ? 1.095 8.195 -8.148 1 81.38 89 LEU B N 1
ATOM 2671 C CA . LEU B 1 89 ? 0.713 9.125 -7.094 1 81.38 89 LEU B CA 1
ATOM 2672 C C . LEU B 1 89 ? -0.788 9.062 -6.828 1 81.38 89 LEU B C 1
ATOM 2674 O O . LEU B 1 89 ? -1.253 9.469 -5.762 1 81.38 89 LEU B O 1
ATOM 2678 N N . ARG B 1 90 ? -1.527 8.492 -7.742 1 76.5 90 ARG B N 1
ATOM 2679 C CA . ARG B 1 90 ? -2.979 8.617 -7.656 1 76.5 90 ARG B CA 1
ATOM 2680 C C . ARG B 1 90 ? -3.619 7.289 -7.266 1 76.5 90 ARG B C 1
ATOM 2682 O O . ARG B 1 90 ? -4.785 7.25 -6.871 1 76.5 90 ARG B O 1
ATOM 2689 N N . SER B 1 91 ? -2.893 6.289 -7.406 1 81.62 91 SER B N 1
ATOM 2690 C CA . SER B 1 91 ? -3.52 4.977 -7.277 1 81.62 91 SER B CA 1
ATOM 2691 C C . SER B 1 91 ? -2.607 3.998 -6.543 1 81.62 91 SER B C 1
ATOM 2693 O O . SER B 1 91 ? -1.386 4.164 -6.539 1 81.62 91 SER B O 1
ATOM 2695 N N . THR B 1 92 ? -3.232 3.002 -5.902 1 86.12 92 THR B N 1
ATOM 2696 C CA . THR B 1 92 ? -2.482 1.896 -5.316 1 86.12 92 THR B CA 1
ATOM 2697 C C . THR B 1 92 ? -2.521 0.674 -6.23 1 86.12 92 THR B C 1
ATOM 2699 O O . THR B 1 92 ? -1.897 -0.348 -5.938 1 86.12 92 THR B O 1
ATOM 2702 N N . GLU B 1 93 ? -3.211 0.793 -7.32 1 88.38 93 GLU B N 1
ATOM 2703 C CA . GLU B 1 93 ? -3.381 -0.324 -8.242 1 88.38 93 GLU B CA 1
ATOM 2704 C C . GLU B 1 93 ? -2.203 -0.424 -9.211 1 88.38 93 GLU B C 1
ATOM 2706 O O . GLU B 1 93 ? -1.709 0.592 -9.703 1 88.38 93 GLU B O 1
ATOM 2711 N N . PRO B 1 94 ? -1.769 -1.695 -9.453 1 93 94 PRO B N 1
ATOM 2712 C CA . PRO B 1 94 ? -0.722 -1.848 -10.461 1 93 94 PRO B CA 1
ATOM 2713 C C . PRO B 1 94 ? -1.188 -1.441 -11.859 1 93 94 PRO B C 1
ATOM 2715 O O . PRO B 1 94 ? -2.393 -1.415 -12.125 1 93 94 PRO B O 1
ATOM 2718 N N . LEU B 1 95 ? -0.191 -1.062 -12.727 1 94.75 95 LEU B N 1
ATOM 2719 C CA . LEU B 1 95 ? -0.514 -0.6 -14.07 1 94.75 95 LEU B CA 1
ATOM 2720 C C . LEU B 1 95 ? 0.502 -1.12 -15.086 1 94.75 95 LEU B C 1
ATOM 2722 O O . LEU B 1 95 ? 1.7 -0.858 -14.961 1 94.75 95 LEU B O 1
ATOM 2726 N N . PHE B 1 96 ? -0.012 -1.891 -15.984 1 95.44 96 PHE B N 1
ATOM 2727 C CA . PHE B 1 96 ? 0.792 -2.205 -17.156 1 95.44 96 PHE B CA 1
ATOM 2728 C C . PHE B 1 96 ? 0.734 -1.067 -18.172 1 95.44 96 PHE B C 1
ATOM 2730 O O . PHE B 1 96 ? -0.311 -0.438 -18.359 1 95.44 96 PHE B O 1
ATOM 2737 N N . TRP B 1 97 ? 1.902 -0.8 -18.906 1 95.5 97 TRP B N 1
ATOM 2738 C CA . TRP B 1 97 ? 1.93 0.273 -19.891 1 95.5 97 TRP B CA 1
ATOM 2739 C C . TRP B 1 97 ? 0.809 0.103 -20.906 1 95.5 97 TRP B C 1
ATOM 2741 O O . TRP B 1 97 ? 0.172 1.08 -21.312 1 95.5 97 TRP B O 1
ATOM 2751 N N . SER B 1 98 ? 0.514 -1.103 -21.297 1 93.19 98 SER B N 1
ATOM 2752 C CA . SER B 1 98 ? -0.493 -1.39 -22.312 1 93.19 98 SER B CA 1
ATOM 2753 C C . SER B 1 98 ? -1.893 -1.041 -21.812 1 93.19 98 SER B C 1
ATOM 2755 O O . SER B 1 98 ? -2.82 -0.891 -22.609 1 93.19 98 SER B O 1
ATOM 2757 N N . ASP B 1 99 ? -2.08 -0.899 -20.484 1 92.31 99 ASP B N 1
ATOM 2758 C CA . ASP B 1 99 ? -3.391 -0.595 -19.922 1 92.31 99 ASP B CA 1
ATOM 2759 C C . ASP B 1 99 ? -3.551 0.905 -19.688 1 92.31 99 ASP B C 1
ATOM 2761 O O . ASP B 1 99 ? -4.629 1.367 -19.312 1 92.31 99 ASP B O 1
ATOM 2765 N N . LEU B 1 100 ? -2.51 1.693 -19.938 1 93.94 100 LEU B N 1
ATOM 2766 C CA . LEU B 1 100 ? -2.49 3.115 -19.609 1 93.94 100 LEU B CA 1
ATOM 2767 C C . LEU B 1 100 ? -3.58 3.861 -20.375 1 93.94 100 LEU B C 1
ATOM 2769 O O . LEU B 1 100 ? -4.32 4.656 -19.781 1 93.94 100 LEU B O 1
ATOM 2773 N N . PRO B 1 101 ? -3.816 3.605 -21.688 1 91.19 101 PRO B N 1
ATOM 2774 C CA . PRO B 1 101 ? -4.859 4.34 -22.391 1 91.19 101 PRO B CA 1
ATOM 2775 C C . PRO B 1 101 ? -6.258 4.078 -21.844 1 91.19 101 PRO B C 1
ATOM 2777 O O . PRO B 1 101 ? -7.078 4.996 -21.766 1 91.19 101 PRO B O 1
ATOM 2780 N N . ALA B 1 102 ? -6.488 2.871 -21.516 1 90 102 ALA B N 1
ATOM 2781 C CA . ALA B 1 102 ? -7.793 2.533 -20.953 1 90 102 ALA B CA 1
ATOM 2782 C C . ALA B 1 102 ? -7.992 3.193 -19.594 1 90 102 ALA B C 1
ATOM 2784 O O . ALA B 1 102 ? -9.109 3.572 -19.234 1 90 102 ALA B O 1
ATOM 2785 N N . ARG B 1 103 ? -6.93 3.346 -18.844 1 86.75 103 ARG B N 1
ATOM 2786 C CA . ARG B 1 103 ? -7.012 3.885 -17.484 1 86.75 103 ARG B CA 1
ATOM 2787 C C . ARG B 1 103 ? -7.09 5.406 -17.516 1 86.75 103 ARG B C 1
ATOM 2789 O O . ARG B 1 103 ? -7.828 6.004 -16.734 1 86.75 103 ARG B O 1
ATOM 2796 N N . ARG B 1 104 ? -6.348 6.031 -18.406 1 85.62 104 ARG B N 1
ATOM 2797 C CA . ARG B 1 104 ? -6.195 7.484 -18.344 1 85.62 104 ARG B CA 1
ATOM 2798 C C . ARG B 1 104 ? -6.82 8.148 -19.562 1 85.62 104 ARG B C 1
ATOM 2800 O O . ARG B 1 104 ? -7.012 9.367 -19.578 1 85.62 104 ARG B O 1
ATOM 2807 N N . GLY B 1 105 ? -7.156 7.379 -20.531 1 88.19 105 GLY B N 1
ATOM 2808 C CA . GLY B 1 105 ? -7.531 7.98 -21.812 1 88.19 105 GLY B CA 1
ATOM 2809 C C . GLY B 1 105 ? -6.344 8.477 -22.609 1 88.19 105 GLY B C 1
ATOM 2810 O O . GLY B 1 105 ? -5.234 7.957 -22.469 1 88.19 105 GLY B O 1
ATOM 2811 N N . ALA B 1 106 ? -6.566 9.43 -23.5 1 90.19 106 ALA B N 1
ATOM 2812 C CA . ALA B 1 106 ? -5.508 9.953 -24.359 1 90.19 106 ALA B CA 1
ATOM 2813 C C . ALA B 1 106 ? -4.48 10.734 -23.547 1 90.19 106 ALA B C 1
ATOM 2815 O O . ALA B 1 106 ? -4.84 11.547 -22.703 1 90.19 106 ALA B O 1
ATOM 2816 N N . LEU B 1 107 ? -3.262 10.438 -23.859 1 92.62 107 LEU B N 1
ATOM 2817 C CA . LEU B 1 107 ? -2.174 11.141 -23.203 1 92.62 107 LEU B CA 1
ATOM 2818 C C . LEU B 1 107 ? -1.959 12.523 -23.812 1 92.62 107 LEU B C 1
ATOM 2820 O O . LEU B 1 107 ? -2.115 12.688 -25.031 1 92.62 107 LEU B O 1
ATOM 2824 N N . LYS B 1 108 ? -1.628 13.484 -22.984 1 90.75 108 LYS B N 1
ATOM 2825 C CA . LYS B 1 108 ? -1.13 14.758 -23.5 1 90.75 108 LYS B CA 1
ATOM 2826 C C . LYS B 1 108 ? 0.17 14.57 -24.266 1 90.75 108 LYS B C 1
ATOM 2828 O O . LYS B 1 108 ? 0.889 13.594 -24.062 1 90.75 108 LYS B O 1
ATOM 2833 N N . PRO B 1 109 ? 0.414 15.453 -25.109 1 94.56 109 PRO B N 1
ATOM 2834 C CA . PRO B 1 109 ? 1.61 15.312 -25.953 1 94.56 109 PRO B CA 1
ATOM 2835 C C . PRO B 1 109 ? 2.889 15.164 -25.125 1 94.56 109 PRO B C 1
ATOM 2837 O O . PRO B 1 109 ? 3.756 14.352 -25.469 1 94.56 109 PRO B O 1
ATOM 2840 N N . ASP B 1 110 ? 2.984 15.906 -24.094 1 93 110 ASP B N 1
ATOM 2841 C CA . ASP B 1 110 ? 4.188 15.836 -23.266 1 93 110 ASP B CA 1
ATOM 2842 C C . ASP B 1 110 ? 4.277 14.5 -22.547 1 93 110 ASP B C 1
ATOM 2844 O O . ASP B 1 110 ? 5.371 13.961 -22.359 1 93 110 ASP B O 1
ATOM 2848 N N . GLU B 1 111 ? 3.217 13.961 -22.125 1 93.56 111 GLU B N 1
ATOM 2849 C CA . GLU B 1 111 ? 3.17 12.633 -21.516 1 93.56 111 GLU B CA 1
ATOM 2850 C C . GLU B 1 111 ? 3.539 11.547 -22.531 1 93.56 111 GLU B C 1
ATOM 2852 O O . GLU B 1 111 ? 4.312 10.641 -22.219 1 93.56 111 GLU B O 1
ATOM 2857 N N . ALA B 1 112 ? 2.945 11.688 -23.703 1 96.12 112 ALA B N 1
ATOM 2858 C CA . ALA B 1 112 ? 3.209 10.734 -24.781 1 96.12 112 ALA B CA 1
ATOM 2859 C C . ALA B 1 112 ? 4.691 10.711 -25.141 1 96.12 112 ALA B C 1
ATOM 2861 O O . ALA B 1 112 ? 5.238 9.656 -25.484 1 96.12 112 ALA B O 1
ATOM 2862 N N . ARG B 1 113 ? 5.254 11.828 -25.094 1 96.94 113 ARG B N 1
ATOM 2863 C CA . ARG B 1 113 ? 6.672 11.945 -25.406 1 96.94 113 ARG B CA 1
ATOM 2864 C C . ARG B 1 113 ? 7.516 11.07 -24.484 1 96.94 113 ARG B C 1
ATOM 2866 O O . ARG B 1 113 ? 8.461 10.414 -24.938 1 96.94 113 ARG B O 1
ATOM 2873 N N . VAL B 1 114 ? 7.254 11.039 -23.203 1 97.56 114 VAL B N 1
ATOM 2874 C CA . VAL B 1 114 ? 7.996 10.227 -22.234 1 97.56 114 VAL B CA 1
ATOM 2875 C C . VAL B 1 114 ? 7.91 8.758 -22.641 1 97.56 114 VAL B C 1
ATOM 2877 O O . VAL B 1 114 ? 8.93 8.062 -22.688 1 97.56 114 VAL B O 1
ATOM 2880 N N . MET B 1 115 ? 6.711 8.336 -22.953 1 97 115 MET B N 1
ATOM 2881 C CA . MET B 1 115 ? 6.492 6.941 -23.312 1 97 115 MET B CA 1
ATOM 2882 C C . MET B 1 115 ? 7.207 6.594 -24.609 1 97 115 MET B C 1
ATOM 2884 O O . MET B 1 115 ? 7.797 5.52 -24.734 1 97 115 MET B O 1
ATOM 2888 N N . GLU B 1 116 ? 7.109 7.484 -25.531 1 96.88 116 GLU B N 1
ATOM 2889 C CA . GLU B 1 116 ? 7.758 7.273 -26.828 1 96.88 116 GLU B CA 1
ATOM 2890 C C . GLU B 1 116 ? 9.273 7.191 -26.672 1 96.88 116 GLU B C 1
ATOM 2892 O O . GLU B 1 116 ? 9.922 6.344 -27.297 1 96.88 116 GLU B O 1
ATOM 2897 N N . GLU B 1 117 ? 9.812 8.047 -25.906 1 97.94 117 GLU B N 1
ATOM 2898 C CA . GLU B 1 117 ? 11.258 8.031 -25.672 1 97.94 117 GLU B CA 1
ATOM 2899 C C . GLU B 1 117 ? 11.688 6.758 -24.953 1 97.94 117 GLU B C 1
ATOM 2901 O O . GLU B 1 117 ? 12.727 6.18 -25.266 1 97.94 117 GLU B O 1
ATOM 2906 N N . ALA B 1 118 ? 10.961 6.312 -24.016 1 97.25 118 ALA B N 1
ATOM 2907 C CA . ALA B 1 118 ? 11.258 5.043 -23.344 1 97.25 118 ALA B CA 1
ATOM 2908 C C . ALA B 1 118 ? 11.312 3.9 -24.359 1 97.25 118 ALA B C 1
ATOM 2910 O O . ALA B 1 118 ? 12.188 3.039 -24.281 1 97.25 118 ALA B O 1
ATOM 2911 N N . ARG B 1 119 ? 10.398 3.896 -25.328 1 96.44 119 ARG B N 1
ATOM 2912 C CA . ARG B 1 119 ? 10.359 2.873 -26.375 1 96.44 119 ARG B CA 1
ATOM 2913 C C . ARG B 1 119 ? 11.648 2.889 -27.203 1 96.44 119 ARG B C 1
ATOM 2915 O O . ARG B 1 119 ? 12.148 1.834 -27.594 1 96.44 119 ARG B O 1
ATOM 2922 N N . SER B 1 120 ? 12.094 4.09 -27.422 1 96.94 120 SER B N 1
ATOM 2923 C CA . SER B 1 120 ? 13.305 4.219 -28.219 1 96.94 120 SER B CA 1
ATOM 2924 C C . SER B 1 120 ? 14.508 3.602 -27.516 1 96.94 120 SER B C 1
ATOM 2926 O O . SER B 1 120 ? 15.523 3.311 -28.141 1 96.94 120 SER B O 1
ATOM 2928 N N . PHE B 1 121 ? 14.414 3.354 -26.234 1 97.38 121 PHE B N 1
ATOM 2929 C CA . PHE B 1 121 ? 15.469 2.703 -25.469 1 97.38 121 PHE B CA 1
ATOM 2930 C C . PHE B 1 121 ? 15.141 1.23 -25.25 1 97.38 121 PHE B C 1
ATOM 2932 O O . PHE B 1 121 ? 15.812 0.553 -24.469 1 97.38 121 PHE B O 1
ATOM 2939 N N . GLY B 1 122 ? 14.078 0.735 -25.859 1 96.5 122 GLY B N 1
ATOM 2940 C CA . GLY B 1 122 ? 13.711 -0.667 -25.75 1 96.5 122 GLY B CA 1
ATOM 2941 C C . GLY B 1 122 ? 12.828 -0.957 -24.547 1 96.5 122 GLY B C 1
ATOM 2942 O O . GLY B 1 122 ? 12.695 -2.109 -24.125 1 96.5 122 GLY B O 1
ATOM 2943 N N . LEU B 1 123 ? 12.289 0.025 -23.906 1 97 123 LEU B N 1
ATOM 2944 C CA . LEU B 1 123 ? 11.414 -0.112 -22.75 1 97 123 LEU B CA 1
ATOM 2945 C C . LEU B 1 123 ? 9.961 0.133 -23.141 1 97 123 LEU B C 1
ATOM 2947 O O . LEU B 1 123 ? 9.32 1.047 -22.609 1 97 123 LEU B O 1
ATOM 2951 N N . ASN B 1 124 ? 9.414 -0.805 -24 1 96 124 ASN B N 1
ATOM 2952 C CA . ASN B 1 124 ? 8.109 -0.667 -24.641 1 96 124 ASN B CA 1
ATOM 2953 C C . ASN B 1 124 ? 6.973 -1.039 -23.688 1 96 124 ASN B C 1
ATOM 2955 O O . ASN B 1 124 ? 5.852 -0.545 -23.828 1 96 124 ASN B O 1
ATOM 2959 N N . GLU B 1 125 ? 7.281 -1.973 -22.891 1 96.12 125 GLU B N 1
ATOM 2960 C CA . GLU B 1 125 ? 6.277 -2.463 -21.953 1 96.12 125 GLU B CA 1
ATOM 2961 C C . GLU B 1 125 ? 6.828 -2.508 -20.531 1 96.12 125 GLU B C 1
ATOM 2963 O O . GLU B 1 125 ? 8.047 -2.52 -20.328 1 96.12 125 GLU B O 1
ATOM 2968 N N . GLY B 1 126 ? 5.918 -2.4 -19.594 1 97.19 126 GLY B N 1
ATOM 2969 C CA . GLY B 1 126 ? 6.328 -2.469 -18.203 1 97.19 126 GLY B CA 1
ATOM 2970 C C . GLY B 1 126 ? 5.16 -2.568 -17.234 1 97.19 126 GLY B C 1
ATOM 2971 O O . GLY B 1 126 ? 4 -2.555 -17.656 1 97.19 126 GLY B O 1
ATOM 2972 N N . LEU B 1 127 ? 5.512 -2.77 -16 1 97 127 LEU B N 1
ATOM 2973 C CA . LEU B 1 127 ? 4.59 -2.832 -14.875 1 97 127 LEU B CA 1
ATOM 2974 C C . LEU B 1 127 ? 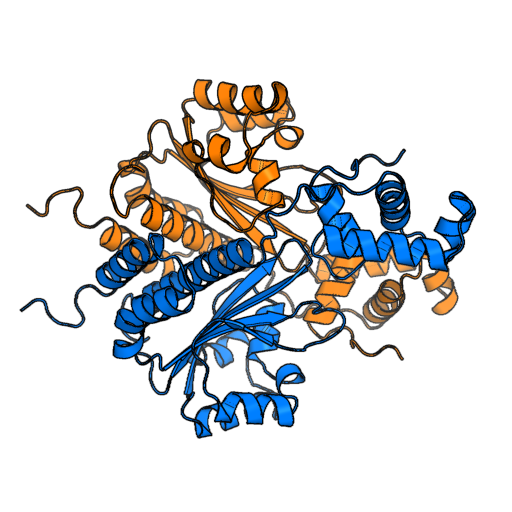5.031 -1.892 -13.758 1 97 127 LEU B C 1
ATOM 2976 O O . LEU B 1 127 ? 6.195 -1.903 -13.359 1 97 127 LEU B O 1
ATOM 2980 N N . MET B 1 128 ? 4.152 -1.042 -13.367 1 97.44 128 MET B N 1
ATOM 2981 C CA . MET B 1 128 ? 4.352 -0.203 -12.188 1 97.44 128 MET B CA 1
ATOM 2982 C C . MET B 1 128 ? 3.498 -0.69 -11.023 1 97.44 128 MET B C 1
ATOM 2984 O O . MET B 1 128 ? 2.287 -0.867 -11.164 1 97.44 128 MET B O 1
ATOM 2988 N N . THR B 1 129 ? 4.082 -0.974 -9.898 1 96.56 129 THR B N 1
ATOM 2989 C CA . THR B 1 129 ? 3.41 -1.354 -8.664 1 96.56 129 THR B CA 1
ATOM 2990 C C . THR B 1 129 ? 3.652 -0.312 -7.57 1 96.56 129 THR B C 1
ATOM 2992 O O . THR B 1 129 ? 4.715 -0.294 -6.949 1 96.56 129 THR B O 1
ATOM 2995 N N . PRO B 1 130 ? 2.668 0.461 -7.285 1 94.38 130 PRO B N 1
ATOM 2996 C CA . PRO B 1 130 ? 2.859 1.565 -6.344 1 94.38 130 PRO B CA 1
ATOM 2997 C C . PRO B 1 130 ? 2.664 1.141 -4.887 1 94.38 130 PRO B C 1
ATOM 2999 O O . PRO B 1 130 ? 1.988 0.144 -4.617 1 94.38 130 PRO B O 1
ATOM 3002 N N . LEU B 1 131 ? 3.314 1.855 -4.055 1 91.62 131 LEU B N 1
ATOM 3003 C CA . LEU B 1 131 ? 3.15 1.685 -2.615 1 91.62 131 LEU B CA 1
ATOM 3004 C C . LEU B 1 131 ? 3.195 3.031 -1.9 1 91.62 131 LEU B C 1
ATOM 3006 O O . LEU B 1 131 ? 4.188 3.754 -1.992 1 91.62 131 LEU B O 1
ATOM 3010 N N . HIS B 1 132 ? 2.158 3.369 -1.236 1 85 132 HIS B N 1
ATOM 3011 C CA . HIS B 1 132 ? 2.107 4.555 -0.387 1 85 132 HIS B CA 1
ATOM 3012 C C . HIS B 1 132 ? 2.518 4.223 1.044 1 85 132 HIS B C 1
ATOM 3014 O O . HIS B 1 132 ? 2.125 3.186 1.583 1 85 132 HIS B O 1
ATOM 3020 N N . HIS B 1 133 ? 3.318 5.062 1.513 1 79.38 133 HIS B N 1
ATOM 3021 C CA . HIS B 1 133 ? 3.877 4.797 2.834 1 79.38 133 HIS B CA 1
ATOM 3022 C C . HIS B 1 133 ? 3.236 5.688 3.895 1 79.38 133 HIS B C 1
ATOM 3024 O O . HIS B 1 133 ? 2.553 6.656 3.564 1 79.38 133 HIS B O 1
ATOM 3030 N N . VAL B 1 134 ? 3.537 5.293 5.086 1 68.12 134 VAL B N 1
ATOM 3031 C CA . VAL B 1 134 ? 2.957 5.953 6.25 1 68.12 134 VAL B CA 1
ATOM 3032 C C . VAL B 1 134 ? 3.475 7.387 6.34 1 68.12 134 VAL B C 1
ATOM 3034 O O . VAL B 1 134 ? 2.764 8.281 6.801 1 68.12 134 VAL B O 1
ATOM 3037 N N . ASP B 1 135 ? 4.605 7.566 5.883 1 63.78 135 ASP B N 1
ATOM 3038 C CA . ASP B 1 135 ? 5.223 8.883 6.035 1 63.78 135 ASP B CA 1
ATOM 3039 C C . ASP B 1 135 ? 4.832 9.805 4.883 1 63.78 135 ASP B C 1
ATOM 3041 O O . ASP B 1 135 ? 5.328 10.93 4.793 1 63.78 135 ASP B O 1
ATOM 3045 N N . GLY B 1 136 ? 4.035 9.336 4.02 1 68.38 136 GLY B N 1
ATOM 3046 C CA . GLY B 1 136 ? 3.574 10.172 2.922 1 68.38 136 GLY B CA 1
ATOM 3047 C C . GLY B 1 136 ? 4.387 9.992 1.654 1 68.38 136 GLY B C 1
ATOM 3048 O O . GLY B 1 136 ? 3.988 10.461 0.584 1 68.38 136 GLY B O 1
ATOM 3049 N N . SER B 1 137 ? 5.52 9.398 1.834 1 77.38 137 SER B N 1
ATOM 3050 C CA . SER B 1 137 ? 6.277 9.102 0.624 1 77.38 137 SER B CA 1
ATOM 3051 C C . SER B 1 137 ? 5.57 8.047 -0.224 1 77.38 137 SER B C 1
ATOM 3053 O O . SER B 1 137 ? 4.656 7.371 0.252 1 77.38 137 SER B O 1
ATOM 3055 N N . VAL B 1 138 ? 5.977 8.109 -1.461 1 84.69 138 VAL B N 1
ATOM 3056 C CA . VAL B 1 138 ? 5.418 7.121 -2.377 1 84.69 138 VAL B CA 1
ATOM 3057 C C . VAL B 1 138 ? 6.551 6.379 -3.088 1 84.69 138 VAL B C 1
ATOM 3059 O O . VAL B 1 138 ? 7.543 6.992 -3.49 1 84.69 138 VAL B O 1
ATOM 3062 N N . SER B 1 139 ? 6.438 5.113 -3.088 1 92.62 139 SER B N 1
ATOM 3063 C CA . SER B 1 139 ? 7.387 4.305 -3.844 1 92.62 139 SER B CA 1
ATOM 3064 C C . SER B 1 139 ? 6.676 3.438 -4.879 1 92.62 139 SER B C 1
ATOM 3066 O O . SER B 1 139 ? 5.445 3.385 -4.91 1 92.62 139 SER B O 1
ATOM 3068 N N . ALA B 1 140 ? 7.477 2.867 -5.789 1 96.75 140 ALA B N 1
ATOM 3069 C CA . ALA B 1 140 ? 6.969 1.88 -6.738 1 96.75 140 ALA B CA 1
ATOM 3070 C C . ALA B 1 140 ? 8.078 0.935 -7.191 1 96.75 140 ALA B C 1
ATOM 3072 O O . ALA B 1 140 ? 9.266 1.276 -7.121 1 96.75 140 ALA B O 1
ATOM 3073 N N . VAL B 1 141 ? 7.703 -0.225 -7.508 1 98.25 141 VAL B N 1
ATOM 3074 C CA . VAL B 1 141 ? 8.578 -1.105 -8.273 1 98.25 141 VAL B CA 1
ATOM 3075 C C . VAL B 1 141 ? 8.195 -1.059 -9.75 1 98.25 141 VAL B C 1
ATOM 3077 O O . VAL B 1 141 ? 7.016 -1.159 -10.094 1 98.25 141 VAL B O 1
ATOM 3080 N N . LEU B 1 142 ? 9.172 -0.835 -10.578 1 98.31 142 LEU B N 1
ATOM 3081 C CA . LEU B 1 142 ? 9 -0.873 -12.023 1 98.31 142 LEU B CA 1
ATOM 3082 C C . LEU B 1 142 ? 9.68 -2.104 -12.617 1 98.31 142 LEU B C 1
ATOM 3084 O O . LEU B 1 142 ? 10.82 -2.414 -12.281 1 98.31 142 LEU B O 1
ATOM 3088 N N . MET B 1 143 ? 8.984 -2.842 -13.406 1 98.12 143 MET B N 1
ATOM 3089 C CA . MET B 1 143 ? 9.531 -3.922 -14.219 1 98.12 143 MET B CA 1
ATOM 3090 C C . MET B 1 143 ? 9.289 -3.662 -15.703 1 98.12 143 MET B C 1
ATOM 3092 O O . MET B 1 143 ? 8.141 -3.572 -16.141 1 98.12 143 MET B O 1
ATOM 3096 N N . MET B 1 144 ? 10.383 -3.549 -16.406 1 97.62 144 MET B N 1
ATOM 3097 C CA . MET B 1 144 ? 10.234 -3.092 -17.797 1 97.62 144 MET B CA 1
ATOM 3098 C C . MET B 1 144 ? 11.07 -3.941 -18.734 1 97.62 144 MET B C 1
ATOM 3100 O O . MET B 1 144 ? 12.039 -4.578 -18.312 1 97.62 144 MET B O 1
ATOM 3104 N N . GLY B 1 145 ? 10.695 -3.904 -20 1 97.31 145 GLY B N 1
ATOM 3105 C CA . GLY B 1 145 ? 11.398 -4.543 -21.094 1 97.31 145 GLY B CA 1
ATOM 3106 C C . GLY B 1 145 ? 10.75 -4.293 -22.453 1 97.31 145 GLY B C 1
ATOM 3107 O O . GLY B 1 145 ? 9.781 -3.537 -22.547 1 97.31 145 GLY B O 1
ATOM 3108 N N . GLU B 1 146 ? 11.391 -4.863 -23.422 1 95.5 146 GLU B N 1
ATOM 3109 C CA . GLU B 1 146 ? 10.883 -4.672 -24.781 1 95.5 146 GLU B CA 1
ATOM 3110 C C . GLU B 1 146 ? 9.555 -5.391 -24.984 1 95.5 146 GLU B C 1
ATOM 3112 O O . GLU B 1 146 ? 8.609 -4.82 -25.531 1 95.5 146 GLU B O 1
ATOM 3117 N N . ARG B 1 147 ? 9.523 -6.625 -24.547 1 92.31 147 ARG B N 1
ATOM 3118 C CA . ARG B 1 147 ? 8.312 -7.441 -24.609 1 92.31 147 ARG B CA 1
ATOM 3119 C C . ARG B 1 147 ? 8.141 -8.258 -23.328 1 92.31 147 ARG B C 1
ATOM 3121 O O . ARG B 1 147 ? 9.016 -9.047 -22.969 1 92.31 147 ARG B O 1
ATOM 3128 N N . LEU B 1 148 ? 7.039 -7.91 -22.641 1 90.56 148 LEU B N 1
ATOM 3129 C CA . LEU B 1 148 ? 6.719 -8.734 -21.484 1 90.56 148 LEU B CA 1
ATOM 3130 C C . LEU B 1 148 ? 5.727 -9.828 -21.844 1 90.56 148 LEU B C 1
ATOM 3132 O O . LEU B 1 148 ? 4.805 -9.602 -22.625 1 90.56 148 LEU B O 1
ATOM 3136 N N . ALA B 1 149 ? 5.887 -11 -21.469 1 81.62 149 ALA B N 1
ATOM 3137 C CA . ALA B 1 149 ? 4.973 -12.102 -21.734 1 81.62 149 ALA B CA 1
ATOM 3138 C C . ALA B 1 149 ? 3.652 -11.914 -20.984 1 81.62 149 ALA B C 1
ATOM 3140 O O . ALA B 1 149 ? 3.117 -12.859 -20.406 1 81.62 149 ALA B O 1
ATOM 3141 N N . SER B 1 150 ? 3.102 -10.734 -21.016 1 73.75 150 SER B N 1
ATOM 3142 C CA . SER B 1 150 ? 1.962 -10.383 -20.172 1 73.75 150 SER B CA 1
ATOM 3143 C C . SER B 1 150 ? 0.656 -10.891 -20.766 1 73.75 150 SER B C 1
ATOM 3145 O O . SER B 1 150 ? -0.39 -10.852 -20.125 1 73.75 150 SER B O 1
ATOM 3147 N N . ASP B 1 151 ? 0.723 -11.477 -21.875 1 75.12 151 ASP B N 1
ATOM 3148 C CA . ASP B 1 151 ? -0.48 -12 -22.516 1 75.12 151 ASP B CA 1
ATOM 3149 C C . ASP B 1 151 ? -0.837 -13.383 -21.984 1 75.12 151 ASP B C 1
ATOM 3151 O O . ASP B 1 151 ? -1.962 -13.852 -22.172 1 75.12 151 ASP B O 1
ATOM 3155 N N . ALA B 1 152 ? 0.147 -14.086 -21.453 1 73.5 152 ALA B N 1
ATOM 3156 C CA . ALA B 1 152 ? -0.126 -15.406 -20.906 1 73.5 152 ALA B CA 1
ATOM 3157 C C . ALA B 1 152 ? -0.926 -15.305 -19.609 1 73.5 152 ALA B C 1
ATOM 3159 O O . ALA B 1 152 ? -0.711 -14.391 -18.812 1 73.5 152 ALA B O 1
ATOM 3160 N N . PRO B 1 153 ? -1.73 -16.406 -19.562 1 70.12 153 PRO B N 1
ATOM 3161 C CA . PRO B 1 153 ? -2.52 -16.422 -18.328 1 70.12 153 PRO B CA 1
ATOM 3162 C C . PRO B 1 153 ? -1.651 -16.469 -17.078 1 70.12 153 PRO B C 1
ATOM 3164 O O . PRO B 1 153 ? -0.516 -16.953 -17.125 1 70.12 153 PRO B O 1
ATOM 3167 N N . ASP B 1 154 ? -1.716 -15.82 -16.141 1 83.56 154 ASP B N 1
ATOM 3168 C CA . ASP B 1 154 ? -1.095 -15.859 -14.82 1 83.56 154 ASP B CA 1
ATOM 3169 C C . ASP B 1 154 ? 0.125 -14.945 -14.758 1 83.56 154 ASP B C 1
ATOM 3171 O O . ASP B 1 154 ? 0.592 -14.594 -13.672 1 83.56 154 ASP B O 1
ATOM 3175 N N . THR B 1 155 ? 0.707 -14.711 -16.078 1 88.94 155 THR B N 1
ATOM 3176 C CA . THR B 1 155 ? 1.953 -13.953 -16.078 1 88.94 155 THR B CA 1
ATOM 3177 C C . THR B 1 155 ? 1.758 -12.586 -15.43 1 88.94 155 THR B C 1
ATOM 3179 O O . THR B 1 155 ? 2.621 -12.125 -14.688 1 88.94 155 THR B O 1
ATOM 3182 N N . ARG B 1 156 ? 0.668 -11.977 -15.688 1 90.25 156 ARG B N 1
ATOM 3183 C CA . ARG B 1 156 ? 0.407 -10.672 -15.102 1 90.25 156 ARG B CA 1
ATOM 3184 C C . ARG B 1 156 ? 0.358 -10.75 -13.578 1 90.25 156 ARG B C 1
ATOM 3186 O O . ARG B 1 156 ? 0.996 -9.953 -12.891 1 90.25 156 ARG B O 1
ATOM 3193 N N . ALA B 1 157 ? -0.366 -11.719 -13.148 1 88.12 157 ALA B N 1
ATOM 3194 C CA . ALA B 1 157 ? -0.463 -11.898 -11.703 1 88.12 157 ALA B CA 1
ATOM 3195 C C . ALA B 1 157 ? 0.893 -12.266 -11.102 1 88.12 157 ALA B C 1
ATOM 3197 O O . ALA B 1 157 ? 1.237 -11.812 -10.008 1 88.12 157 ALA B O 1
ATOM 3198 N N . ALA B 1 158 ? 1.637 -13.07 -11.766 1 91.12 158 ALA B N 1
ATOM 3199 C CA . ALA B 1 158 ? 2.959 -13.469 -11.289 1 91.12 158 ALA B CA 1
ATOM 3200 C C . ALA B 1 158 ? 3.902 -12.266 -11.227 1 91.12 158 ALA B C 1
ATOM 3202 O O . ALA B 1 158 ? 4.609 -12.078 -10.234 1 91.12 158 ALA B O 1
ATOM 3203 N N . LEU B 1 159 ? 3.904 -11.5 -12.289 1 94.44 159 LEU B N 1
ATOM 3204 C CA . LEU B 1 159 ? 4.742 -10.305 -12.312 1 94.44 159 LEU B CA 1
ATOM 3205 C C . LEU B 1 159 ? 4.355 -9.352 -11.188 1 94.44 159 LEU B C 1
ATOM 3207 O O . LEU B 1 159 ? 5.227 -8.773 -10.531 1 94.44 159 LEU B O 1
ATOM 3211 N N . HIS B 1 160 ? 3.09 -9.219 -11.008 1 92.94 160 HIS B N 1
ATOM 3212 C CA . HIS B 1 160 ? 2.615 -8.367 -9.93 1 92.94 160 HIS B CA 1
ATOM 3213 C C . HIS B 1 160 ? 3.102 -8.875 -8.57 1 92.94 160 HIS B C 1
ATOM 3215 O O . HIS B 1 160 ? 3.654 -8.109 -7.781 1 92.94 160 HIS B O 1
ATOM 3221 N N . LEU B 1 161 ? 2.914 -10.109 -8.383 1 90.31 161 LEU B N 1
ATOM 3222 C CA . LEU B 1 161 ? 3.352 -10.727 -7.129 1 90.31 161 LEU B CA 1
ATOM 3223 C C . LEU B 1 161 ? 4.852 -10.547 -6.934 1 90.31 161 LEU B C 1
ATOM 3225 O O . LEU B 1 161 ? 5.301 -10.148 -5.855 1 90.31 161 LEU B O 1
ATOM 3229 N N . LEU B 1 162 ? 5.562 -10.859 -7.902 1 95.56 162 LEU B N 1
ATOM 3230 C CA . LEU B 1 162 ? 7.012 -10.719 -7.84 1 95.56 162 LEU B CA 1
ATOM 3231 C C . LEU B 1 162 ? 7.406 -9.266 -7.562 1 95.56 162 LEU B C 1
ATOM 3233 O O . LEU B 1 162 ? 8.344 -9.008 -6.801 1 95.56 162 LEU B O 1
ATOM 3237 N N . SER B 1 163 ? 6.715 -8.344 -8.156 1 96.81 163 SER B N 1
ATOM 3238 C CA . SER B 1 163 ? 6.992 -6.926 -7.945 1 96.81 163 SER B CA 1
ATOM 3239 C C . SER B 1 163 ? 6.777 -6.535 -6.484 1 96.81 163 SER B C 1
ATOM 3241 O O . SER B 1 163 ? 7.609 -5.844 -5.895 1 96.81 163 SER B O 1
ATOM 3243 N N . ILE B 1 164 ? 5.734 -6.996 -5.973 1 93.31 164 ILE B N 1
ATOM 3244 C CA . ILE B 1 164 ? 5.41 -6.699 -4.582 1 93.31 164 ILE B CA 1
ATOM 3245 C C . ILE B 1 164 ? 6.508 -7.238 -3.668 1 93.31 164 ILE B C 1
ATOM 3247 O O . ILE B 1 164 ? 7.043 -6.504 -2.834 1 93.31 164 ILE B O 1
ATOM 3251 N N . TYR B 1 165 ? 6.891 -8.414 -3.801 1 93.56 165 TYR B N 1
ATOM 3252 C CA . TYR B 1 165 ? 7.852 -9.047 -2.902 1 93.56 165 TYR B CA 1
ATOM 3253 C C . TYR B 1 165 ? 9.258 -8.516 -3.146 1 93.56 165 TYR B C 1
ATOM 3255 O O . TYR B 1 165 ? 10.055 -8.391 -2.211 1 93.56 165 TYR B O 1
ATOM 3263 N N . TYR B 1 166 ? 9.57 -8.266 -4.426 1 97.19 166 TYR B N 1
ATOM 3264 C CA . TYR B 1 166 ? 10.859 -7.641 -4.699 1 97.19 166 TYR B CA 1
ATOM 3265 C C . TYR B 1 166 ? 11.008 -6.332 -3.928 1 97.19 166 TYR B C 1
ATOM 3267 O O . TYR B 1 166 ? 12.023 -6.102 -3.27 1 97.19 166 TYR B O 1
ATOM 3275 N N . GLY B 1 167 ? 9.961 -5.52 -4.008 1 96.31 167 GLY B N 1
ATOM 3276 C CA . GLY B 1 167 ? 9.977 -4.254 -3.287 1 96.31 167 GLY B CA 1
ATOM 3277 C C . GLY B 1 167 ? 10.055 -4.426 -1.782 1 96.31 167 GLY B C 1
ATOM 3278 O O . GLY B 1 167 ? 10.836 -3.748 -1.116 1 96.31 167 GLY B O 1
ATOM 3279 N N . SER B 1 168 ? 9.266 -5.254 -1.258 1 92 168 SER B N 1
ATOM 3280 C CA . SER B 1 168 ? 9.203 -5.48 0.182 1 92 168 SER B CA 1
ATOM 3281 C C . SER B 1 168 ? 10.539 -5.969 0.725 1 92 168 SER B C 1
ATOM 3283 O O . SER B 1 168 ? 11.062 -5.414 1.693 1 92 168 SER B O 1
ATOM 3285 N N . LEU B 1 169 ? 11.102 -6.938 0.091 1 92.56 169 LEU B N 1
ATOM 3286 C CA . LEU B 1 169 ? 12.352 -7.539 0.557 1 92.56 169 LEU B CA 1
ATOM 3287 C C . LEU B 1 169 ? 13.516 -6.57 0.391 1 92.56 169 LEU B C 1
ATOM 3289 O O . LEU B 1 169 ? 14.383 -6.477 1.265 1 92.56 169 LEU B O 1
ATOM 3293 N N . ALA B 1 170 ? 13.547 -5.871 -0.694 1 95.94 170 ALA B N 1
ATOM 3294 C CA . ALA B 1 170 ? 14.602 -4.883 -0.899 1 95.94 170 ALA B CA 1
ATOM 3295 C C . ALA B 1 170 ? 14.57 -3.812 0.189 1 95.94 170 ALA B C 1
ATOM 3297 O O . ALA B 1 170 ? 15.617 -3.418 0.711 1 95.94 170 ALA B O 1
ATOM 3298 N N . ARG B 1 171 ? 13.422 -3.348 0.464 1 89.19 171 ARG B N 1
ATOM 3299 C CA . ARG B 1 171 ? 13.289 -2.33 1.502 1 89.19 171 ARG B CA 1
ATOM 3300 C C . ARG B 1 171 ? 13.75 -2.863 2.854 1 89.19 171 ARG B C 1
ATOM 3302 O O . ARG B 1 171 ? 14.43 -2.158 3.604 1 89.19 171 ARG B O 1
ATOM 3309 N N . LYS B 1 172 ? 13.398 -4.051 3.18 1 85.81 172 LYS B N 1
ATOM 3310 C CA . LYS B 1 172 ? 13.836 -4.684 4.426 1 85.81 172 LYS B CA 1
ATOM 3311 C C . LYS B 1 172 ? 15.352 -4.766 4.5 1 85.81 172 LYS B C 1
ATOM 3313 O O . LYS B 1 172 ? 15.945 -4.473 5.539 1 85.81 172 LYS B O 1
ATOM 3318 N N . LEU B 1 173 ? 15.914 -5.18 3.432 1 90.5 173 LEU B N 1
ATOM 3319 C CA . LEU B 1 173 ? 17.359 -5.316 3.373 1 90.5 173 LEU B CA 1
ATOM 3320 C C . LEU B 1 173 ? 18.047 -3.961 3.533 1 90.5 173 LEU B C 1
ATOM 3322 O O . LEU B 1 173 ? 19.078 -3.852 4.211 1 90.5 173 LEU B O 1
ATOM 3326 N N . ARG B 1 174 ? 17.484 -2.973 2.934 1 88.5 174 ARG B N 1
ATOM 3327 C CA . ARG B 1 174 ? 18.062 -1.63 3.033 1 88.5 174 ARG B CA 1
ATOM 3328 C C . ARG B 1 174 ? 17.922 -1.085 4.449 1 88.5 174 ARG B C 1
ATOM 3330 O O . ARG B 1 174 ? 18.828 -0.405 4.945 1 88.5 174 ARG B O 1
ATOM 3337 N N . GLN B 1 175 ? 16.812 -1.303 5.035 1 76.88 175 GLN B N 1
ATOM 3338 C CA . GLN B 1 175 ? 16.594 -0.856 6.406 1 76.88 175 GLN B CA 1
ATOM 3339 C C . GLN B 1 175 ? 17.594 -1.518 7.363 1 76.88 175 GLN B C 1
ATOM 3341 O O . GLN B 1 175 ? 18.047 -0.887 8.312 1 76.88 175 GLN B O 1
ATOM 3346 N N . ARG B 1 176 ? 17.828 -2.705 7.18 1 76.81 176 ARG B N 1
ATOM 3347 C CA . ARG B 1 176 ? 18.781 -3.439 8 1 76.81 176 ARG B CA 1
ATOM 3348 C C . ARG B 1 176 ? 20.188 -2.852 7.875 1 76.81 176 ARG B C 1
ATOM 3350 O O . ARG B 1 176 ? 20.922 -2.754 8.859 1 76.81 176 ARG B O 1
ATOM 3357 N N . ASN B 1 177 ? 20.484 -2.566 6.656 1 73.5 177 ASN B N 1
ATOM 3358 C CA . ASN B 1 177 ? 21.828 -2.037 6.395 1 73.5 177 ASN B CA 1
ATOM 3359 C C . ASN B 1 177 ? 21.984 -0.616 6.926 1 73.5 177 ASN B C 1
ATOM 3361 O O . ASN B 1 177 ? 23.078 -0.197 7.285 1 73.5 177 ASN B O 1
ATOM 3365 N N . ASP B 1 178 ? 20.969 0.191 6.641 1 62.78 178 ASP B N 1
ATOM 3366 C CA . ASP B 1 178 ? 21.031 1.567 7.121 1 62.78 178 ASP B CA 1
ATOM 3367 C C . ASP B 1 178 ? 21.047 1.616 8.648 1 62.78 178 ASP B C 1
ATOM 3369 O O . ASP B 1 178 ? 21.328 2.658 9.242 1 62.78 178 ASP B O 1
ATOM 3373 N N . GLY B 1 179 ? 21.297 0.459 9.297 1 54.53 179 GLY B N 1
ATOM 3374 C CA . GLY B 1 179 ? 21.297 0.418 10.75 1 54.53 179 GLY B CA 1
ATOM 3375 C C . GLY B 1 179 ? 20 0.882 11.367 1 54.53 179 GLY B C 1
ATOM 3376 O O . GLY B 1 179 ? 19.938 1.154 12.57 1 54.53 179 GLY B O 1
ATOM 3377 N N . GLY B 1 180 ? 19.109 1.479 10.688 1 45.47 180 GLY B N 1
ATOM 3378 C CA . GLY B 1 180 ? 18 2.25 11.219 1 45.47 180 GLY B CA 1
ATOM 3379 C C . GLY B 1 180 ? 16.875 1.385 11.766 1 45.47 180 GLY B C 1
ATOM 3380 O O . GLY B 1 180 ? 16 0.956 11.016 1 45.47 180 GLY B O 1
ATOM 3381 N N . GLU B 1 181 ? 17.141 0.304 12.43 1 42.91 181 GLU B N 1
ATOM 3382 C CA . GLU B 1 181 ? 15.945 -0.108 13.156 1 42.91 181 GLU B CA 1
ATOM 3383 C C . GLU B 1 181 ? 14.977 1.059 13.328 1 42.91 181 GLU B C 1
ATOM 3385 O O . GLU B 1 181 ? 15.398 2.191 13.562 1 42.91 181 GLU B O 1
ATOM 3390 N N . PRO B 1 182 ? 13.867 1.129 12.602 1 41.88 182 PRO B N 1
ATOM 3391 C CA . PRO B 1 182 ? 13.102 2.256 13.141 1 41.88 182 PRO B CA 1
ATOM 3392 C C . PRO B 1 182 ? 13.484 2.605 14.578 1 41.88 182 PRO B C 1
ATOM 3394 O O . PRO B 1 182 ? 13.359 1.771 15.477 1 41.88 182 PRO B O 1
ATOM 3397 N N . GLN B 1 183 ? 14.594 2.85 14.828 1 37.28 183 GLN B N 1
ATOM 3398 C CA . GLN B 1 183 ? 14.914 3.324 16.172 1 37.28 183 GLN B CA 1
ATOM 3399 C C . GLN B 1 183 ? 13.672 3.861 16.875 1 37.28 183 GLN B C 1
ATOM 3401 O O . GLN B 1 183 ? 12.883 4.594 16.281 1 37.28 183 GLN B O 1
ATOM 3406 N N . LYS B 1 184 ? 13.156 3.086 17.781 1 45.88 184 LYS B N 1
ATOM 3407 C CA . LYS B 1 184 ? 12.273 3.754 18.734 1 45.88 184 LYS B CA 1
ATOM 3408 C C . LYS B 1 184 ? 12.516 5.262 18.75 1 45.88 184 LYS B C 1
ATOM 3410 O O . LYS B 1 184 ? 13.469 5.742 19.359 1 45.88 184 LYS B O 1
ATOM 3415 N N . ALA B 1 185 ? 12.359 5.824 17.594 1 51.34 185 ALA B N 1
ATOM 3416 C CA . ALA B 1 185 ? 12.5 7.277 17.594 1 51.34 185 ALA B CA 1
ATOM 3417 C C . ALA B 1 185 ? 12.172 7.867 18.953 1 51.34 185 ALA B C 1
ATOM 3419 O O . ALA B 1 185 ? 11.023 7.809 19.406 1 51.34 185 ALA B O 1
ATOM 3420 N N . LYS B 1 186 ? 13.102 7.695 19.891 1 63.31 186 LYS B N 1
ATOM 3421 C CA . LYS B 1 186 ? 12.883 8.43 21.125 1 63.31 186 LYS B CA 1
ATOM 3422 C C . LYS B 1 186 ? 12.914 9.938 20.891 1 63.31 186 LYS B C 1
ATOM 3424 O O . LYS B 1 186 ? 13.984 10.508 20.656 1 63.31 186 LYS B O 1
ATOM 3429 N N . LEU B 1 187 ? 11.75 10.375 20.531 1 74.81 187 LEU B N 1
ATOM 3430 C CA . LEU B 1 187 ? 11.68 11.836 20.453 1 74.81 187 LEU B CA 1
ATOM 3431 C C . LEU B 1 187 ? 11.898 12.453 21.828 1 74.81 187 LEU B C 1
ATOM 3433 O O . LEU B 1 187 ? 11.445 11.922 22.844 1 74.81 187 LEU B O 1
ATOM 3437 N N . SER B 1 188 ? 12.789 13.445 21.906 1 81.31 188 SER B N 1
ATOM 3438 C CA . SER B 1 188 ? 12.938 14.18 23.156 1 81.31 188 SER B CA 1
ATOM 3439 C C . SER B 1 188 ? 11.617 14.828 23.578 1 81.31 188 SER B C 1
ATOM 3441 O O . SER B 1 188 ? 10.703 14.969 22.766 1 81.31 188 SER B O 1
ATOM 3443 N N . ALA B 1 189 ? 11.555 15.109 24.859 1 84.38 189 ALA B N 1
ATOM 3444 C CA . ALA B 1 189 ? 10.359 15.781 25.375 1 84.38 189 ALA B CA 1
ATOM 3445 C C . ALA B 1 189 ? 10.062 17.047 24.578 1 84.38 189 ALA B C 1
ATOM 3447 O O . ALA B 1 189 ? 8.898 17.344 24.281 1 84.38 189 ALA B O 1
ATOM 3448 N N . ARG B 1 190 ? 11.078 17.688 24.266 1 88.44 190 ARG B N 1
ATOM 3449 C CA . ARG B 1 190 ? 10.898 18.953 23.547 1 88.44 190 ARG B CA 1
ATOM 3450 C C . ARG B 1 190 ? 10.398 18.703 22.125 1 88.44 190 ARG B C 1
ATOM 3452 O O . ARG B 1 190 ? 9.578 19.469 21.609 1 88.44 190 ARG B O 1
ATOM 3459 N N . GLN B 1 191 ? 10.891 17.688 21.469 1 87.81 191 GLN B N 1
ATOM 3460 C CA . GLN B 1 191 ? 10.438 17.344 20.125 1 87.81 191 GLN B CA 1
ATOM 3461 C C . GLN B 1 191 ? 8.953 16.969 20.125 1 87.81 191 GLN B C 1
ATOM 3463 O O . GLN B 1 191 ? 8.195 17.391 19.25 1 87.81 191 GLN B O 1
ATOM 3468 N N . ILE B 1 192 ? 8.641 16.281 21.156 1 85.5 192 ILE B N 1
ATOM 3469 C CA . ILE B 1 192 ? 7.25 15.859 21.297 1 85.5 192 ILE B CA 1
ATOM 3470 C C . ILE B 1 192 ? 6.363 17.094 21.5 1 85.5 192 ILE B C 1
ATOM 3472 O O . ILE B 1 192 ? 5.285 17.188 20.922 1 85.5 192 ILE B O 1
ATOM 3476 N N . GLU B 1 193 ? 6.773 17.953 22.312 1 87.75 193 GLU B N 1
ATOM 3477 C CA . GLU B 1 193 ? 6.031 19.172 22.578 1 87.75 193 GLU B CA 1
ATOM 3478 C C . GLU B 1 193 ? 5.844 19.984 21.297 1 87.75 193 GLU B C 1
ATOM 3480 O O . GLU B 1 193 ? 4.75 20.484 21.016 1 87.75 193 GLU B O 1
ATOM 3485 N N . CYS B 1 194 ? 6.902 20.109 20.609 1 89.75 194 CYS B N 1
ATOM 3486 C CA . CYS B 1 194 ? 6.828 20.828 19.359 1 89.75 194 CYS B CA 1
ATOM 3487 C C . CYS B 1 194 ? 5.84 20.172 18.406 1 89.75 194 CYS B C 1
ATOM 3489 O O . CYS B 1 194 ? 5.023 20.859 17.781 1 89.75 194 CYS B O 1
ATOM 3491 N N . LEU B 1 195 ? 5.91 18.859 18.328 1 84.25 195 LEU B N 1
ATOM 3492 C CA . LEU B 1 195 ? 5.027 18.125 17.438 1 84.25 195 LEU B CA 1
ATOM 3493 C C . LEU B 1 195 ? 3.572 18.266 17.875 1 84.25 195 LEU B C 1
ATOM 3495 O O . LEU B 1 195 ? 2.672 18.328 17.031 1 84.25 195 LEU B O 1
ATOM 3499 N N . ARG B 1 196 ? 3.371 18.328 19.141 1 81.81 196 ARG B N 1
ATOM 3500 C CA . ARG B 1 196 ? 2.025 18.516 19.672 1 81.81 196 ARG B CA 1
ATOM 3501 C C . ARG B 1 196 ? 1.396 19.797 19.172 1 81.81 196 ARG B C 1
ATOM 3503 O O . ARG B 1 196 ? 0.245 19.812 18.734 1 81.81 196 ARG B O 1
ATOM 3510 N N . TRP B 1 197 ? 2.121 20.812 19.234 1 80.94 197 TRP B N 1
ATOM 3511 C CA . TRP B 1 197 ? 1.606 22.109 18.812 1 80.94 197 TRP B CA 1
ATOM 3512 C C . TRP B 1 197 ? 1.525 22.188 17.281 1 80.94 197 TRP B C 1
ATOM 3514 O O . TRP B 1 197 ? 0.627 22.844 16.75 1 80.94 197 TRP B O 1
ATOM 3524 N N . ALA B 1 198 ? 2.428 21.531 16.641 1 78.81 198 ALA B N 1
ATOM 3525 C CA . ALA B 1 198 ? 2.354 21.453 15.18 1 78.81 198 ALA B CA 1
ATOM 3526 C C . ALA B 1 198 ? 1.064 20.781 14.727 1 78.81 198 ALA B C 1
ATOM 3528 O O . ALA B 1 198 ? 0.44 21.203 13.75 1 78.81 198 ALA B O 1
ATOM 3529 N N . ARG B 1 199 ? 0.756 19.797 15.453 1 72.5 199 ARG B N 1
ATOM 3530 C CA . ARG B 1 199 ? -0.48 19.078 15.164 1 72.5 199 ARG B CA 1
ATOM 3531 C C . ARG B 1 199 ? -1.683 20.016 15.211 1 72.5 199 ARG B C 1
ATOM 3533 O O . ARG B 1 199 ? -2.643 19.844 14.461 1 72.5 199 ARG B O 1
ATOM 3540 N N . GLU B 1 200 ? -1.54 20.953 16.094 1 67.69 200 GLU B N 1
ATOM 3541 C CA . GLU B 1 200 ? -2.611 21.938 16.266 1 67.69 200 GLU B CA 1
ATOM 3542 C C . GLU B 1 200 ? -2.533 23.031 15.211 1 67.69 200 GLU B C 1
ATOM 3544 O O . GLU B 1 200 ? -3.244 24.031 15.297 1 67.69 200 GLU B O 1
ATOM 3549 N N . GLY B 1 201 ? -1.607 22.875 14.328 1 65.81 201 GLY B N 1
ATOM 3550 C CA . GLY B 1 201 ? -1.498 23.797 13.219 1 65.81 201 GLY B CA 1
ATOM 3551 C C . GLY B 1 201 ? -0.719 25.047 13.562 1 65.81 201 GLY B C 1
ATOM 3552 O O . GLY B 1 201 ? -0.746 26.031 12.812 1 65.81 201 GLY B O 1
ATOM 3553 N N . LYS B 1 202 ? -0.151 25.062 14.672 1 72.62 202 LYS B N 1
ATOM 3554 C CA . LYS B 1 202 ? 0.586 26.266 15.07 1 72.62 202 LYS B CA 1
ATOM 3555 C C . LYS B 1 202 ? 1.888 26.391 14.289 1 72.62 202 LYS B C 1
ATOM 3557 O O . LYS B 1 202 ? 2.566 25.406 14.023 1 72.62 202 LYS B O 1
ATOM 3562 N N . SER B 1 203 ? 2.141 27.625 13.883 1 74.69 203 SER B N 1
ATOM 3563 C CA . SER B 1 203 ? 3.406 27.906 13.211 1 74.69 203 SER B CA 1
ATOM 3564 C C . SER B 1 203 ? 4.578 27.828 14.188 1 74.69 203 SER B C 1
ATOM 3566 O O . SER B 1 203 ? 4.383 27.859 15.398 1 74.69 203 SER B O 1
ATOM 3568 N N . SER B 1 204 ? 5.777 27.766 13.562 1 83.81 204 SER B N 1
ATOM 3569 C CA . SER B 1 204 ? 6.965 27.719 14.406 1 83.81 204 SER B CA 1
ATOM 3570 C C . SER B 1 204 ? 7.051 28.953 15.297 1 83.81 204 SER B C 1
ATOM 3572 O O . SER B 1 204 ? 7.508 28.875 16.438 1 83.81 204 SER B O 1
ATOM 3574 N N . TYR B 1 205 ? 6.656 30.031 14.734 1 82.38 205 TYR B N 1
ATOM 3575 C CA . TYR B 1 205 ? 6.652 31.281 15.492 1 82.38 205 TYR B CA 1
ATOM 3576 C C . TYR B 1 205 ? 5.746 31.172 16.719 1 82.38 205 TYR B C 1
ATOM 3578 O O . TYR B 1 205 ? 6.172 31.438 17.844 1 82.38 205 TYR B O 1
ATOM 3586 N N . VAL B 1 206 ? 4.582 30.734 16.531 1 83 206 VAL B N 1
ATOM 3587 C CA . VAL B 1 206 ? 3.607 30.609 17.609 1 83 206 VAL B CA 1
ATOM 3588 C C . VAL B 1 206 ? 4.07 29.547 18.609 1 83 206 VAL B C 1
ATOM 3590 O O . VAL B 1 206 ? 3.977 29.75 19.828 1 83 206 VAL B O 1
ATOM 3593 N N . ILE B 1 207 ? 4.555 28.438 18.109 1 90 207 ILE B N 1
ATOM 3594 C CA . ILE B 1 207 ? 5.062 27.375 18.969 1 90 207 ILE B CA 1
ATOM 3595 C C . ILE B 1 207 ? 6.191 27.906 19.844 1 90 207 ILE B C 1
ATOM 3597 O O . ILE B 1 207 ? 6.254 27.609 21.047 1 90 207 ILE B O 1
ATOM 3601 N N . GLY B 1 208 ? 7.027 28.672 19.281 1 91.88 208 GLY B N 1
ATOM 3602 C CA . GLY B 1 208 ? 8.102 29.312 20.016 1 91.88 208 GLY B CA 1
ATOM 3603 C C . GLY B 1 208 ? 7.602 30.172 21.172 1 91.88 208 GLY B C 1
ATOM 3604 O O . GLY B 1 208 ? 8.141 30.109 22.266 1 91.88 208 GLY B O 1
ATOM 3605 N N . GLN B 1 209 ? 6.582 30.891 20.938 1 89.88 209 GLN B N 1
ATOM 3606 C CA . GLN B 1 209 ? 6 31.734 21.984 1 89.88 209 GLN B CA 1
ATOM 3607 C C . GLN B 1 209 ? 5.449 30.906 23.125 1 89.88 209 GLN B C 1
ATOM 3609 O O . GLN B 1 209 ? 5.617 31.266 24.297 1 89.88 209 GLN B O 1
ATOM 3614 N N . ILE B 1 210 ? 4.871 29.844 22.812 1 90.88 210 ILE B N 1
ATOM 3615 C CA . ILE B 1 210 ? 4.23 28.984 23.797 1 90.88 210 ILE B CA 1
ATOM 3616 C C . ILE B 1 210 ? 5.293 28.312 24.656 1 90.88 210 ILE B C 1
ATOM 3618 O O . ILE B 1 210 ? 5.137 28.219 25.875 1 90.88 210 ILE B O 1
ATOM 3622 N N . LEU B 1 211 ? 6.332 27.938 24.031 1 92.88 211 LEU B N 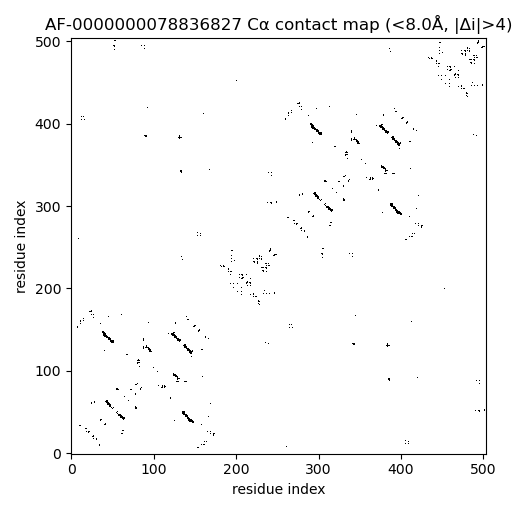1
ATOM 3623 C CA . LEU B 1 211 ? 7.32 27.109 24.719 1 92.88 211 LEU B CA 1
ATOM 3624 C C . LEU B 1 211 ? 8.523 27.938 25.156 1 92.88 211 LEU B C 1
ATOM 3626 O O . LEU B 1 211 ? 9.477 27.391 25.719 1 92.88 211 LEU B O 1
ATOM 3630 N N . SER B 1 212 ? 8.422 29.219 24.906 1 94.44 212 SER B N 1
ATOM 3631 C CA . SER B 1 212 ? 9.516 30.125 25.234 1 94.44 212 SER B CA 1
ATOM 3632 C C . SER B 1 212 ? 10.805 29.719 24.531 1 94.44 212 SER B C 1
ATOM 3634 O O . SER B 1 212 ? 11.852 29.609 25.156 1 94.44 212 SER B O 1
ATOM 3636 N N . LEU B 1 213 ? 10.664 29.5 23.219 1 93.12 213 LEU B N 1
ATOM 3637 C CA . LEU B 1 213 ? 11.75 29.188 22.297 1 93.12 213 LEU B CA 1
ATOM 3638 C C . LEU B 1 213 ? 11.727 30.125 21.094 1 93.12 213 LEU B C 1
ATOM 3640 O O . LEU B 1 213 ? 10.711 30.766 20.828 1 93.12 213 LEU B O 1
ATOM 3644 N N . SER B 1 214 ? 12.875 30.234 20.484 1 92.44 214 SER B N 1
ATOM 3645 C CA . SER B 1 214 ? 12.867 30.922 19.203 1 92.44 214 SER B CA 1
ATOM 3646 C C . SER B 1 214 ? 12.219 30.078 18.109 1 92.44 214 SER B C 1
ATOM 3648 O O . SER B 1 214 ? 12.203 28.844 18.219 1 92.44 214 SER B O 1
ATOM 3650 N N . ALA B 1 215 ? 11.727 30.812 17.125 1 88.25 215 ALA B N 1
ATOM 3651 C CA . ALA B 1 215 ? 11.172 30.078 15.992 1 88.25 215 ALA B CA 1
ATOM 3652 C C . ALA B 1 215 ? 12.219 29.172 15.352 1 88.25 215 ALA B C 1
ATOM 3654 O O . ALA B 1 215 ? 11.906 28.062 14.906 1 88.25 215 ALA B O 1
ATOM 3655 N N . ARG B 1 216 ? 13.352 29.609 15.367 1 88.94 216 ARG B N 1
ATOM 3656 C CA . ARG B 1 216 ? 14.445 28.828 14.789 1 88.94 216 ARG B CA 1
ATOM 3657 C C . ARG B 1 216 ? 14.688 27.547 15.586 1 88.94 216 ARG B C 1
ATOM 3659 O O . ARG B 1 216 ? 14.875 26.484 15 1 88.94 216 ARG B O 1
ATOM 3666 N N . THR B 1 217 ? 14.734 27.656 16.812 1 92.44 217 THR B N 1
ATOM 3667 C CA . THR B 1 217 ? 14.93 26.5 17.672 1 92.44 217 THR B CA 1
ATOM 3668 C C . THR B 1 217 ? 13.789 25.5 17.5 1 92.44 217 THR B C 1
ATOM 3670 O O . THR B 1 217 ? 14.008 24.281 17.484 1 92.44 217 THR B O 1
ATOM 3673 N N . VAL B 1 218 ? 12.594 25.984 17.344 1 92.44 218 VAL B N 1
ATOM 3674 C CA . VAL B 1 218 ? 11.445 25.109 17.094 1 92.44 218 VAL B CA 1
ATOM 3675 C C . VAL B 1 218 ? 11.664 24.359 15.781 1 92.44 218 VAL B C 1
ATOM 3677 O O . VAL B 1 218 ? 11.469 23.141 15.727 1 92.44 218 VAL B O 1
ATOM 3680 N N . ASP B 1 219 ? 12.102 25.062 14.82 1 87.06 219 ASP B N 1
ATOM 3681 C CA . ASP B 1 219 ? 12.375 24.438 13.523 1 87.06 219 ASP B CA 1
ATOM 3682 C C . ASP B 1 219 ? 13.438 23.344 13.656 1 87.06 219 ASP B C 1
ATOM 3684 O O . ASP B 1 219 ? 13.328 22.281 13.031 1 87.06 219 ASP B O 1
ATOM 3688 N N . GLU B 1 220 ? 14.359 23.625 14.398 1 90.19 220 GLU B N 1
ATOM 3689 C CA . GLU B 1 220 ? 15.414 22.641 14.617 1 90.19 220 GLU B CA 1
ATOM 3690 C C . GLU B 1 220 ? 14.867 21.391 15.305 1 90.19 220 GLU B C 1
ATOM 3692 O O . GLU B 1 220 ? 15.219 20.266 14.93 1 90.19 220 GLU B O 1
ATOM 3697 N N . HIS B 1 221 ? 14.023 21.578 16.297 1 90.75 221 HIS B N 1
ATOM 3698 C CA . HIS B 1 221 ? 13.406 20.453 16.984 1 90.75 221 HIS B CA 1
ATOM 3699 C C . HIS B 1 221 ? 12.523 19.656 16.031 1 90.75 221 HIS B C 1
ATOM 3701 O O . HIS B 1 221 ? 12.539 18.422 16.047 1 90.75 221 HIS B O 1
ATOM 3707 N N . LEU B 1 222 ? 11.844 20.328 15.273 1 87.88 222 LEU B N 1
ATOM 3708 C CA . LEU B 1 222 ? 10.938 19.656 14.336 1 87.88 222 LEU B CA 1
ATOM 3709 C C . LEU B 1 222 ? 11.727 18.938 13.25 1 87.88 222 LEU B C 1
ATOM 3711 O O . LEU B 1 222 ? 11.367 17.812 12.867 1 87.88 222 LEU B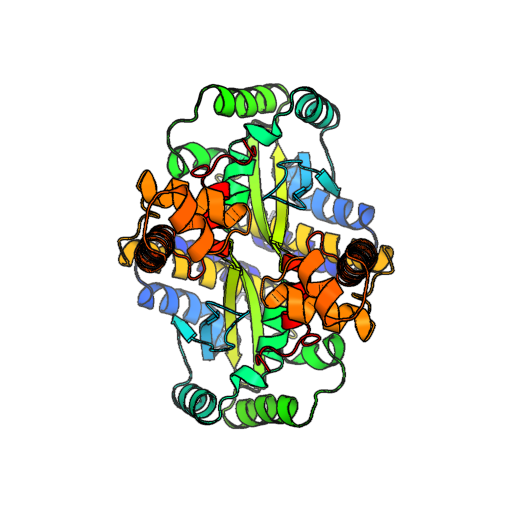 O 1
ATOM 3715 N N . ALA B 1 223 ? 12.75 19.562 12.836 1 82.56 223 ALA B N 1
ATOM 3716 C CA . ALA B 1 223 ? 13.617 18.922 11.859 1 82.56 223 ALA B CA 1
ATOM 3717 C C . ALA B 1 223 ? 14.25 17.656 12.438 1 82.56 223 ALA B C 1
ATOM 3719 O O . ALA B 1 223 ? 14.336 16.625 11.75 1 82.56 223 ALA B O 1
ATOM 3720 N N . SER B 1 224 ? 14.711 17.812 13.602 1 84.75 224 SER B N 1
ATOM 3721 C CA . SER B 1 224 ? 15.273 16.641 14.281 1 84.75 224 SER B CA 1
ATOM 3722 C C . SER B 1 224 ? 14.242 15.539 14.438 1 84.75 224 SER B C 1
ATOM 3724 O O . SER B 1 224 ? 14.547 14.359 14.242 1 84.75 224 SER B O 1
ATOM 3726 N N . ALA B 1 225 ? 13.07 15.93 14.859 1 83.62 225 ALA B N 1
ATOM 3727 C CA . ALA B 1 225 ? 11.992 14.961 14.984 1 83.62 225 ALA B CA 1
ATOM 3728 C C . ALA B 1 225 ? 11.727 14.258 13.648 1 83.62 225 ALA B C 1
ATOM 3730 O O . ALA B 1 225 ? 11.539 13.039 13.609 1 83.62 225 ALA B O 1
ATOM 3731 N N . CYS B 1 226 ? 11.727 15.016 12.609 1 75.25 226 CYS B N 1
ATOM 3732 C CA . CYS B 1 226 ? 11.531 14.453 11.281 1 75.25 226 CYS B CA 1
ATOM 3733 C C . CYS B 1 226 ? 12.594 13.414 10.961 1 75.25 226 CYS B C 1
ATOM 3735 O O . CYS B 1 226 ? 12.273 12.312 10.508 1 75.25 226 CYS B O 1
ATOM 3737 N N . ARG B 1 227 ? 13.742 13.734 11.227 1 72.5 227 ARG B N 1
ATOM 3738 C CA . ARG B 1 227 ? 14.852 12.82 10.977 1 72.5 227 ARG B CA 1
ATOM 3739 C C . ARG B 1 227 ? 14.672 11.523 11.766 1 72.5 227 ARG B C 1
ATOM 3741 O O . ARG B 1 227 ? 14.812 10.43 11.211 1 72.5 227 ARG B O 1
ATOM 3748 N N . LYS B 1 228 ? 14.328 11.734 12.969 1 75 228 LYS B N 1
ATOM 3749 C CA . LYS B 1 228 ? 14.203 10.57 13.844 1 75 228 LYS B CA 1
ATOM 3750 C C . LYS B 1 228 ? 13.023 9.695 13.43 1 75 228 LYS B C 1
ATOM 3752 O O . LYS B 1 228 ? 13.062 8.469 13.594 1 75 228 LYS B O 1
ATOM 3757 N N . LEU B 1 229 ? 12.109 10.359 12.938 1 70 229 LEU B N 1
ATOM 3758 C CA . LEU B 1 229 ? 10.891 9.656 12.562 1 70 229 LEU B CA 1
ATOM 3759 C C . LEU B 1 229 ? 10.945 9.188 11.117 1 70 229 LEU B C 1
ATOM 3761 O O . LEU B 1 229 ? 10.039 8.508 10.641 1 70 229 LEU B O 1
ATOM 3765 N N . GLY B 1 230 ? 12.023 9.609 10.453 1 62.31 230 GLY B N 1
ATOM 3766 C CA . GLY B 1 230 ? 12.234 9.18 9.078 1 62.31 230 GLY B CA 1
ATOM 3767 C C . GLY B 1 230 ? 11.281 9.852 8.094 1 62.31 230 GLY B C 1
ATOM 3768 O O . GLY B 1 230 ? 10.836 9.219 7.133 1 62.31 230 GLY B O 1
ATOM 3769 N N . VAL B 1 231 ? 10.938 11.039 8.492 1 64.19 231 VAL B N 1
ATOM 3770 C CA . VAL B 1 231 ? 10 11.766 7.641 1 64.19 231 VAL B CA 1
ATOM 3771 C C . VAL B 1 231 ? 10.586 13.125 7.27 1 64.19 231 VAL B C 1
ATOM 3773 O O . VAL B 1 231 ? 11.648 13.508 7.762 1 64.19 231 VAL B O 1
ATOM 3776 N N . HIS B 1 232 ? 9.914 13.805 6.355 1 59.12 232 HIS B N 1
ATOM 3777 C CA . HIS B 1 232 ? 10.539 14.977 5.758 1 59.12 232 HIS B CA 1
ATOM 3778 C C . HIS B 1 232 ? 9.828 16.25 6.172 1 59.12 232 HIS B C 1
ATOM 3780 O O . HIS B 1 232 ? 10.391 17.344 6.055 1 59.12 232 HIS B O 1
ATOM 3786 N N . THR B 1 233 ? 8.602 16.188 6.609 1 63.38 233 THR B N 1
ATOM 3787 C CA . THR B 1 233 ? 7.852 17.391 6.961 1 63.38 233 THR B CA 1
ATOM 3788 C C . THR B 1 233 ? 7.285 17.266 8.375 1 63.38 233 THR B C 1
ATOM 3790 O O . THR B 1 233 ? 7.109 16.172 8.891 1 63.38 233 THR B O 1
ATOM 3793 N N . ARG B 1 234 ? 7.051 18.453 8.883 1 71.19 234 ARG B N 1
ATOM 3794 C CA . ARG B 1 234 ? 6.547 18.469 10.25 1 71.19 234 ARG B CA 1
ATOM 3795 C C . ARG B 1 234 ? 5.195 17.766 10.344 1 71.19 234 ARG B C 1
ATOM 3797 O O . ARG B 1 234 ? 4.898 17.094 11.344 1 71.19 234 ARG B O 1
ATOM 3804 N N . MET B 1 235 ? 4.43 17.891 9.289 1 62.91 235 MET B N 1
ATOM 3805 C CA . MET B 1 235 ? 3.137 17.219 9.336 1 62.91 235 MET B CA 1
ATOM 3806 C C . MET B 1 235 ? 3.311 15.703 9.25 1 62.91 235 MET B C 1
ATOM 3808 O O . MET B 1 235 ? 2.613 14.953 9.938 1 62.91 235 MET B O 1
ATOM 3812 N N . GLN B 1 236 ? 4.191 15.289 8.438 1 63.41 236 GLN B N 1
ATOM 3813 C CA . GLN B 1 236 ? 4.539 13.875 8.414 1 63.41 236 GLN B CA 1
ATOM 3814 C C . GLN B 1 236 ? 5.035 13.406 9.773 1 63.41 236 GLN B C 1
ATOM 3816 O O . GLN B 1 236 ? 4.715 12.297 10.211 1 63.41 236 GLN B O 1
ATOM 3821 N N . ALA B 1 237 ? 5.773 14.273 10.344 1 73.62 237 ALA B N 1
ATOM 3822 C CA . ALA B 1 237 ? 6.293 13.938 11.672 1 73.62 237 ALA B CA 1
ATOM 3823 C C . ALA B 1 237 ? 5.16 13.797 12.68 1 73.62 237 ALA B C 1
ATOM 3825 O O . ALA B 1 237 ? 5.168 12.875 13.508 1 73.62 237 ALA B O 1
ATOM 3826 N N . VAL B 1 238 ? 4.246 14.727 12.578 1 72.12 238 VAL B N 1
ATOM 3827 C CA . VAL B 1 238 ? 3.082 14.648 13.453 1 72.12 238 VAL B CA 1
ATOM 3828 C C . VAL B 1 238 ? 2.342 13.336 13.211 1 72.12 238 VAL B C 1
ATOM 3830 O O . VAL B 1 238 ? 2.049 12.594 14.156 1 72.12 238 VAL B O 1
ATOM 3833 N N . ALA B 1 239 ? 2.141 13.078 12 1 63.84 239 ALA B N 1
ATOM 3834 C CA . ALA B 1 239 ? 1.426 11.859 11.641 1 63.84 239 ALA B CA 1
ATOM 3835 C C . ALA B 1 239 ? 2.168 10.625 12.148 1 63.84 239 ALA B C 1
ATOM 3837 O O . ALA B 1 239 ? 1.576 9.75 12.789 1 63.84 239 ALA B O 1
ATOM 3838 N N . GLN B 1 240 ? 3.371 10.602 11.852 1 69.94 240 GLN B N 1
ATOM 3839 C CA . GLN B 1 240 ? 4.191 9.461 12.242 1 69.94 240 GLN B CA 1
ATOM 3840 C C . GLN B 1 240 ? 4.254 9.32 13.758 1 69.94 240 GLN B C 1
ATOM 3842 O O . GLN B 1 240 ? 4.195 8.211 14.289 1 69.94 240 GLN B O 1
ATOM 3847 N N . ALA B 1 241 ? 4.418 10.438 14.398 1 73.06 241 ALA B N 1
ATOM 3848 C CA . ALA B 1 241 ? 4.477 10.422 15.859 1 73.06 241 ALA B CA 1
ATOM 3849 C C . ALA B 1 241 ? 3.164 9.914 16.453 1 73.06 241 ALA B C 1
ATOM 3851 O O . ALA B 1 241 ? 3.17 9.18 17.438 1 73.06 241 ALA B O 1
ATOM 3852 N N . LEU B 1 242 ? 2.084 10.32 15.891 1 65.75 242 LEU B N 1
ATOM 3853 C CA . LEU B 1 242 ? 0.777 9.844 16.344 1 65.75 242 LEU B CA 1
ATOM 3854 C C . LEU B 1 242 ? 0.637 8.344 16.125 1 65.75 242 LEU B C 1
ATOM 3856 O O . LEU B 1 242 ? 0.205 7.621 17.031 1 65.75 242 LEU B O 1
ATOM 3860 N N . LEU B 1 243 ? 1.08 7.988 15.031 1 62.44 243 LEU B N 1
ATOM 3861 C CA . LEU B 1 243 ? 0.96 6.586 14.648 1 62.44 243 LEU B CA 1
ATOM 3862 C C . LEU B 1 243 ? 1.823 5.703 15.539 1 62.44 243 LEU B C 1
ATOM 3864 O O . LEU B 1 243 ? 1.436 4.578 15.867 1 62.44 243 LEU B O 1
ATOM 3868 N N . LEU B 1 244 ? 2.945 6.258 15.844 1 63.09 244 LEU B N 1
ATOM 3869 C CA . LEU B 1 244 ? 3.885 5.512 16.672 1 63.09 244 LEU B CA 1
ATOM 3870 C C . LEU B 1 244 ? 3.52 5.621 18.156 1 63.09 244 LEU B C 1
ATOM 3872 O O . LEU B 1 244 ? 4.199 5.051 19 1 63.09 244 LEU B O 1
ATOM 3876 N N . GLY B 1 245 ? 2.43 6.379 18.359 1 63.5 245 GLY B N 1
ATOM 3877 C CA . GLY B 1 245 ? 1.98 6.559 19.734 1 63.5 245 GLY B CA 1
ATOM 3878 C C . GLY B 1 245 ? 2.861 7.496 20.531 1 63.5 245 GLY B C 1
ATOM 3879 O O . GLY B 1 245 ? 2.844 7.477 21.766 1 63.5 245 GLY B O 1
ATOM 3880 N N . LEU B 1 246 ? 3.74 8.141 19.859 1 68.19 246 LEU B N 1
ATOM 3881 C CA . LEU B 1 246 ? 4.641 9.078 20.516 1 68.19 246 LEU B CA 1
ATOM 3882 C C . LEU B 1 246 ? 3.92 10.375 20.844 1 68.19 246 LEU B C 1
ATOM 3884 O O . LEU B 1 246 ? 4.387 11.156 21.688 1 68.19 246 LEU B O 1
ATOM 3888 N N . LEU B 1 247 ? 2.902 10.664 20.125 1 71.06 247 LEU B N 1
ATOM 3889 C CA . LEU B 1 247 ? 2.031 11.812 20.328 1 71.06 247 LEU B CA 1
ATOM 3890 C C . LEU B 1 247 ? 0.607 11.367 20.656 1 71.06 247 LEU B C 1
ATOM 3892 O O . LEU B 1 247 ? 0.089 10.438 20.031 1 71.06 247 LEU B O 1
ATOM 3896 N N . GLU B 1 248 ? 0.114 11.766 21.859 1 60.03 248 GLU B N 1
ATOM 3897 C CA . GLU B 1 248 ? -1.258 11.406 22.203 1 60.03 248 GLU B CA 1
ATOM 3898 C C . GLU B 1 248 ? -2.258 12.086 21.281 1 60.03 248 GLU B C 1
ATOM 3900 O O . GLU B 1 248 ? -2.031 13.211 20.828 1 60.03 248 GLU B O 1
ATOM 3905 N N . THR B 1 249 ? -3.205 11.32 20.75 1 52.72 249 THR B N 1
ATOM 3906 C CA . THR B 1 249 ? -4.25 11.836 19.875 1 52.72 249 THR B CA 1
ATOM 3907 C C . THR B 1 249 ? -5.09 12.883 20.594 1 52.72 249 THR B C 1
ATOM 3909 O O . THR B 1 249 ? -5.828 13.641 19.953 1 52.72 249 THR B O 1
ATOM 3912 N N . THR B 1 250 ? -5.305 12.828 21.891 1 47.56 250 THR B N 1
ATOM 3913 C CA . THR B 1 250 ? -6.254 13.672 22.609 1 47.56 250 THR B CA 1
ATOM 3914 C C . THR B 1 250 ? -5.711 15.086 22.766 1 47.56 250 THR B C 1
ATOM 3916 O O . THR B 1 250 ? -4.539 15.273 23.109 1 47.56 250 THR B O 1
ATOM 3919 N N . THR B 1 251 ? -6.305 16.016 22.094 1 41.38 251 THR B N 1
ATOM 3920 C CA . THR B 1 251 ? -6.066 17.406 22.453 1 41.38 251 THR B CA 1
ATOM 3921 C C . THR B 1 251 ? -6.125 17.609 23.953 1 41.38 251 THR B C 1
ATOM 3923 O O . THR B 1 251 ? -7.035 17.109 24.625 1 41.38 251 THR B O 1
ATOM 3926 N N . PRO B 1 252 ? -5.07 18.203 24.547 1 36.34 252 PRO B N 1
ATOM 3927 C CA . PRO B 1 252 ? -5.305 18.578 25.938 1 36.34 252 PRO B CA 1
ATOM 3928 C C . PRO B 1 252 ? -6.617 19.328 26.141 1 36.34 252 PRO B C 1
ATOM 3930 O O . PRO B 1 252 ? -7.105 19.984 25.203 1 36.34 252 PRO B O 1
#

Sequence (504 aa):
MLRPEHDIARRAFDTINDAQQVESIPELEAVFAKTLEPLGVDVFVGVQIADPLRERHVEVTFGRTHAAWQAHYEAQGHAARDPIVREMLRSTEPLFWSDLPARRGALKPDEARVMEEARSFGLNEGLMTPLHHVDGSVSAVLMMGERLASDAPDTRAALHLLSIYYGSLARKLRQRNDGGEPQKAKLSARQIECLRWAREGKSSYVIGQILSLSARTVDEHLASACRKLGVHTRMQAVAQALLLGLLETTTPMLRPEHDIARRAFDTINDAQQVESIPELEAVFAKTLEPLGVDVFVGVQIADPLRERHVEVTFGRTHAAWQAHYEAQGHAARDPIVREMLRSTEPLFWSDLPARRGALKPDEARVMEEARSFGLNEGLMTPLHHVDGSVSAVLMMGERLASDAPDTRAALHLLSIYYGSLARKLRQRNDGGEPQKAKLSARQIECLRWAREGKSSYVIGQILSLSARTVDEHLASACRKLGVHTRMQAVAQALLLGLLETTTP

Organism: Phenylobacterium zucineum (strain HLK1) (NCBI:txid450851)

InterPro domains:
  IPR000792 Transcription regulator LuxR, C-terminal [PF00196] (186-239)
  IPR000792 Transcription regulator LuxR, C-terminal [PR00038] (187-201)
  IPR000792 Transcription regulator LuxR, C-terminal [PR00038] (201-217)
  IPR000792 Transcription regulator LuxR, C-terminal [PR00038] (217-229)
  IPR000792 Transcription regulator LuxR, C-terminal [PS00622] (201-228)
  IPR000792 Transcription regulator LuxR, C-terminal [PS50043] (180-245)
  IPR000792 Transcription regulator LuxR, C-terminal [SM00421] (184-241)
  IPR000792 Transcription regulator LuxR, C-terminal [cd06170] (187-241)
  IPR005143 Transcription factor LuxR-like, autoinducer-binding domain [PF03472] (27-165)
  IPR016032 Signal transduction response regulator, C-terminal effector [SSF46894] (182-248)
  IPR036388 Winged helix-like DNA-binding domain superfamily [G3DSA:1.10.10.10] (182-247)
  IPR036693 Transcription factor LuxR-like, autoinducer-binding domain superfamily [G3DSA:3.30.450.80] (5-173)
  IPR036693 Transcription factor LuxR-like, autoinducer-binding domain superfamily [SSF75516] (11-174)

Nearest PDB structures (foldseek):
  2q0o-assembly1_B  TM=5.430E-01  e=3.434E-14  Sinorhizobium fredii NGR234
  3qp5-assembly2_C  TM=5.619E-01  e=2.068E-12  Chromobacterium violaceum
  3qp5-assembly1_A  TM=5.701E-01  e=4.056E-12  Chromobacterium violaceum
  3qp5-assembly2_D  TM=5.845E-01  e=8.414E-12  Chromobacterium violaceum
  3qp1-assembly1_A  TM=7.818E-01  e=4.519E-08  Chromobacterium violaceum